Protein AF-A0A382G066-F1 (afdb_monomer)

Mean predicted aligned error: 8.15 Å

Radius of gyration: 30.25 Å; Cα contacts (8 Å, |Δi|>4): 1539; chains: 1; bounding box: 73×52×81 Å

Secondary structure (DSSP, 8-state):
-EES-B-SSS-SSEEEEESS-EEEEEES-EEES-BS-SEEEEE-TT----EEEEEES-EETTGGGGEEE-TTEEEEE-TT-B-S----TBTTTTB----TTTT-TTTT-S--SGGG-----TT--S-SSPPSGGG---SEEES-SEEEEEEEETTT---EEEEEEEE-SSS-EEEEEEEESSTTEEEEESPSSEEE-TT-EEEEEEEE---SSEEEEEEEEEEESS-GGG-EEEEEEEEEEPPPSS-EEETTTSS-HHHHHHHPPTT-EEEE-SEEE---EE-TT--S-EEEESS-TTTEEEE-TTSS-SEE--SB--EEES-EEE--EEEEEEEEEEEETT-BS-EEEEEEEES-EEEEEEEE-SS-EEEEEEEES-BPPTT-S--EEEEEEEESS-EEEEEEEEEES-BSSEEEEEEEES--SS-EEEEEES-EE---SSEEEEEE-SSS-EEEEEES-EETTGGGGEEE---SS-PPEEEEE-TT-B-SPP-EEEGGGTEEEEPTT-

InterPro domains:
  IPR011050 Pectin lyase fold/virulence factor [SSF51126] (245-509)
  IPR012334 Pectin lyase fold [G3DSA:2.160.20.10] (231-510)
  IPR013783 Immunoglobulin-like fold [G3DSA:2.60.40.10] (137-230)

Sequence (510 aa):
TIAGNTASTDGGGLYYNIQSTSAAKIENSIIWGNSPDMISFEDNPGTYNESYVSIHYSDIQNGLSGITNGDDHFLTWGTGNISSDPLFPNLAGGTLTLDYGSGSPAINAGNPNGFYNDDDWEPNTDGPRNDMGANGGNGIYISSEEVDFGDVGIGNTAPTENFYIYNLKGGSVILGSYSTTDNQFTVTYPSLPVTIQSFEKRSLNVQFLATSSGDQTSTIELSFSNLSNNNGSFSAVGTAYDIPAGNINVPADVPTIQLAIDIAPSGKTIVVAPGEYFEKLIFNGKNNITLTSSSGPDQTIINASGTGTVVYFGGSEHILNGFTLTGGEGSQNGRSGVNGSSCGDCSFTNLIVTENTNGDPVTMGNYPTIKNVVFANNSRFPGTDDASAIYLMCGSGTNNLLQNVTIANNSLSYGINYQSNDASSGVDTLTLINSVIWGSLSESFYVDERYNNTRINIYNSLIEGGESSVNSNDDGSGYTYDLNWDSSNLTSYPYFNDPDNGDYSLSSYS

Foldseek 3Di:
DFAQAEDPPDARREEAEDPAAEEEEAFLAEQYHGPPASGEYDYDPPDLHAYEYEYELYAGAVQPVRYHYDPRYHYHDDYLYHHDPQPQVCRVVVRRDGDPPVPGPQQLSGDQFLLFFDDADPVGDPGRRFGGHPNGGDQKDKPDLEAEPAEAEAPADFDKDWIKIFRQDQAKWWFADKDKPDPQWDFPDDPPRDIAGHGGMDITIITGRDDDFAKDKMWMWIAIPVRRSRTGTGMYIYGYFYDDPAAAEPPPRPPAPQSSLVHDHAQHEYEYEFDEHQDAHENPPHENYEYEYPPAAVGAEQAPQLPAERYEDAEENYEYYGHEFENFEAAQQGEGYYDAQHYEQYEYYRYEQEHGEAAANEEHEANYEYENYEQAHYAHRPPDQDYEPYEYAYEDQGEYEDENYEYDHYNHQEPYEYEYDAQYPHEAEYEYYLYEQDDHPHAHAEYECLRAAYEYAYALYEGAPAPVRHDYDCPVSPHHYHYHRDPNYHDDDFDFDCVVVPGRDGDPVD

Solvent-accessible surface area (backbone atoms only — not comparable to full-atom values): 25201 Å² total; per-residue (Å²): 85,39,62,60,33,72,42,95,77,59,16,15,45,38,68,45,74,58,92,55,68,46,76,47,79,49,60,33,29,31,31,38,73,29,26,72,23,33,29,24,43,48,72,58,93,90,61,97,48,52,32,43,34,39,38,28,13,23,34,28,45,66,37,74,80,20,46,46,73,40,97,58,54,52,72,42,84,50,63,62,53,45,52,65,76,47,47,47,83,36,54,93,79,68,41,73,54,66,30,72,89,84,58,27,70,36,58,61,38,13,49,77,48,27,48,29,24,24,83,70,56,87,92,49,82,90,60,50,43,6,24,31,18,73,75,26,51,58,41,52,48,62,76,61,65,60,48,75,64,50,66,40,20,41,82,63,58,61,58,67,46,81,46,38,43,33,32,64,31,92,57,69,47,34,46,39,47,72,49,53,78,30,85,43,44,41,78,77,32,65,75,69,60,38,80,36,49,48,70,32,68,43,69,30,34,39,29,42,46,47,84,63,67,44,83,44,74,28,50,39,37,42,39,30,73,82,45,63,79,35,30,26,62,31,39,37,37,32,34,22,38,77,62,57,94,68,58,46,37,31,54,84,75,37,83,43,68,53,60,49,56,65,34,48,50,69,68,36,42,36,38,31,52,69,44,79,42,86,45,61,39,69,37,71,94,41,36,31,38,36,44,30,40,75,68,28,27,95,42,18,33,39,28,20,79,59,74,26,43,21,33,37,38,39,43,31,46,30,34,45,34,15,33,23,39,23,31,5,25,23,49,87,94,28,39,0,25,27,39,21,60,67,13,40,45,31,33,41,33,42,31,35,41,34,50,11,29,22,14,17,36,30,32,32,15,35,48,37,39,40,33,43,32,39,40,31,55,26,26,34,37,87,93,64,78,85,25,18,55,35,32,39,51,29,30,68,39,28,74,28,40,40,31,43,34,38,35,36,62,29,62,20,28,21,35,31,31,42,33,42,30,59,82,50,88,58,49,29,30,40,37,40,32,53,23,37,35,38,58,41,73,71,31,40,27,42,34,37,38,70,31,24,30,31,34,43,36,40,35,55,24,35,31,47,71,38,78,83,22,61,43,69,52,87,78,77,71,80,53,52,82,44,80,46,79,42,89,64,43,40,59,70,81,79,38,47,66,40,58,94,80,70,37,73,51,76,30,97,86,81

Organism: NCBI:txid408172

pLDDT: mean 90.92, std 8.47, range [54.47, 98.88]

Nearest PDB structures (foldseek):
  7n6g-assembly1_3J  TM=7.482E-01  e=8.896E-04  Chlamydomonas reinhardtii
  6bqm-assembly1_A  TM=6.587E-01  e=1.853E-04  Vibrio cholerae O395
  7sqc-assembly1_M1  TM=7.106E-01  e=4.926E-03  Chlamydomonas reinhardtii
  1qrk-assembly1_B  TM=5.515E-01  e=6.593E-01  Homo sapiens
  1ex0-assembly1_B  TM=5.689E-01  e=7.974E-01  Homo sapiens

Structure (mmCIF, N/CA/C/O backbone):
data_AF-A0A382G066-F1
#
_entry.id   AF-A0A382G066-F1
#
loop_
_atom_site.group_PDB
_atom_site.id
_atom_site.type_symbol
_atom_site.label_atom_id
_atom_site.label_alt_id
_atom_site.label_comp_id
_atom_site.label_asym_id
_atom_site.label_entity_id
_atom_site.label_seq_id
_atom_site.pdbx_PDB_ins_code
_atom_site.Cartn_x
_atom_site.Cartn_y
_atom_site.Cartn_z
_atom_site.occupancy
_atom_site.B_iso_or_equiv
_atom_site.auth_seq_id
_atom_site.auth_comp_id
_atom_site.auth_asym_id
_atom_site.auth_atom_id
_atom_site.pdbx_PDB_model_num
ATOM 1 N N . THR A 1 1 ? -27.544 13.303 22.679 1.00 93.19 1 THR A N 1
ATOM 2 C CA . THR A 1 1 ? -28.927 13.419 22.171 1.00 93.19 1 THR A CA 1
ATOM 3 C C . THR A 1 1 ? -29.031 14.581 21.216 1.00 93.19 1 THR A C 1
ATOM 5 O O . THR A 1 1 ? -28.558 15.660 21.550 1.00 93.19 1 THR A O 1
ATOM 8 N N . ILE A 1 2 ? -29.654 14.362 20.061 1.00 94.06 2 ILE A N 1
ATOM 9 C CA . ILE A 1 2 ? -29.966 15.366 19.043 1.00 94.06 2 ILE A CA 1
ATOM 10 C C . ILE A 1 2 ? -31.471 15.281 18.794 1.00 94.06 2 ILE A C 1
ATOM 12 O O . ILE A 1 2 ? -31.938 14.344 18.148 1.00 94.06 2 ILE A O 1
ATOM 16 N N . ALA A 1 3 ? -32.252 16.207 19.347 1.00 93.88 3 ALA A N 1
ATOM 17 C CA . ALA A 1 3 ? -33.700 16.069 19.291 1.00 93.88 3 ALA A CA 1
ATOM 18 C C . ALA A 1 3 ? -34.457 17.386 19.127 1.00 93.88 3 ALA A C 1
ATOM 20 O O . ALA A 1 3 ? -34.039 18.414 19.657 1.00 93.88 3 ALA A O 1
ATOM 21 N N . GLY A 1 4 ? -35.591 17.329 18.420 1.00 92.56 4 GLY A N 1
ATOM 22 C CA . GLY A 1 4 ? -36.494 18.469 18.234 1.00 92.56 4 GLY A CA 1
ATOM 23 C C . GLY A 1 4 ? -35.973 19.565 17.299 1.00 92.56 4 GLY A C 1
ATOM 24 O O . GLY A 1 4 ? -36.482 20.684 17.340 1.00 92.56 4 GLY A O 1
ATOM 25 N N . ASN A 1 5 ? -34.948 19.288 16.490 1.00 92.81 5 ASN A N 1
ATOM 26 C CA . ASN A 1 5 ? -34.337 20.280 15.608 1.00 92.81 5 ASN A CA 1
ATOM 27 C C . ASN A 1 5 ? -35.077 20.372 14.268 1.00 92.81 5 ASN A C 1
ATOM 29 O O . ASN A 1 5 ? -35.720 19.426 13.815 1.00 92.81 5 ASN A O 1
ATOM 33 N N . THR A 1 6 ? -35.010 21.529 13.614 1.00 93.31 6 THR A N 1
ATOM 34 C CA . THR A 1 6 ? -35.610 21.727 12.289 1.00 93.31 6 THR A CA 1
ATOM 35 C C . THR A 1 6 ? -34.640 22.458 11.374 1.00 93.31 6 THR A C 1
ATOM 37 O O . THR A 1 6 ? -34.125 23.514 11.742 1.00 93.31 6 THR A O 1
ATOM 40 N N . ALA A 1 7 ? -34.436 21.920 10.175 1.00 93.88 7 ALA A N 1
ATOM 41 C CA . ALA A 1 7 ? -33.699 22.543 9.083 1.00 93.88 7 ALA A CA 1
ATOM 42 C C . ALA A 1 7 ? -34.641 22.878 7.916 1.00 93.88 7 ALA A C 1
ATOM 44 O O . ALA A 1 7 ? -35.752 22.359 7.817 1.00 93.88 7 ALA A O 1
ATOM 45 N N . SER A 1 8 ? -34.213 23.786 7.037 1.00 92.50 8 SER A N 1
ATOM 46 C CA . SER A 1 8 ? -35.006 24.197 5.870 1.00 92.50 8 SER A CA 1
ATOM 47 C C . SER A 1 8 ? -34.915 23.236 4.689 1.00 92.50 8 SER A C 1
ATOM 49 O O . SER A 1 8 ? -35.825 23.232 3.864 1.00 92.50 8 SER A O 1
ATOM 51 N N . THR A 1 9 ? -33.806 22.504 4.571 1.00 86.75 9 THR A N 1
ATOM 52 C CA . THR A 1 9 ? -33.520 21.628 3.430 1.00 86.75 9 THR A CA 1
ATOM 53 C C . THR A 1 9 ? -33.371 20.190 3.887 1.00 86.75 9 THR A C 1
ATOM 55 O O . THR A 1 9 ? -34.284 19.424 3.629 1.00 86.75 9 THR A O 1
ATOM 58 N N . ASP A 1 10 ? -32.314 19.865 4.636 1.00 88.56 10 ASP A N 1
ATOM 59 C CA . ASP A 1 10 ? -31.937 18.483 4.956 1.00 88.56 10 ASP A CA 1
ATOM 60 C C . ASP A 1 10 ? -31.284 18.401 6.339 1.00 88.56 10 ASP A C 1
ATOM 62 O O . ASP A 1 10 ? -30.860 19.417 6.903 1.00 88.56 10 ASP A O 1
ATOM 66 N N . GLY A 1 11 ? -31.181 17.183 6.877 1.00 85.06 11 GLY A N 1
ATOM 67 C CA . GLY A 1 11 ? -30.331 16.897 8.039 1.00 85.06 11 GLY A CA 1
ATOM 68 C C . GLY A 1 11 ? -30.747 17.659 9.294 1.00 85.06 11 GLY A C 1
ATOM 69 O O . GLY A 1 11 ? -29.909 18.206 10.009 1.00 85.06 11 GLY A O 1
ATOM 70 N N . GLY A 1 12 ? -32.058 17.692 9.555 1.00 91.62 12 GLY A N 1
ATOM 71 C CA . GLY A 1 12 ? -32.649 18.380 10.699 1.00 91.62 12 GLY A CA 1
ATOM 72 C C . GLY A 1 12 ? -31.960 18.054 12.017 1.00 91.62 12 GLY A C 1
ATOM 73 O O . GLY A 1 12 ? -31.732 18.956 12.817 1.00 91.62 12 GLY A O 1
ATOM 74 N N . GLY A 1 13 ? -31.627 16.779 12.240 1.00 92.75 13 GLY A N 1
ATOM 75 C CA . GLY A 1 13 ? -30.817 16.355 13.379 1.00 92.75 13 GLY A CA 1
ATOM 76 C C . GLY A 1 13 ? -29.326 16.488 13.094 1.00 92.75 13 GLY A C 1
ATOM 77 O O . GLY A 1 13 ? -28.630 17.263 13.749 1.00 92.75 13 GLY A O 1
ATOM 78 N N . LEU A 1 14 ? -28.838 15.712 12.129 1.00 92.69 14 LEU A N 1
ATOM 79 C CA . LEU A 1 14 ? -27.441 15.724 11.714 1.00 92.69 14 LEU A CA 1
ATOM 80 C C . LEU A 1 14 ? -27.347 15.873 10.198 1.00 92.69 14 LEU A C 1
ATOM 82 O O . LEU A 1 14 ? -27.972 15.121 9.454 1.00 92.69 14 LEU A O 1
ATOM 86 N N . TYR A 1 15 ? -26.540 16.832 9.759 1.00 90.00 15 TYR A N 1
ATOM 87 C CA . TYR A 1 15 ? -26.180 17.020 8.361 1.00 90.00 15 TYR A CA 1
ATOM 88 C C . TYR A 1 15 ? -24.687 16.749 8.196 1.00 90.00 15 TYR A C 1
ATOM 90 O O . TYR A 1 15 ? -23.862 17.398 8.848 1.00 90.00 15 TYR A O 1
ATOM 98 N N . TYR A 1 16 ? -24.346 15.787 7.348 1.00 85.62 16 TYR A N 1
ATOM 99 C CA . TYR A 1 16 ? -22.971 15.394 7.074 1.00 85.62 16 TYR A CA 1
ATOM 100 C C . TYR A 1 16 ? -22.673 15.608 5.593 1.00 85.62 16 TYR A C 1
ATOM 102 O O . TYR A 1 16 ? -23.311 15.003 4.736 1.00 85.62 16 TYR A O 1
ATOM 110 N N . ASN A 1 17 ? -21.719 16.495 5.314 1.00 81.38 17 ASN A N 1
ATOM 111 C CA . ASN A 1 17 ? -21.288 16.854 3.967 1.00 81.38 17 ASN A CA 1
ATOM 112 C C . ASN A 1 17 ? -19.781 16.661 3.865 1.00 81.38 17 ASN A C 1
ATOM 114 O O . ASN A 1 17 ? -19.021 17.149 4.710 1.00 81.38 17 ASN A O 1
ATOM 118 N N . ILE A 1 18 ? -19.374 15.928 2.839 1.00 73.12 18 ILE A N 1
ATOM 119 C CA . ILE A 1 18 ? -18.018 15.436 2.689 1.00 73.12 18 ILE A CA 1
ATOM 120 C C . ILE A 1 18 ? -17.313 16.206 1.582 1.00 73.12 18 ILE A C 1
ATOM 122 O O . ILE A 1 18 ? -17.788 16.334 0.462 1.00 73.12 18 ILE A O 1
ATOM 126 N N . GLN A 1 19 ? -16.130 16.717 1.914 1.00 71.38 19 GLN A N 1
ATOM 127 C CA . GLN A 1 19 ? -15.227 17.360 0.953 1.00 71.38 19 GLN A CA 1
ATOM 128 C C . GLN A 1 19 ? -13.967 16.520 0.68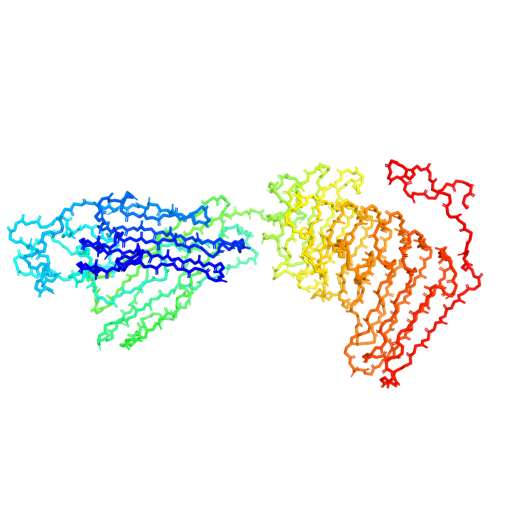6 1.00 71.38 19 GLN A C 1
ATOM 130 O O . GLN A 1 19 ? -13.158 16.873 -0.169 1.00 71.38 19 GLN A O 1
ATOM 135 N N . SER A 1 20 ? -13.796 15.420 1.424 1.00 73.44 20 SER A N 1
ATOM 136 C CA . SER A 1 20 ? -12.679 14.474 1.340 1.00 73.44 20 SER A CA 1
ATOM 137 C C . SER A 1 20 ? -13.066 13.170 2.029 1.00 73.44 20 SER A C 1
ATOM 139 O O . SER A 1 20 ? -13.771 13.243 3.032 1.00 73.44 20 SER A O 1
ATOM 141 N N . THR A 1 21 ? -12.540 12.023 1.592 1.00 77.94 21 THR A N 1
ATOM 142 C CA . THR A 1 21 ? -12.774 10.718 2.239 1.00 77.94 21 THR A CA 1
ATOM 143 C C . THR A 1 21 ? -12.740 10.797 3.765 1.00 77.94 21 THR A C 1
ATOM 145 O O . THR A 1 21 ? -11.786 11.322 4.347 1.00 77.94 21 THR A O 1
ATOM 148 N N . SER A 1 22 ? -13.794 10.306 4.418 1.00 80.38 22 SER A N 1
ATOM 149 C CA . SER A 1 22 ? -13.975 10.486 5.859 1.00 80.38 22 SER A CA 1
ATOM 150 C C . SER A 1 22 ? -14.690 9.311 6.522 1.00 80.38 22 SER A C 1
ATOM 152 O O . SER A 1 22 ? -15.380 8.528 5.871 1.00 80.38 22 SER A O 1
ATOM 154 N N . ALA A 1 23 ? -14.498 9.180 7.834 1.00 84.94 23 ALA A N 1
ATOM 155 C CA . ALA A 1 23 ? -15.175 8.184 8.650 1.00 84.94 23 ALA A CA 1
ATOM 156 C C . ALA A 1 23 ? -15.908 8.861 9.811 1.00 84.94 23 ALA A C 1
ATOM 158 O O . ALA A 1 23 ? -15.355 9.746 10.473 1.00 84.94 23 ALA A O 1
ATOM 159 N N . ALA A 1 24 ? -17.136 8.425 10.080 1.00 85.94 24 ALA A N 1
ATOM 160 C CA . ALA A 1 24 ? -17.929 8.880 11.214 1.00 85.94 24 ALA A CA 1
ATOM 161 C C . ALA A 1 24 ? -18.496 7.687 11.989 1.00 85.94 24 ALA A C 1
ATOM 163 O O . ALA A 1 24 ? -19.011 6.735 11.409 1.00 85.94 24 ALA A O 1
ATOM 164 N N . LYS A 1 25 ? -18.438 7.764 13.320 1.00 89.62 25 LYS A N 1
ATOM 165 C CA . LYS A 1 25 ? -19.077 6.800 14.219 1.00 89.62 25 LYS A CA 1
ATOM 166 C C . LYS A 1 25 ? -20.141 7.523 15.033 1.00 89.62 25 LYS A C 1
ATOM 168 O O . LYS A 1 25 ? -19.828 8.473 15.750 1.00 89.62 25 LYS A O 1
ATOM 173 N N . ILE A 1 26 ? -21.385 7.069 14.929 1.00 92.94 26 ILE A N 1
ATOM 174 C CA . ILE A 1 26 ? -22.479 7.479 15.809 1.00 92.94 26 ILE A CA 1
ATOM 175 C C . ILE A 1 26 ? -22.713 6.332 16.779 1.00 92.94 26 ILE A C 1
ATOM 177 O O . ILE A 1 26 ? -23.076 5.226 16.388 1.00 92.94 26 ILE A O 1
ATOM 181 N N . GLU A 1 27 ? -22.480 6.586 18.056 1.00 93.25 27 GLU A N 1
ATOM 182 C CA . GLU A 1 27 ? -22.615 5.567 19.083 1.00 93.25 27 GLU A CA 1
ATOM 183 C C . GLU A 1 27 ? -23.331 6.123 20.304 1.00 93.25 27 GLU A C 1
ATOM 185 O O . GLU A 1 27 ? -23.209 7.312 20.617 1.00 93.25 27 GLU A O 1
ATOM 190 N N . ASN A 1 28 ? -24.086 5.258 20.984 1.00 94.25 28 ASN A N 1
ATOM 191 C CA . ASN A 1 28 ? -24.721 5.568 22.260 1.00 94.25 28 ASN A CA 1
ATOM 192 C C . ASN A 1 28 ? -25.575 6.845 22.228 1.00 94.25 28 ASN A C 1
ATOM 194 O O . ASN A 1 28 ? -25.572 7.654 23.158 1.00 94.25 28 ASN A O 1
ATOM 198 N N . SER A 1 29 ? -26.258 7.080 21.110 1.00 95.38 29 SER A N 1
ATOM 199 C CA . SER A 1 29 ? -26.878 8.364 20.795 1.00 95.38 29 SER A CA 1
ATOM 200 C C . SER A 1 29 ? -28.378 8.228 20.582 1.00 95.38 29 SER A C 1
ATOM 202 O O . SER A 1 29 ? -28.854 7.215 20.095 1.00 95.38 29 SER A O 1
ATOM 204 N N . ILE A 1 30 ? -29.126 9.283 20.907 1.00 96.44 30 ILE A N 1
ATOM 205 C CA . ILE A 1 30 ? -30.550 9.399 20.568 1.00 96.44 30 ILE A CA 1
ATOM 206 C C . ILE A 1 30 ? -30.709 10.521 19.551 1.00 96.44 30 ILE A C 1
ATOM 208 O O . ILE A 1 30 ? -30.281 11.649 19.831 1.00 96.44 30 ILE A O 1
ATOM 212 N N . ILE A 1 31 ? -31.326 10.225 18.407 1.00 96.06 31 ILE A N 1
ATOM 213 C CA . ILE A 1 31 ? -31.642 11.182 17.343 1.00 96.06 31 ILE A CA 1
ATOM 214 C C . ILE A 1 31 ? -33.143 11.105 17.057 1.00 96.06 31 ILE A C 1
ATOM 216 O O . ILE A 1 31 ? -33.618 10.164 16.422 1.00 96.06 31 ILE A O 1
ATOM 220 N N . TRP A 1 32 ? -33.902 12.082 17.563 1.00 95.50 32 TRP A N 1
ATOM 221 C CA . TRP A 1 32 ? -35.361 11.965 17.636 1.00 95.50 32 TRP A CA 1
ATOM 222 C C . TRP A 1 32 ? -36.118 13.276 17.421 1.00 95.50 32 TRP A C 1
ATOM 224 O O . TRP A 1 32 ? -35.758 14.320 17.955 1.00 95.50 32 TRP A O 1
ATOM 234 N N . GLY A 1 33 ? -37.233 13.234 16.699 1.00 94.19 33 GLY A N 1
ATOM 235 C CA . GLY A 1 33 ? -38.126 14.379 16.524 1.00 94.19 33 GLY A CA 1
ATOM 236 C C . GLY A 1 33 ? -37.509 15.528 15.729 1.00 94.19 33 GLY A C 1
ATOM 237 O O . GLY A 1 33 ? -37.908 16.674 15.921 1.00 94.19 33 GLY A O 1
ATOM 238 N N . ASN A 1 34 ? -36.516 15.243 14.887 1.00 94.81 34 ASN A N 1
ATOM 239 C CA . ASN A 1 34 ? -35.919 16.228 13.994 1.00 94.81 34 ASN A CA 1
ATOM 240 C C . ASN A 1 34 ? -36.673 16.304 12.649 1.00 94.81 34 ASN A C 1
ATOM 242 O O . ASN A 1 34 ? -37.427 15.401 12.297 1.00 94.81 34 ASN A O 1
ATOM 246 N N . SER A 1 35 ? -36.506 17.395 11.904 1.00 93.88 35 SER A N 1
ATOM 247 C CA . SER A 1 35 ? -37.153 17.600 10.600 1.00 93.88 35 SER A CA 1
ATOM 248 C C . SER A 1 35 ? -36.227 18.361 9.639 1.00 93.88 35 SER A C 1
ATOM 250 O O . SER A 1 35 ? -35.594 19.321 10.083 1.00 93.88 35 SER A O 1
ATOM 252 N N . PRO A 1 36 ? -36.137 18.000 8.346 1.00 93.12 36 PRO A N 1
ATOM 253 C CA . PRO A 1 36 ? -36.934 16.963 7.682 1.00 93.12 36 PRO A CA 1
ATOM 254 C C . PRO A 1 36 ? -36.457 15.532 7.960 1.00 93.12 36 PRO A C 1
ATOM 256 O O . PRO A 1 36 ? -37.296 14.642 8.067 1.00 93.12 36 PRO A O 1
ATOM 259 N N . ASP A 1 37 ? -35.159 15.332 8.185 1.00 93.75 37 ASP A N 1
ATOM 260 C CA . ASP A 1 37 ? -34.564 14.016 8.454 1.00 93.75 37 ASP A CA 1
ATOM 261 C C . ASP A 1 37 ? -33.965 13.931 9.861 1.00 93.75 37 ASP A C 1
ATOM 263 O O . ASP A 1 37 ? -33.598 14.947 10.469 1.00 93.75 37 ASP A O 1
ATOM 267 N N . MET A 1 38 ? -33.795 12.703 10.365 1.00 95.75 38 MET A N 1
ATOM 268 C CA . MET A 1 38 ? -32.956 12.487 11.547 1.00 95.75 38 MET A CA 1
ATOM 269 C C . MET A 1 38 ? -31.498 12.740 11.197 1.00 95.75 38 MET A C 1
ATOM 271 O O . MET A 1 38 ? -30.807 13.471 11.907 1.00 95.75 38 MET A O 1
ATOM 275 N N . ILE A 1 39 ? -31.056 12.151 10.088 1.00 94.06 39 ILE A N 1
ATOM 276 C CA . ILE A 1 39 ? -29.705 12.288 9.567 1.00 94.06 39 ILE A CA 1
ATOM 277 C C . ILE A 1 39 ? -29.784 12.420 8.051 1.00 94.06 39 ILE A C 1
ATOM 279 O O . ILE A 1 39 ? -30.533 11.681 7.416 1.00 94.06 39 ILE A O 1
ATOM 283 N N . SER A 1 40 ? -28.999 13.329 7.487 1.00 91.38 40 SER A N 1
ATOM 284 C CA . SER A 1 40 ? -28.761 13.395 6.050 1.00 91.38 40 SER A CA 1
ATOM 285 C C . SER A 1 40 ? -27.262 13.325 5.764 1.00 91.38 40 SER A C 1
ATOM 287 O O . SER A 1 40 ? -26.487 14.137 6.284 1.00 91.38 40 SER A O 1
ATOM 289 N N . PHE A 1 41 ? -26.872 12.322 4.978 1.00 87.12 41 PHE A N 1
ATOM 290 C CA . PHE A 1 41 ? -25.547 12.166 4.388 1.00 87.12 41 PHE A CA 1
ATOM 291 C C . PHE A 1 41 ? -25.631 12.605 2.924 1.00 87.12 41 PHE A C 1
ATOM 293 O O . PHE A 1 41 ? -26.188 11.892 2.087 1.00 87.12 41 PHE A O 1
ATOM 300 N N . GLU A 1 42 ? -25.088 13.785 2.630 1.00 79.31 42 GLU A N 1
ATOM 301 C CA . GLU A 1 42 ? -25.081 14.389 1.293 1.00 79.31 42 GLU A CA 1
ATOM 302 C C . GLU A 1 42 ? -23.651 14.469 0.751 1.00 79.31 42 GLU A C 1
ATOM 304 O O . GLU A 1 42 ? -22.698 14.684 1.505 1.00 79.31 42 GLU A O 1
ATOM 309 N N . ASP A 1 43 ? -23.507 14.331 -0.567 1.00 70.12 43 ASP A N 1
ATOM 310 C CA . ASP A 1 43 ? -22.245 14.568 -1.276 1.00 70.12 43 ASP A CA 1
ATOM 311 C C . ASP A 1 43 ? -22.363 15.765 -2.231 1.00 70.12 43 ASP A C 1
ATOM 313 O O . ASP A 1 43 ? -23.452 16.185 -2.634 1.00 70.12 43 ASP A O 1
ATOM 317 N N . ASN A 1 44 ? -21.219 16.341 -2.587 1.00 65.19 44 ASN A N 1
ATOM 318 C CA . ASN A 1 44 ? -21.130 17.322 -3.646 1.00 65.19 44 ASN A CA 1
ATOM 319 C C . ASN A 1 44 ? -21.016 16.591 -5.001 1.00 65.19 44 ASN A C 1
ATOM 321 O O . ASN A 1 44 ? -19.989 15.969 -5.272 1.00 65.19 44 ASN A O 1
ATOM 325 N N . PRO A 1 45 ? -22.023 16.674 -5.891 1.00 54.47 45 PRO A N 1
ATOM 326 C CA . PRO A 1 45 ? -22.051 15.873 -7.109 1.00 54.47 45 PRO A CA 1
ATOM 327 C C . PRO A 1 45 ? -20.795 16.090 -7.964 1.00 54.47 45 PRO A C 1
ATOM 329 O O . PRO A 1 45 ? -20.531 17.199 -8.436 1.00 54.47 45 PRO A O 1
ATOM 332 N N . GLY A 1 46 ? -20.043 15.009 -8.193 1.00 56.03 46 GLY A N 1
ATOM 333 C CA . GLY A 1 46 ? -18.853 14.987 -9.050 1.00 56.03 46 GLY A CA 1
ATOM 334 C C . GLY A 1 46 ? -17.518 14.791 -8.326 1.00 56.03 46 GLY A C 1
ATOM 335 O O . GLY A 1 46 ? -16.483 14.789 -8.995 1.00 56.03 46 GLY A O 1
ATOM 336 N N . THR A 1 47 ? -17.514 14.609 -7.004 1.00 59.09 47 THR A N 1
ATOM 337 C CA . THR A 1 47 ? -16.327 14.170 -6.259 1.00 59.09 47 THR A CA 1
ATOM 338 C C . THR A 1 47 ? -16.462 12.707 -5.855 1.00 59.09 47 THR A C 1
ATOM 340 O O . THR A 1 47 ? -17.355 12.371 -5.102 1.00 59.09 47 THR A O 1
ATOM 343 N N . TYR A 1 48 ? -15.564 11.830 -6.312 1.00 59.69 48 TYR A N 1
ATOM 344 C CA . TYR A 1 48 ? -15.542 10.400 -5.948 1.00 59.69 48 TYR A CA 1
ATOM 345 C C . TYR A 1 48 ? -15.041 10.164 -4.503 1.00 59.69 48 TYR A C 1
ATOM 347 O O . TYR A 1 48 ? -14.127 9.372 -4.275 1.00 59.69 48 TYR A O 1
ATOM 355 N N . ASN A 1 49 ? -15.551 10.917 -3.527 1.00 69.12 49 ASN A N 1
ATOM 356 C CA . ASN A 1 49 ? -15.117 10.832 -2.137 1.00 69.12 49 ASN A CA 1
ATOM 357 C C . ASN A 1 49 ? -15.976 9.822 -1.376 1.00 69.12 49 ASN A C 1
ATOM 359 O O . ASN A 1 49 ? -17.117 10.101 -1.028 1.00 69.12 49 ASN A O 1
ATOM 363 N N . GLU A 1 50 ? -15.397 8.677 -1.038 1.00 73.31 50 GLU A N 1
ATOM 364 C CA . GLU A 1 50 ? -16.079 7.671 -0.222 1.00 73.31 50 GLU A CA 1
ATOM 365 C C . GLU A 1 50 ? -16.202 8.130 1.236 1.00 73.31 50 GLU A C 1
ATOM 367 O O . GLU A 1 50 ? -15.254 8.679 1.807 1.00 73.31 50 GLU A O 1
ATOM 372 N N . SER A 1 51 ? -17.339 7.873 1.880 1.00 78.62 51 SER A N 1
ATOM 373 C CA . SER A 1 51 ? -17.450 8.025 3.335 1.00 78.62 51 SER A CA 1
ATOM 374 C C . SER A 1 51 ? -18.035 6.812 4.018 1.00 78.62 51 SER A C 1
ATOM 376 O O . SER A 1 51 ? -18.960 6.174 3.525 1.00 78.62 51 SER A O 1
ATOM 378 N N . TYR A 1 52 ? -17.472 6.515 5.183 1.00 86.75 52 TYR A N 1
ATOM 379 C CA . TYR A 1 52 ? -17.763 5.319 5.954 1.00 86.75 52 TYR A CA 1
ATOM 380 C C . TYR A 1 52 ? -18.428 5.730 7.256 1.00 86.75 52 TYR A C 1
ATOM 382 O O . TYR A 1 52 ? -17.798 6.330 8.130 1.00 86.75 52 TYR A O 1
ATOM 390 N N . VAL A 1 53 ? -19.714 5.423 7.387 1.00 88.62 53 VAL A N 1
ATOM 391 C CA . VAL A 1 53 ? -20.475 5.781 8.582 1.00 88.62 53 VAL A CA 1
ATOM 392 C C . VAL A 1 53 ? -20.946 4.525 9.277 1.00 88.62 53 VAL A C 1
ATOM 394 O O . VAL A 1 53 ? -21.616 3.693 8.674 1.00 88.62 53 VAL A O 1
ATOM 397 N N . SER A 1 54 ? -20.637 4.391 10.561 1.00 92.44 54 SER A N 1
ATOM 398 C CA . SER A 1 54 ? -21.161 3.311 11.389 1.00 92.44 54 SER A CA 1
ATOM 399 C C . SER A 1 54 ? -22.041 3.862 12.500 1.00 92.44 54 SER A C 1
ATOM 401 O O . SER A 1 54 ? -21.731 4.875 13.132 1.00 92.44 54 SER A O 1
ATOM 403 N N . ILE A 1 55 ? -23.172 3.196 12.725 1.00 95.19 55 ILE A N 1
ATOM 404 C CA . ILE A 1 55 ? -24.120 3.544 13.782 1.00 95.19 55 ILE A CA 1
ATOM 405 C C . ILE A 1 55 ? -24.288 2.330 14.684 1.00 95.19 55 ILE A C 1
ATOM 407 O O . ILE A 1 55 ? -24.634 1.257 14.194 1.00 95.19 55 ILE A O 1
ATOM 411 N N . HIS A 1 56 ? -24.050 2.482 15.984 1.00 95.94 56 HIS A N 1
ATOM 412 C CA . HIS A 1 56 ? -24.169 1.406 16.972 1.00 95.94 56 HIS A CA 1
ATOM 413 C C . HIS A 1 56 ? -24.848 1.909 18.242 1.00 95.94 56 HIS A C 1
ATOM 415 O O . HIS A 1 56 ? -24.726 3.084 18.593 1.00 95.94 56 HIS A O 1
ATOM 421 N N . TYR A 1 57 ? -25.538 1.015 18.953 1.00 96.00 57 TYR A N 1
ATOM 422 C CA . TYR A 1 57 ? -26.136 1.299 20.262 1.00 96.00 57 TYR A CA 1
ATOM 423 C C . TYR A 1 57 ? -26.887 2.640 20.317 1.00 96.00 57 TYR A C 1
ATOM 425 O O . TYR A 1 57 ? -26.745 3.386 21.280 1.00 96.00 57 TYR A O 1
ATOM 433 N N . SER A 1 58 ? -27.612 2.995 19.255 1.00 97.19 58 SER A N 1
ATOM 434 C CA . SER A 1 58 ? -28.265 4.298 19.117 1.00 97.19 58 SER A CA 1
ATOM 435 C C . SER A 1 58 ? -29.756 4.160 18.824 1.00 97.19 58 SER A C 1
ATOM 437 O O . SER A 1 58 ? -30.189 3.223 18.157 1.00 97.19 58 SER A O 1
ATOM 439 N N . ASP A 1 59 ? -30.541 5.120 19.298 1.00 97.44 59 ASP A N 1
ATOM 440 C CA . ASP A 1 59 ? -31.978 5.209 19.063 1.00 97.44 59 ASP A CA 1
ATOM 441 C C . ASP A 1 59 ? -32.270 6.300 18.033 1.00 97.44 59 ASP A C 1
ATOM 443 O O . ASP A 1 59 ? -32.062 7.492 18.284 1.00 97.44 59 ASP A O 1
ATOM 447 N N . ILE A 1 60 ? -32.708 5.892 16.844 1.00 97.50 60 ILE A N 1
ATOM 448 C CA . ILE A 1 60 ? -32.965 6.805 15.726 1.00 97.50 60 ILE A CA 1
ATOM 449 C C . ILE A 1 60 ? -34.420 6.671 15.308 1.00 97.50 60 ILE A C 1
ATOM 451 O O . ILE A 1 60 ? -34.889 5.583 14.962 1.00 97.50 60 ILE A O 1
ATOM 455 N N . GLN A 1 61 ? -35.141 7.793 15.294 1.00 97.19 61 GLN A N 1
ATOM 456 C CA . GLN A 1 6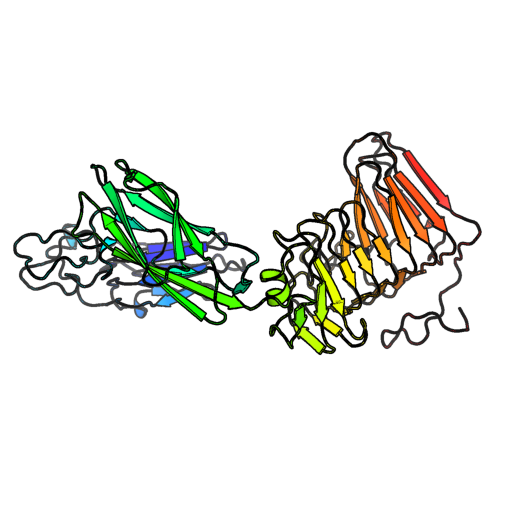1 ? -36.539 7.799 14.876 1.00 97.19 61 GLN A CA 1
ATOM 457 C C . GLN A 1 61 ? -36.688 7.256 13.452 1.00 97.19 61 GLN A C 1
ATOM 459 O O . GLN A 1 61 ? -36.004 7.699 12.534 1.00 97.19 61 GLN A O 1
ATOM 464 N N . ASN A 1 62 ? -37.622 6.318 13.272 1.00 95.44 62 ASN A N 1
ATOM 465 C CA . ASN A 1 62 ? -37.855 5.580 12.022 1.00 95.44 62 ASN A CA 1
ATOM 466 C C . ASN A 1 62 ? -36.693 4.661 11.584 1.00 95.44 62 ASN A C 1
ATOM 468 O O . ASN A 1 62 ? -36.724 4.131 10.472 1.00 95.44 62 ASN A O 1
ATOM 472 N N . GLY A 1 63 ? -35.693 4.435 12.443 1.00 95.25 63 GLY A N 1
ATOM 473 C CA . GLY A 1 63 ? -34.543 3.576 12.162 1.00 95.25 63 GLY A CA 1
ATOM 474 C C . GLY A 1 63 ? -33.804 4.013 10.896 1.00 95.25 63 GLY A C 1
ATOM 475 O O . GLY A 1 63 ? -33.630 5.205 10.651 1.00 95.25 63 GLY A O 1
ATOM 476 N N . LEU A 1 64 ? -33.431 3.046 10.053 1.00 92.94 64 LEU A N 1
ATOM 477 C CA . LEU A 1 64 ? -32.800 3.308 8.753 1.00 92.94 64 LEU A CA 1
ATOM 478 C C . LEU A 1 64 ? -33.623 4.239 7.851 1.00 92.94 64 LEU A C 1
ATOM 480 O O . LEU A 1 64 ? -33.047 5.027 7.115 1.00 92.94 64 LEU A O 1
ATOM 484 N N . SER A 1 65 ? -34.958 4.192 7.919 1.00 93.00 65 SER A N 1
ATOM 485 C CA . SER A 1 65 ? -35.817 5.072 7.114 1.00 93.00 65 SER A CA 1
ATOM 486 C C . SER A 1 65 ? -35.820 6.529 7.586 1.00 93.00 65 SER A C 1
ATOM 488 O O . SER A 1 65 ? -36.373 7.377 6.895 1.00 93.00 65 SER A O 1
ATOM 490 N N . GLY A 1 66 ? -35.247 6.830 8.756 1.00 91.31 66 GLY A N 1
ATOM 491 C CA . GLY A 1 66 ? -35.013 8.200 9.220 1.00 91.31 66 GLY A CA 1
ATOM 492 C C . GLY A 1 66 ? -33.718 8.821 8.689 1.00 91.31 66 GLY A C 1
ATOM 493 O O . GLY A 1 66 ? -33.441 9.981 9.004 1.00 91.31 66 GLY A O 1
ATOM 494 N N . ILE A 1 67 ? -32.929 8.052 7.932 1.00 92.62 67 ILE A N 1
ATOM 495 C CA . ILE A 1 67 ? -31.646 8.461 7.368 1.00 92.62 67 ILE A CA 1
ATOM 496 C C . ILE A 1 67 ? -31.801 8.642 5.862 1.00 92.62 67 ILE A C 1
ATOM 498 O O . ILE A 1 67 ? -32.147 7.703 5.144 1.00 92.62 67 ILE A O 1
ATOM 502 N N . THR A 1 68 ? -31.479 9.839 5.392 1.00 90.75 68 THR A N 1
ATOM 503 C CA . THR A 1 68 ? -31.306 10.129 3.970 1.00 90.75 68 THR A CA 1
ATOM 504 C C . THR A 1 68 ? -29.835 9.904 3.627 1.00 90.75 68 THR A C 1
ATOM 506 O O . THR A 1 68 ? -28.956 10.507 4.239 1.00 90.75 68 THR A O 1
ATOM 509 N N . ASN A 1 69 ? -29.559 8.970 2.714 1.00 82.44 69 ASN A N 1
ATOM 510 C CA . ASN A 1 69 ? -28.206 8.540 2.358 1.00 82.44 69 ASN A CA 1
ATOM 511 C C . ASN A 1 69 ? -28.008 8.660 0.845 1.00 82.44 69 ASN A C 1
ATOM 513 O O . ASN A 1 69 ? -28.663 7.931 0.098 1.00 82.44 69 ASN A O 1
ATOM 517 N N . GLY A 1 70 ? -27.131 9.565 0.407 1.00 73.62 70 GLY A N 1
ATOM 518 C CA . GLY A 1 70 ? -26.691 9.645 -0.991 1.00 73.62 70 GLY A CA 1
ATOM 519 C C . GLY A 1 70 ? -25.923 8.399 -1.465 1.00 73.62 70 GLY A C 1
ATOM 520 O O . GLY A 1 70 ? -25.514 7.566 -0.654 1.00 73.62 70 GLY A O 1
ATOM 521 N N . ASP A 1 71 ? -25.726 8.283 -2.782 1.00 69.00 71 ASP A N 1
ATOM 522 C CA . ASP A 1 71 ? -25.213 7.073 -3.453 1.00 69.00 71 ASP A CA 1
ATOM 523 C C . ASP A 1 71 ? -23.755 6.696 -3.087 1.00 69.00 71 ASP A C 1
ATOM 525 O O . ASP A 1 71 ? -23.380 5.534 -3.241 1.00 69.00 71 ASP A O 1
ATOM 529 N N . ASP A 1 72 ? -22.962 7.625 -2.536 1.00 67.31 72 ASP A N 1
ATOM 530 C CA . ASP A 1 72 ? -21.516 7.459 -2.274 1.00 67.31 72 ASP A CA 1
ATOM 531 C C . ASP A 1 72 ? -21.149 7.262 -0.781 1.00 67.31 72 ASP A C 1
ATOM 533 O O . ASP A 1 72 ? -19.978 7.317 -0.386 1.00 67.31 72 ASP A O 1
ATOM 537 N N . HIS A 1 73 ? -22.146 7.001 0.075 1.00 74.44 73 HIS A N 1
ATOM 538 C CA . HIS A 1 73 ? -21.945 6.767 1.512 1.00 74.44 73 HIS A CA 1
ATOM 539 C C . HIS A 1 73 ? -22.148 5.300 1.888 1.00 74.44 73 HIS A C 1
ATOM 541 O O . HIS A 1 73 ? -23.246 4.743 1.773 1.00 74.44 73 HIS A O 1
ATOM 547 N N . PHE A 1 74 ? -21.106 4.694 2.452 1.00 85.81 74 PHE A N 1
ATOM 548 C CA . PHE A 1 74 ? -21.133 3.344 2.999 1.00 85.81 74 PHE A CA 1
ATOM 549 C C . PHE A 1 74 ? -21.647 3.372 4.441 1.00 85.81 74 PHE A C 1
ATOM 551 O O . PHE A 1 74 ? -20.881 3.466 5.406 1.00 85.81 74 PHE A O 1
ATOM 558 N N . LEU A 1 75 ? -22.971 3.297 4.590 1.00 90.06 75 LEU A N 1
ATOM 559 C CA . LEU A 1 75 ? -23.635 3.233 5.889 1.00 90.06 75 LEU A CA 1
ATOM 560 C C . LEU A 1 75 ? -23.677 1.797 6.432 1.00 90.06 75 LEU A C 1
ATOM 562 O O . LEU A 1 75 ? -24.322 0.911 5.873 1.00 90.06 75 LEU A O 1
ATOM 566 N N . THR A 1 76 ? -23.069 1.596 7.597 1.00 92.94 76 THR A N 1
ATOM 567 C CA . THR A 1 76 ? -23.154 0.364 8.383 1.00 92.94 76 THR A CA 1
ATOM 568 C C . THR A 1 76 ? -24.137 0.542 9.537 1.00 92.94 76 THR A C 1
ATOM 570 O O . THR A 1 76 ? -23.859 1.238 10.518 1.00 92.94 76 THR A O 1
ATOM 573 N N . TRP A 1 77 ? -25.290 -0.126 9.447 1.00 94.31 77 TRP A N 1
ATOM 574 C CA . TRP A 1 77 ? -26.217 -0.258 10.571 1.00 94.31 77 TRP A CA 1
ATOM 575 C C . TRP A 1 77 ? -25.757 -1.380 11.498 1.00 94.31 77 TRP A C 1
ATOM 577 O O . TRP A 1 77 ? -26.021 -2.559 11.260 1.00 94.31 77 TRP A O 1
ATOM 587 N N . GLY A 1 78 ? -25.028 -0.995 12.537 1.00 94.69 78 GLY A N 1
ATOM 588 C CA . GLY A 1 78 ? -24.435 -1.898 13.504 1.00 94.69 78 GLY A CA 1
ATOM 589 C C . GLY A 1 78 ? -25.421 -2.496 14.507 1.00 94.69 78 GLY A C 1
ATOM 590 O O . GLY A 1 78 ? -26.647 -2.396 14.403 1.00 94.69 78 GLY A O 1
ATOM 591 N N . THR A 1 79 ? -24.851 -3.147 15.515 1.00 94.94 79 THR A N 1
ATOM 592 C CA . THR A 1 79 ? -25.585 -3.794 16.603 1.00 94.94 79 THR A CA 1
ATOM 593 C C . THR A 1 79 ? -26.141 -2.790 17.611 1.00 94.94 79 THR A C 1
ATOM 595 O O . THR A 1 79 ? -25.666 -1.663 17.749 1.00 94.94 79 THR A O 1
ATOM 598 N N . GLY A 1 80 ? -27.171 -3.217 18.345 1.00 95.56 80 GLY A N 1
ATOM 599 C CA . GLY A 1 80 ? -27.712 -2.473 19.483 1.00 95.56 80 GLY A CA 1
ATOM 600 C C . GLY A 1 80 ? -28.534 -1.234 19.132 1.00 95.56 80 GLY A C 1
ATOM 601 O O . GLY A 1 80 ? -29.022 -0.584 20.046 1.00 95.56 80 GLY A O 1
ATOM 602 N N . ASN A 1 81 ? -28.716 -0.910 17.850 1.00 97.56 81 ASN A N 1
ATOM 603 C CA . ASN A 1 81 ? -29.580 0.198 17.459 1.00 97.56 81 ASN A CA 1
ATOM 604 C C . ASN A 1 81 ? -31.063 -0.138 17.641 1.00 97.56 81 ASN A C 1
ATOM 606 O O . ASN A 1 81 ? -31.498 -1.259 17.359 1.00 97.56 81 ASN A O 1
ATOM 610 N N . ILE A 1 82 ? -31.839 0.862 18.042 1.00 97.44 82 ILE A N 1
ATOM 611 C CA . ILE A 1 82 ? -33.293 0.799 18.206 1.00 97.44 82 ILE A CA 1
ATOM 612 C C . ILE A 1 82 ? -33.958 1.995 17.502 1.00 97.44 82 ILE A C 1
ATOM 614 O O . ILE A 1 82 ? -33.289 2.868 16.948 1.00 97.44 82 ILE A O 1
ATOM 618 N N . SER A 1 83 ? -35.287 1.991 17.447 1.00 97.06 83 SER A N 1
ATOM 619 C CA . SER A 1 83 ? -36.086 3.074 16.854 1.00 97.06 83 SER A CA 1
ATOM 620 C C . SER A 1 83 ? -37.392 3.275 17.627 1.00 97.06 83 SER A C 1
ATOM 622 O O . SER A 1 83 ? -38.470 3.413 17.038 1.00 97.06 83 SER A O 1
ATOM 624 N N . SER A 1 84 ? -37.310 3.156 18.947 1.00 95.88 84 SER A N 1
ATOM 625 C CA . SER A 1 84 ? -38.460 3.158 19.852 1.00 95.88 84 SER A CA 1
ATOM 626 C C . SER A 1 84 ? -38.567 4.531 20.495 1.00 95.88 84 SER A C 1
ATOM 628 O O . SER A 1 84 ? -37.547 5.137 20.755 1.00 95.88 84 SER A O 1
ATOM 630 N N . ASP A 1 85 ? -39.774 5.027 20.775 1.00 93.75 85 ASP A N 1
ATOM 631 C CA . ASP A 1 85 ? -39.914 6.354 21.392 1.00 93.75 85 ASP A CA 1
ATOM 632 C C . ASP A 1 85 ? -39.094 6.442 22.697 1.00 93.75 85 ASP A C 1
ATOM 634 O O . ASP A 1 85 ? -39.386 5.676 23.618 1.00 93.75 85 ASP A O 1
ATOM 638 N N . PRO A 1 86 ? -38.097 7.348 22.804 1.00 92.50 86 PRO A N 1
ATOM 639 C CA . PRO A 1 86 ? -37.244 7.480 23.983 1.00 92.50 86 PRO A CA 1
ATOM 640 C C . PRO A 1 86 ? -37.990 8.063 25.190 1.00 92.50 86 PRO A C 1
ATOM 642 O O . PRO A 1 86 ? -37.412 8.163 26.274 1.00 92.50 86 PRO A O 1
ATOM 645 N N . LEU A 1 87 ? -39.264 8.443 25.031 1.00 91.69 87 LEU A N 1
ATOM 646 C CA . LEU A 1 87 ? -40.140 8.945 26.089 1.00 91.69 87 LEU A CA 1
ATOM 647 C C . LEU A 1 87 ? -39.598 10.224 26.743 1.00 91.69 87 LEU A C 1
ATOM 649 O O . LEU A 1 87 ? -39.554 10.341 27.963 1.00 91.69 87 LEU A O 1
ATOM 653 N N . PHE A 1 88 ? -39.194 11.218 25.942 1.00 89.19 88 PHE A N 1
ATOM 654 C CA . PHE A 1 88 ? -38.829 12.535 26.478 1.00 89.19 88 PHE A CA 1
ATOM 655 C C . PHE A 1 88 ? -40.067 13.248 27.063 1.00 89.19 88 PHE A C 1
ATOM 657 O O . PHE A 1 88 ? -40.975 13.592 26.298 1.00 89.19 88 PHE A O 1
ATOM 664 N N . PRO A 1 89 ? -40.116 13.570 28.376 1.00 83.25 89 PRO A N 1
ATOM 665 C CA . PRO A 1 89 ? -41.308 14.136 29.018 1.00 83.25 89 PRO A CA 1
ATOM 666 C C . PRO A 1 89 ? -41.767 15.475 28.431 1.00 83.25 89 PRO A C 1
ATOM 668 O O . PRO A 1 89 ? -42.952 15.806 28.472 1.00 83.25 89 PRO A O 1
ATOM 671 N N . ASN A 1 90 ? -40.829 16.279 27.920 1.00 82.19 90 ASN A N 1
ATOM 672 C CA . ASN A 1 90 ? -41.129 17.559 27.288 1.00 82.19 90 ASN A CA 1
ATOM 673 C C . ASN A 1 90 ? -40.078 17.933 26.234 1.00 82.19 90 ASN A C 1
ATOM 675 O O . ASN A 1 90 ? -39.249 18.825 26.446 1.00 82.19 90 ASN A O 1
ATOM 679 N N . LEU A 1 91 ? -40.157 17.275 25.074 1.00 80.56 91 LEU A N 1
ATOM 680 C CA . LEU A 1 91 ? -39.288 17.563 23.931 1.00 80.56 91 LEU A CA 1
ATOM 681 C C . LEU A 1 91 ? -39.398 19.030 23.471 1.00 80.56 91 LEU A C 1
ATOM 683 O O . LEU A 1 91 ? -38.385 19.692 23.266 1.00 80.56 91 LEU A O 1
ATOM 687 N N . ALA A 1 92 ? -40.617 19.574 23.383 1.00 75.75 92 ALA A N 1
ATOM 688 C CA . ALA A 1 92 ? -40.860 20.948 22.925 1.00 75.75 92 ALA A CA 1
ATOM 689 C C . ALA A 1 92 ? -40.305 22.023 23.880 1.00 75.75 92 ALA A C 1
ATOM 691 O O . ALA A 1 92 ? -39.983 23.130 23.457 1.00 75.75 92 ALA A O 1
ATOM 692 N N . GLY A 1 93 ? -40.198 21.704 25.171 1.00 73.44 93 GLY A N 1
ATOM 693 C CA . GLY A 1 93 ? -39.578 22.554 26.186 1.00 73.44 93 GLY A CA 1
ATOM 694 C C . GLY A 1 93 ? -38.075 22.329 26.361 1.00 73.44 93 GLY A C 1
ATOM 695 O O . GLY A 1 93 ? -37.495 22.930 27.262 1.00 73.44 93 GLY A O 1
ATOM 696 N N . GLY A 1 94 ? -37.452 21.458 25.555 1.00 72.31 94 GLY A N 1
ATOM 697 C CA . GLY A 1 94 ? -36.016 21.163 25.606 1.00 72.31 94 GLY A CA 1
ATOM 698 C C . GLY A 1 94 ? -35.580 20.285 26.783 1.00 72.31 94 GLY A C 1
ATOM 699 O O . GLY A 1 94 ? -34.388 20.184 27.063 1.00 72.31 94 GLY A O 1
ATOM 700 N N . THR A 1 95 ? -36.517 19.652 27.496 1.00 81.25 95 THR A N 1
ATOM 701 C CA . THR A 1 95 ? -36.174 18.694 28.557 1.00 81.25 95 THR A CA 1
ATOM 702 C C . THR A 1 95 ? -35.917 17.333 27.919 1.00 81.25 95 THR A C 1
ATOM 704 O O . THR A 1 95 ? -36.857 16.616 27.583 1.00 81.25 95 THR A O 1
ATOM 707 N N . LEU A 1 96 ? -34.637 17.005 27.737 1.00 82.06 96 LEU A N 1
ATOM 708 C CA . LEU A 1 96 ? -34.164 15.790 27.061 1.00 82.06 96 LEU A CA 1
ATOM 709 C C . LEU A 1 96 ? -33.749 14.676 28.035 1.00 82.06 96 LEU A C 1
ATOM 711 O O . LEU A 1 96 ? -32.929 13.835 27.684 1.00 82.06 96 LEU A O 1
ATOM 715 N N . THR A 1 97 ? -34.287 14.695 29.254 1.00 84.62 97 THR A N 1
ATOM 716 C CA . THR A 1 97 ? -34.111 13.621 30.240 1.00 84.62 97 THR A CA 1
ATOM 717 C C . THR A 1 97 ? -35.006 12.440 29.869 1.00 84.62 97 THR A C 1
ATOM 719 O O . THR A 1 97 ? -36.180 12.660 29.573 1.00 84.62 97 THR A O 1
ATOM 722 N N . LEU A 1 98 ? -34.488 11.213 29.906 1.00 84.56 98 LEU A N 1
ATOM 723 C CA . LEU A 1 98 ? -35.292 9.996 29.733 1.00 84.56 98 LEU A CA 1
ATOM 724 C C . LEU A 1 98 ? -36.380 9.875 30.817 1.00 84.56 98 LEU A C 1
ATOM 726 O O . LEU A 1 98 ? -36.148 10.209 31.981 1.00 84.56 98 LEU A O 1
ATOM 730 N N . ASP A 1 99 ? -37.577 9.403 30.449 1.00 81.06 99 ASP A N 1
ATOM 731 C CA . ASP A 1 99 ? -38.622 9.077 31.428 1.00 81.06 99 ASP A CA 1
ATOM 732 C C . ASP A 1 99 ? -38.372 7.704 32.069 1.00 81.06 99 ASP A C 1
ATOM 734 O O . ASP A 1 99 ? -38.726 6.650 31.532 1.00 81.06 99 ASP A O 1
ATOM 738 N N . TYR A 1 100 ? -37.784 7.730 33.262 1.00 72.94 100 TYR A N 1
ATOM 739 C CA . TYR A 1 100 ? -37.539 6.541 34.078 1.00 72.94 100 TYR A CA 1
ATOM 740 C C . TYR A 1 100 ? -38.822 5.926 34.656 1.00 72.94 100 TYR A C 1
ATOM 742 O O . TYR A 1 100 ? -38.868 4.730 34.926 1.00 72.94 100 TYR A O 1
ATOM 750 N N . GLY A 1 101 ? -39.884 6.715 34.854 1.00 71.69 101 GLY A N 1
ATOM 751 C CA . GLY A 1 101 ? -41.113 6.235 35.491 1.00 71.69 101 GLY A CA 1
ATOM 752 C C . GLY A 1 101 ? -41.932 5.314 34.589 1.00 71.69 101 GLY A C 1
ATOM 753 O O . GLY A 1 101 ? -42.538 4.355 35.068 1.00 71.69 101 GLY A O 1
ATOM 754 N N . SER A 1 102 ? -41.949 5.602 33.286 1.00 69.94 102 SER A N 1
ATOM 755 C CA . SER A 1 102 ? -42.617 4.775 32.275 1.00 69.94 102 SER A CA 1
ATOM 756 C C . SER A 1 102 ? -41.709 3.708 31.650 1.00 69.94 102 SER A C 1
ATOM 758 O O . SER A 1 102 ? -42.224 2.815 30.977 1.00 69.94 102 SER A O 1
ATOM 760 N N . GLY A 1 103 ? -40.400 3.752 31.929 1.00 82.50 103 GLY A N 1
ATOM 761 C CA . GLY A 1 103 ? -39.413 2.785 31.450 1.00 82.50 103 GLY A CA 1
ATOM 762 C C . GLY A 1 103 ? -39.012 3.040 30.001 1.00 82.50 103 GLY A C 1
ATOM 763 O O . GLY A 1 103 ? -39.329 2.237 29.124 1.00 82.50 103 GLY A O 1
ATOM 764 N N . SER A 1 104 ? -38.340 4.168 29.750 1.00 90.44 104 SER A N 1
ATOM 765 C CA . SER A 1 104 ? -37.800 4.486 28.426 1.00 90.44 104 SER A CA 1
ATOM 766 C C . SER A 1 104 ? -36.990 3.317 27.836 1.00 90.44 104 SER A C 1
ATOM 768 O O . SER A 1 104 ? -36.139 2.754 28.524 1.00 90.44 104 SER A O 1
ATOM 770 N N . PRO A 1 105 ? -37.196 2.969 26.551 1.00 92.56 105 PRO A N 1
ATOM 771 C CA . PRO A 1 105 ? -36.449 1.903 25.884 1.00 92.56 105 PRO A CA 1
ATOM 772 C C . PRO A 1 105 ? -34.968 2.242 25.668 1.00 92.56 105 PRO A C 1
ATOM 774 O O . PRO A 1 105 ? -34.205 1.365 25.276 1.00 92.56 105 PRO A O 1
ATOM 777 N N . ALA A 1 106 ? -34.572 3.499 25.888 1.00 92.12 106 ALA A N 1
ATOM 778 C CA . ALA A 1 106 ? -33.192 3.959 25.795 1.00 92.12 106 ALA A CA 1
ATOM 779 C C . ALA A 1 106 ? -32.376 3.697 27.076 1.00 92.12 106 ALA A C 1
ATOM 781 O O . ALA A 1 106 ? -31.149 3.822 27.042 1.00 92.12 106 ALA A O 1
ATOM 782 N N . ILE A 1 107 ? -33.036 3.326 28.180 1.00 89.88 107 ILE A N 1
ATOM 783 C CA . ILE A 1 107 ? -32.382 2.988 29.449 1.00 89.88 107 ILE A CA 1
ATOM 784 C C . ILE A 1 107 ? -31.701 1.619 29.320 1.00 89.88 107 ILE A C 1
ATOM 786 O O . ILE A 1 107 ? -32.302 0.680 28.789 1.00 89.88 107 ILE A O 1
ATOM 790 N N . ASN A 1 108 ? -30.445 1.505 29.763 1.00 89.25 108 ASN A N 1
ATOM 791 C CA . ASN A 1 108 ? -29.625 0.288 29.703 1.00 89.25 108 ASN A CA 1
ATOM 792 C C . ASN A 1 108 ? -29.522 -0.352 28.302 1.00 89.25 108 ASN A C 1
ATOM 794 O O . ASN A 1 108 ? -29.227 -1.545 28.142 1.00 89.25 108 ASN A O 1
ATOM 798 N N . ALA A 1 109 ? -29.789 0.432 27.258 1.00 92.38 109 ALA A N 1
ATOM 799 C CA . ALA A 1 109 ? -29.807 -0.021 25.872 1.00 92.38 109 ALA A CA 1
ATOM 800 C C . ALA A 1 109 ? -28.520 0.347 25.118 1.00 92.38 109 ALA A C 1
ATOM 802 O O . ALA A 1 109 ? -28.270 -0.188 24.034 1.00 92.38 109 ALA A O 1
ATOM 803 N N . GLY A 1 110 ? -27.689 1.205 25.712 1.00 93.06 110 GLY A N 1
ATOM 804 C CA . GLY A 1 110 ? -26.434 1.704 25.173 1.00 93.06 110 GLY A CA 1
ATOM 805 C C . GLY A 1 110 ? -25.325 0.661 25.070 1.00 93.06 110 GLY A C 1
ATOM 806 O O . GLY A 1 110 ? -25.554 -0.547 25.192 1.00 93.06 110 GLY A O 1
ATOM 807 N N . ASN A 1 111 ? -24.098 1.103 24.803 1.00 94.25 111 ASN A N 1
ATOM 808 C CA . ASN A 1 111 ? -22.978 0.179 24.613 1.00 94.25 111 ASN A CA 1
ATOM 809 C C . ASN A 1 111 ? -22.754 -0.676 25.895 1.00 94.25 111 ASN A C 1
ATOM 811 O O . ASN A 1 111 ? -22.590 -0.106 26.974 1.00 94.25 111 ASN A O 1
ATOM 815 N N . PRO A 1 112 ? -22.781 -2.027 25.810 1.00 93.62 112 PRO A N 1
ATOM 816 C CA . PRO A 1 112 ? -22.661 -2.926 26.961 1.00 93.62 112 PRO A CA 1
ATOM 817 C C . PRO A 1 112 ? -21.231 -3.065 27.504 1.00 93.62 112 PRO A C 1
ATOM 819 O O . PRO A 1 112 ? -21.027 -3.770 28.493 1.00 93.62 112 PRO A O 1
ATOM 822 N N . ASN A 1 113 ? -20.234 -2.474 26.848 1.00 94.81 113 ASN A N 1
ATOM 823 C CA . ASN A 1 113 ? -18.852 -2.526 27.290 1.00 94.81 113 ASN A CA 1
ATOM 824 C C . ASN A 1 113 ? -18.693 -1.791 28.624 1.00 94.81 113 ASN A C 1
ATOM 826 O O . ASN A 1 113 ? -19.106 -0.638 28.767 1.00 94.81 113 ASN A O 1
ATOM 830 N N . GLY A 1 114 ? -18.041 -2.446 29.588 1.00 94.81 114 GLY A N 1
ATOM 831 C CA . GLY A 1 114 ? -17.878 -1.922 30.940 1.00 94.81 114 GLY A CA 1
ATOM 832 C C . GLY A 1 114 ? -17.199 -0.551 30.994 1.00 94.81 114 GLY A C 1
ATOM 833 O O . GLY A 1 114 ? -17.520 0.251 31.872 1.00 94.81 114 GLY A O 1
ATOM 834 N N . PHE A 1 115 ? -16.368 -0.208 29.999 1.00 95.25 115 PHE A N 1
ATOM 835 C CA . PHE A 1 115 ? -15.796 1.136 29.862 1.00 95.25 115 PHE A CA 1
ATOM 836 C C . PHE A 1 115 ? -16.832 2.253 29.871 1.00 95.25 115 PHE A C 1
ATOM 838 O O . PHE A 1 115 ? -16.503 3.356 30.301 1.00 95.25 115 PHE A O 1
ATOM 845 N N . TYR A 1 116 ? -18.050 1.982 29.411 1.00 94.12 116 TYR A N 1
ATOM 846 C CA . TYR A 1 116 ? -19.102 2.977 29.258 1.00 94.12 116 TYR A CA 1
ATOM 847 C C . TYR A 1 116 ? -20.190 2.899 30.315 1.00 94.12 116 TYR A C 1
ATOM 849 O O . TYR A 1 116 ? -21.070 3.753 30.300 1.00 94.12 116 TYR A O 1
ATOM 857 N N . ASN A 1 117 ? -20.113 1.921 31.222 1.00 92.50 117 ASN A N 1
ATOM 858 C CA . ASN A 1 117 ? -21.060 1.795 32.319 1.00 92.50 117 ASN A CA 1
ATOM 859 C C . ASN A 1 117 ? -21.254 3.148 33.023 1.00 92.50 117 ASN A C 1
ATOM 861 O O . ASN A 1 117 ? -20.277 3.815 33.374 1.00 92.50 117 ASN A O 1
ATOM 865 N N . ASP A 1 118 ? -22.486 3.574 33.222 1.00 87.75 118 ASP A N 1
ATOM 866 C CA . ASP A 1 118 ? -22.811 4.808 33.924 1.00 87.75 118 ASP A CA 1
ATOM 867 C C . ASP A 1 118 ? -23.332 4.516 35.332 1.00 87.75 118 ASP A C 1
ATOM 869 O O . ASP A 1 118 ? -23.457 3.370 35.771 1.00 87.75 118 ASP A O 1
ATOM 873 N N . ASP A 1 119 ? -23.478 5.589 36.105 1.00 78.69 119 ASP A N 1
ATOM 874 C CA . ASP A 1 119 ? -24.045 5.491 37.440 1.00 78.69 119 ASP A CA 1
ATOM 875 C C . ASP A 1 119 ? -25.571 5.441 37.326 1.00 78.69 119 ASP A C 1
ATOM 877 O O . ASP A 1 119 ? -26.177 6.287 36.666 1.00 78.69 119 ASP A O 1
ATOM 881 N N . ASP A 1 120 ? -26.187 4.512 38.052 1.00 73.31 120 ASP A N 1
ATOM 882 C CA . ASP A 1 120 ? -27.633 4.483 38.240 1.00 73.31 120 ASP A CA 1
ATOM 883 C C . ASP A 1 120 ? -28.102 5.729 39.017 1.00 73.31 120 ASP A C 1
ATOM 885 O O . ASP A 1 120 ? -27.586 6.051 40.096 1.00 73.31 120 ASP A O 1
ATOM 889 N N . TRP A 1 121 ? -29.124 6.419 38.504 1.00 63.06 121 TRP A N 1
ATOM 890 C CA . TRP A 1 121 ? -29.788 7.530 39.192 1.00 63.06 121 TRP A CA 1
ATOM 891 C C . TRP A 1 121 ? -31.203 7.128 39.586 1.00 63.06 121 TRP A C 1
ATOM 893 O O . TRP A 1 121 ? -32.013 6.831 38.717 1.00 63.06 121 TRP A O 1
ATOM 903 N N . GLU A 1 122 ? -31.540 7.199 40.875 1.00 61.59 122 GLU A N 1
ATOM 904 C CA . GLU A 1 122 ? -32.908 6.953 41.361 1.00 61.59 122 GLU A CA 1
ATOM 905 C C . GLU A 1 122 ? -33.965 7.703 40.509 1.00 61.59 122 GLU A C 1
ATOM 907 O O . GLU A 1 122 ? -33.842 8.919 40.315 1.00 61.59 122 GLU A O 1
ATOM 912 N N . PRO A 1 123 ? -35.018 7.018 40.016 1.00 62.16 123 PRO A N 1
ATOM 913 C CA . PRO A 1 123 ? -35.473 5.686 40.430 1.00 62.16 123 PRO A CA 1
ATOM 914 C C . PRO A 1 123 ? -34.840 4.508 39.663 1.00 62.16 123 PRO A C 1
ATOM 916 O O . PRO A 1 123 ? -35.310 3.381 39.813 1.00 62.16 123 PRO A O 1
ATOM 919 N N . ASN A 1 124 ? -33.827 4.747 38.828 1.00 60.66 124 ASN A N 1
ATOM 920 C CA . ASN A 1 124 ? -33.147 3.710 38.059 1.00 60.66 124 ASN A CA 1
ATOM 921 C C . ASN A 1 124 ? -32.330 2.788 38.976 1.00 60.66 124 ASN A C 1
ATOM 923 O O . ASN A 1 124 ? -31.528 3.265 39.777 1.00 60.66 124 ASN A O 1
ATOM 927 N N . THR A 1 125 ? -32.567 1.477 38.897 1.00 64.25 125 THR A N 1
ATOM 928 C CA . THR A 1 125 ? -31.884 0.448 39.713 1.00 64.25 125 THR A CA 1
ATOM 929 C C . THR A 1 125 ? -31.618 -0.833 38.912 1.00 64.25 125 THR A C 1
ATOM 931 O O . THR A 1 125 ? -31.603 -1.933 39.471 1.00 64.25 125 THR A O 1
ATOM 934 N N . ASP A 1 126 ? -31.568 -0.732 37.592 1.00 63.19 126 ASP A N 1
ATOM 935 C CA . ASP A 1 126 ? -31.632 -1.841 36.638 1.00 63.19 126 ASP A CA 1
ATOM 936 C C . ASP A 1 126 ? -30.257 -2.308 36.127 1.00 63.19 126 ASP A C 1
ATOM 938 O O . ASP A 1 126 ? -30.179 -3.360 35.487 1.00 63.19 126 ASP A O 1
ATOM 942 N N . GLY A 1 127 ? -29.173 -1.644 36.536 1.00 70.56 127 GLY A N 1
ATOM 943 C CA . GLY A 1 127 ? -27.798 -2.112 36.382 1.00 70.56 127 GLY A CA 1
ATOM 944 C C . GLY A 1 127 ? -26.902 -1.081 35.698 1.00 70.56 127 GLY A C 1
ATOM 945 O O . GLY A 1 127 ? -27.393 -0.155 35.075 1.00 70.56 127 GLY A O 1
ATOM 946 N N . PRO A 1 128 ? -25.571 -1.261 35.759 1.00 80.94 128 PRO A N 1
ATOM 947 C CA . PRO A 1 128 ? -24.624 -0.207 35.411 1.00 80.94 128 PRO A CA 1
ATOM 948 C C . PRO A 1 128 ? -24.439 -0.011 33.900 1.00 80.94 128 PRO A C 1
ATOM 950 O O . PRO A 1 128 ? -23.468 0.628 33.516 1.00 80.94 128 PRO A O 1
ATOM 953 N N . ARG A 1 129 ? -25.235 -0.643 33.024 1.00 89.38 129 ARG A N 1
ATOM 954 C CA . ARG A 1 129 ? -24.968 -0.562 31.583 1.00 89.38 129 ARG A CA 1
ATOM 955 C C . ARG A 1 129 ? -25.422 0.801 31.071 1.00 89.38 129 ARG A C 1
ATOM 957 O O . ARG A 1 129 ? -26.513 1.261 31.353 1.00 89.38 129 ARG A O 1
ATOM 964 N N . ASN A 1 130 ? -24.584 1.358 30.207 1.00 90.38 130 ASN A N 1
ATOM 965 C CA . ASN A 1 130 ? -24.764 2.676 29.629 1.00 90.38 130 ASN A CA 1
ATOM 966 C C . ASN A 1 130 ? -26.184 2.919 29.068 1.00 90.38 130 ASN A C 1
ATOM 968 O O . ASN A 1 130 ? -26.673 2.140 28.238 1.00 90.38 130 ASN A O 1
ATOM 972 N N . ASP A 1 131 ? -26.804 4.029 29.460 1.00 91.00 131 ASP A N 1
ATOM 973 C CA . ASP A 1 131 ? -28.011 4.576 28.845 1.00 91.00 131 ASP A CA 1
ATOM 974 C C . ASP A 1 131 ? -27.675 5.217 27.488 1.00 91.00 131 ASP A C 1
ATOM 976 O O . ASP A 1 131 ? -26.598 5.778 27.279 1.00 91.00 131 ASP A O 1
ATOM 980 N N . MET A 1 132 ? -28.603 5.207 26.530 1.00 93.12 132 MET A N 1
ATOM 981 C CA . MET A 1 132 ? -28.397 5.969 25.294 1.00 93.12 132 MET A CA 1
ATOM 982 C C . MET A 1 132 ? -28.614 7.474 25.517 1.00 93.12 132 MET A C 1
ATOM 984 O O . MET A 1 132 ? -29.501 7.916 26.247 1.00 93.12 132 MET A O 1
ATOM 988 N N . GLY A 1 133 ? -27.867 8.300 24.784 1.00 91.00 133 GLY A N 1
ATOM 989 C CA . GLY A 1 133 ? -28.091 9.741 24.737 1.00 91.00 133 GLY A CA 1
ATOM 990 C C . GLY A 1 133 ? -27.453 10.514 25.893 1.00 91.00 133 GLY A C 1
ATOM 991 O O . GLY A 1 133 ? -26.456 10.110 26.469 1.00 91.00 133 GLY A O 1
ATOM 992 N N . ALA A 1 134 ? -27.980 11.708 26.169 1.00 87.06 134 ALA A N 1
ATOM 993 C CA . ALA A 1 134 ? -27.385 12.677 27.096 1.00 87.06 134 ALA A CA 1
ATOM 994 C C . ALA A 1 134 ? -27.509 12.287 28.577 1.00 87.06 134 ALA A C 1
ATOM 996 O O . ALA A 1 134 ? -26.900 12.938 29.422 1.00 87.06 134 ALA A O 1
ATOM 997 N N . ASN A 1 135 ? -28.331 11.282 28.879 1.00 81.31 135 ASN A N 1
ATOM 998 C CA . ASN A 1 135 ? -28.491 10.738 30.221 1.00 81.31 135 ASN A CA 1
ATOM 999 C C . ASN A 1 135 ? -27.464 9.667 30.556 1.00 81.31 135 ASN A C 1
ATOM 1001 O O . ASN A 1 135 ? -27.231 9.452 31.740 1.00 81.31 135 ASN A O 1
ATOM 1005 N N . GLY A 1 136 ? -26.853 9.062 29.537 1.00 85.38 136 GLY A N 1
ATOM 1006 C CA . GLY A 1 136 ? -25.854 8.037 29.740 1.00 85.38 136 GLY A CA 1
ATOM 1007 C C . GLY A 1 136 ? -24.421 8.522 29.644 1.00 85.38 136 GLY A C 1
ATOM 1008 O O . GLY A 1 136 ? -24.111 9.679 29.330 1.00 85.38 136 GLY A O 1
ATOM 1009 N N . GLY A 1 137 ? -23.537 7.570 29.883 1.00 86.00 137 GLY A N 1
ATOM 1010 C CA . GLY A 1 137 ? -22.102 7.692 29.765 1.00 86.00 137 GLY A CA 1
ATOM 1011 C C . GLY A 1 137 ? -21.450 8.190 31.046 1.00 86.00 137 GLY A C 1
ATOM 1012 O O . GLY A 1 137 ? -22.026 8.863 31.897 1.00 86.00 137 GLY A O 1
ATOM 1013 N N . ASN A 1 138 ? -20.166 7.885 31.166 1.00 90.19 138 ASN A N 1
ATOM 1014 C CA . ASN A 1 138 ? -19.383 8.156 32.368 1.00 90.19 138 ASN A CA 1
ATOM 1015 C C . ASN A 1 138 ? -18.197 9.101 32.115 1.00 90.19 138 ASN A C 1
ATOM 1017 O O . ASN A 1 138 ? -17.415 9.357 33.033 1.00 90.19 138 ASN A O 1
ATOM 1021 N N . GLY A 1 139 ? -18.043 9.621 30.894 1.00 92.00 139 GLY A N 1
ATOM 1022 C CA . GLY A 1 139 ? -16.916 10.464 30.489 1.00 92.00 139 GLY A CA 1
ATOM 1023 C C . GLY A 1 139 ? -15.621 9.704 30.176 1.00 92.00 139 GLY A C 1
ATOM 1024 O O . GLY A 1 139 ? -14.576 10.337 30.065 1.00 92.00 139 GLY A O 1
ATOM 1025 N N . ILE A 1 140 ? -15.660 8.380 30.036 1.00 94.81 140 ILE A N 1
ATOM 1026 C CA . ILE A 1 140 ? -14.593 7.578 29.433 1.00 94.81 140 ILE A CA 1
ATOM 1027 C C . ILE A 1 140 ? -14.936 7.346 27.965 1.00 94.81 140 ILE A C 1
ATOM 1029 O O . ILE A 1 140 ? -16.076 7.058 27.613 1.00 94.81 140 ILE A O 1
ATOM 1033 N N . TYR A 1 141 ? -13.934 7.471 27.104 1.00 94.19 141 TYR A N 1
ATOM 1034 C CA . TYR A 1 141 ? -14.037 7.097 25.700 1.00 94.19 141 TYR A CA 1
ATOM 1035 C C . TYR A 1 141 ? -12.781 6.339 25.280 1.00 94.19 141 TYR A C 1
ATOM 1037 O O . TYR A 1 141 ? -11.684 6.669 25.736 1.00 94.19 141 TYR A O 1
ATOM 1045 N N . ILE A 1 142 ? -12.924 5.331 24.423 1.00 95.25 142 ILE A N 1
ATOM 1046 C CA . ILE A 1 142 ? -11.801 4.568 23.870 1.00 95.25 142 ILE A CA 1
ATOM 1047 C C . ILE A 1 142 ? -11.769 4.689 22.350 1.00 95.25 142 ILE A C 1
ATOM 1049 O O . ILE A 1 142 ? -12.797 4.914 21.718 1.00 95.25 142 ILE A O 1
ATOM 1053 N N . SER A 1 143 ? -10.586 4.572 21.748 1.00 92.75 143 SER A N 1
ATOM 1054 C CA . SER A 1 143 ? -10.435 4.745 20.297 1.00 92.75 143 SER A CA 1
ATOM 1055 C C . SER A 1 143 ? -11.144 3.677 19.464 1.00 92.75 143 SER A C 1
ATOM 1057 O O . SER A 1 143 ? -11.582 3.984 18.361 1.00 92.75 143 SER A O 1
ATOM 1059 N N . SER A 1 144 ? -11.228 2.441 19.960 1.00 91.81 144 SER A N 1
ATOM 1060 C CA . SER A 1 144 ? -11.855 1.300 19.282 1.00 91.81 144 SER A CA 1
ATOM 1061 C C . SER A 1 144 ? -12.159 0.199 20.298 1.00 91.81 144 SER A C 1
ATOM 1063 O O . SER A 1 144 ? -11.492 0.138 21.321 1.00 91.81 144 SER A O 1
ATOM 1065 N N . GLU A 1 145 ? -13.122 -0.680 20.026 1.00 94.00 145 GLU A N 1
ATOM 1066 C CA . GLU A 1 145 ? -13.350 -1.907 20.817 1.00 94.00 145 GLU A CA 1
ATOM 1067 C C . GLU A 1 145 ? -12.564 -3.113 20.279 1.00 94.00 145 GLU A C 1
ATOM 1069 O O . GLU A 1 145 ? -12.631 -4.207 20.839 1.00 94.00 145 GLU A O 1
ATOM 1074 N N . GLU A 1 146 ? -11.797 -2.897 19.212 1.00 95.50 146 GLU A N 1
ATOM 1075 C CA . GLU A 1 146 ? -10.942 -3.884 18.567 1.00 95.50 146 GLU A CA 1
ATOM 1076 C C . GLU A 1 146 ? -9.618 -3.245 18.139 1.00 95.50 146 GLU A C 1
ATOM 1078 O O . GLU A 1 146 ? -9.581 -2.114 17.642 1.00 95.50 146 GLU A O 1
ATOM 1083 N N . VAL A 1 147 ? -8.529 -3.976 18.343 1.00 97.38 147 VAL A N 1
ATOM 1084 C CA . VAL A 1 147 ? -7.219 -3.693 17.764 1.00 97.38 147 VAL A CA 1
ATOM 1085 C C . VAL A 1 147 ? -6.892 -4.835 16.812 1.00 97.38 147 VAL A C 1
ATOM 1087 O O . VAL A 1 147 ? -6.600 -5.944 17.261 1.00 97.38 147 VAL A O 1
ATOM 1090 N N . ASP A 1 148 ? -6.958 -4.559 15.515 1.00 96.88 148 ASP A N 1
ATOM 1091 C CA . ASP A 1 148 ? -6.617 -5.514 14.463 1.00 96.88 148 ASP A CA 1
ATOM 1092 C C . ASP A 1 148 ? -5.169 -5.302 14.008 1.00 96.88 148 ASP A C 1
ATOM 1094 O O . ASP A 1 148 ? -4.781 -4.205 13.604 1.00 96.88 148 ASP A O 1
ATOM 1098 N N . PHE A 1 149 ? -4.364 -6.355 14.116 1.00 95.56 149 PHE A N 1
ATOM 1099 C CA . PHE A 1 149 ? -2.972 -6.383 13.675 1.00 95.56 149 PHE A CA 1
ATOM 1100 C C . PHE A 1 149 ? -2.814 -6.864 12.226 1.00 95.56 149 PHE A C 1
ATOM 1102 O O . PHE A 1 149 ? -1.690 -6.869 11.720 1.00 95.56 149 PHE A O 1
ATOM 1109 N N . GLY A 1 150 ? -3.902 -7.277 11.570 1.00 94.19 150 GLY A N 1
ATOM 1110 C CA . GLY A 1 150 ? -3.888 -7.855 10.235 1.00 94.19 150 GLY A CA 1
ATOM 1111 C C . GLY A 1 150 ? -3.043 -9.126 10.174 1.00 94.19 150 GLY A C 1
ATOM 1112 O O . GLY A 1 150 ? -3.009 -9.929 11.112 1.00 94.19 150 GLY A O 1
ATOM 1113 N N . ASP A 1 151 ? -2.340 -9.305 9.060 1.00 93.25 151 ASP A N 1
ATOM 1114 C CA . ASP A 1 151 ? -1.471 -10.452 8.844 1.00 93.25 151 ASP A CA 1
ATOM 1115 C C . ASP A 1 151 ? -0.065 -10.231 9.434 1.00 93.25 151 ASP A C 1
ATOM 1117 O O . ASP A 1 151 ? 0.625 -9.253 9.138 1.00 93.25 151 ASP A O 1
ATOM 1121 N N . VAL A 1 152 ? 0.403 -11.177 10.254 1.00 93.69 152 VAL A N 1
ATOM 1122 C CA . VAL A 1 152 ? 1.668 -11.069 10.995 1.00 93.69 152 VAL A CA 1
ATOM 1123 C C . VAL A 1 152 ? 2.546 -12.295 10.778 1.00 93.69 152 VAL A C 1
ATOM 1125 O O . VAL A 1 152 ? 2.121 -13.440 10.904 1.00 93.69 152 VAL A O 1
ATOM 1128 N N . GLY A 1 153 ? 3.826 -12.061 10.497 1.00 93.38 153 GLY A N 1
ATOM 1129 C CA . GLY A 1 153 ? 4.818 -13.122 10.372 1.00 93.38 153 GLY A CA 1
ATOM 1130 C C . GLY A 1 153 ? 5.414 -13.551 11.717 1.00 93.38 153 GLY A C 1
ATOM 1131 O O . GLY A 1 153 ? 5.973 -12.729 12.448 1.00 93.38 153 GLY A O 1
ATOM 1132 N N . ILE A 1 154 ? 5.361 -14.847 12.025 1.00 93.75 154 ILE A N 1
ATOM 1133 C CA . ILE A 1 154 ? 5.858 -15.407 13.291 1.00 93.75 154 ILE A CA 1
ATOM 1134 C C . ILE A 1 154 ? 7.375 -15.219 13.420 1.00 93.75 154 ILE A C 1
ATOM 1136 O O . ILE A 1 154 ? 8.150 -15.594 12.540 1.00 93.75 154 ILE A O 1
ATOM 1140 N N . GLY A 1 155 ? 7.810 -14.665 14.556 1.00 81.94 155 GLY A N 1
ATOM 1141 C CA . GLY A 1 155 ? 9.228 -14.502 14.902 1.00 81.94 155 GLY A CA 1
ATOM 1142 C C . GLY A 1 155 ? 9.969 -13.376 14.168 1.00 81.94 155 GLY A C 1
ATOM 1143 O O . GLY A 1 155 ? 11.173 -13.224 14.373 1.00 81.94 155 GLY A O 1
ATOM 1144 N N . ASN A 1 156 ? 9.281 -12.592 13.334 1.00 72.44 156 ASN A N 1
ATOM 1145 C CA . ASN A 1 156 ? 9.871 -11.474 12.596 1.00 72.44 156 ASN A CA 1
ATOM 1146 C C . ASN A 1 156 ? 9.719 -10.146 13.348 1.00 72.44 156 ASN A C 1
ATOM 1148 O O . ASN A 1 156 ? 10.706 -9.499 13.699 1.00 72.44 156 ASN A O 1
ATOM 1152 N N . THR A 1 157 ? 8.476 -9.756 13.621 1.00 77.00 157 THR A N 1
ATOM 1153 C CA . THR A 1 157 ? 8.135 -8.485 14.261 1.00 77.00 157 THR A CA 1
ATOM 1154 C C . THR A 1 157 ? 7.162 -8.707 15.411 1.00 77.00 157 THR A C 1
ATOM 1156 O O . THR A 1 157 ? 6.478 -9.723 15.495 1.00 77.00 157 THR A O 1
ATOM 1159 N N . ALA A 1 158 ? 7.129 -7.738 16.320 1.00 90.19 158 ALA A N 1
ATOM 1160 C CA . ALA A 1 158 ? 6.113 -7.634 17.354 1.00 90.19 158 ALA A CA 1
ATOM 1161 C C . ALA A 1 158 ? 5.312 -6.355 17.070 1.00 90.19 158 ALA A C 1
ATOM 1163 O O . ALA A 1 158 ? 5.593 -5.318 17.695 1.00 90.19 158 ALA A O 1
ATOM 1164 N N . PRO A 1 159 ? 4.429 -6.366 16.045 1.00 93.81 159 PRO A N 1
ATOM 1165 C CA . PRO A 1 159 ? 3.672 -5.184 15.661 1.00 93.81 159 PRO A CA 1
ATOM 1166 C C . PRO A 1 159 ? 2.951 -4.616 16.879 1.00 93.81 159 PRO A C 1
ATOM 1168 O O . PRO A 1 159 ? 2.565 -5.339 17.801 1.00 93.81 159 PRO A O 1
ATOM 1171 N N . THR A 1 160 ? 2.895 -3.292 16.933 1.00 96.38 160 THR A N 1
ATOM 1172 C CA . THR A 1 160 ? 2.436 -2.558 18.105 1.00 96.38 160 THR A CA 1
ATOM 1173 C C . THR A 1 160 ? 1.516 -1.444 17.654 1.00 96.38 160 THR A C 1
ATOM 1175 O O . THR A 1 160 ? 1.960 -0.530 16.963 1.00 96.38 160 THR A O 1
ATOM 1178 N N . GLU A 1 161 ? 0.272 -1.505 18.107 1.00 97.25 161 GLU A N 1
ATOM 1179 C CA . GLU A 1 161 ? -0.769 -0.545 17.782 1.00 97.25 161 GLU A CA 1
ATOM 1180 C C . GLU A 1 161 ? -1.099 0.341 18.979 1.00 97.25 161 GLU A C 1
ATOM 1182 O O . GLU A 1 161 ? -1.021 -0.064 20.146 1.00 97.25 161 GLU A O 1
ATOM 1187 N N . ASN A 1 162 ? -1.459 1.588 18.679 1.00 96.88 162 ASN A N 1
ATOM 1188 C CA . ASN A 1 162 ? -1.853 2.553 19.695 1.00 96.88 162 ASN A CA 1
ATOM 1189 C C . ASN A 1 162 ? -3.351 2.440 19.980 1.00 96.88 162 ASN A C 1
ATOM 1191 O O . ASN A 1 162 ? -4.185 2.765 19.139 1.00 96.88 162 ASN A O 1
ATOM 1195 N N . PHE A 1 163 ? -3.682 2.086 21.215 1.00 97.00 163 PHE A N 1
ATOM 1196 C CA . PHE A 1 163 ? -5.032 2.152 21.755 1.00 97.00 163 PHE A CA 1
ATOM 1197 C C . PHE A 1 163 ? -5.152 3.362 22.681 1.00 97.00 163 PHE A C 1
ATOM 1199 O O . PHE A 1 163 ? -4.344 3.530 23.591 1.00 97.00 163 PHE A O 1
ATOM 1206 N N . TYR A 1 164 ? -6.151 4.219 22.492 1.00 97.38 164 TYR A N 1
ATOM 1207 C CA . TYR A 1 164 ? -6.296 5.429 23.299 1.00 97.38 164 TYR A CA 1
ATOM 1208 C C . TYR A 1 164 ? -7.462 5.332 24.272 1.00 97.38 164 TYR A C 1
ATOM 1210 O O . TYR A 1 164 ? -8.574 5.003 23.878 1.00 97.38 164 TYR A O 1
ATOM 1218 N N . ILE A 1 165 ? -7.216 5.736 25.520 1.00 97.75 165 ILE A N 1
ATOM 1219 C CA . ILE A 1 165 ? -8.253 6.022 26.517 1.00 97.75 165 ILE A CA 1
ATOM 1220 C C . ILE A 1 165 ? -8.309 7.528 26.724 1.00 97.75 165 ILE A C 1
ATOM 1222 O O . ILE A 1 165 ? -7.292 8.164 27.010 1.00 97.75 165 ILE A O 1
ATOM 1226 N N . TYR A 1 166 ? -9.498 8.095 26.615 1.00 97.81 166 TYR A N 1
ATOM 1227 C CA . TYR A 1 166 ? -9.793 9.501 26.819 1.00 97.81 166 TYR A CA 1
ATOM 1228 C C . TYR A 1 166 ? -10.549 9.649 28.130 1.00 97.81 166 TYR A C 1
ATOM 1230 O O . TYR A 1 166 ? -11.580 9.014 28.347 1.00 97.81 166 TYR A O 1
ATOM 1238 N N . ASN A 1 167 ? -10.032 10.507 29.000 1.00 97.56 167 ASN A N 1
ATOM 1239 C CA . ASN A 1 167 ? -10.709 10.911 30.212 1.00 97.56 167 ASN A CA 1
ATOM 1240 C C . ASN A 1 167 ? -11.354 12.276 29.983 1.00 97.56 167 ASN A C 1
ATOM 1242 O O . ASN A 1 167 ? -10.677 13.297 30.014 1.00 97.56 167 ASN A O 1
ATOM 1246 N N . LEU A 1 168 ? -12.664 12.297 29.785 1.00 95.94 168 LEU A N 1
ATOM 1247 C CA . LEU A 1 168 ? -13.475 13.507 29.643 1.00 95.94 168 LEU A CA 1
ATOM 1248 C C . LEU A 1 168 ? -14.121 13.924 30.974 1.00 95.94 168 LEU A C 1
ATOM 1250 O O . LEU A 1 168 ? -14.946 14.836 31.011 1.00 95.94 168 LEU A O 1
ATOM 1254 N N . LYS A 1 169 ? -13.774 13.254 32.079 1.00 94.38 169 LYS A N 1
ATOM 1255 C CA . LYS A 1 169 ? -14.267 13.584 33.417 1.00 94.38 169 LYS A CA 1
ATOM 1256 C C . LYS A 1 169 ? -13.487 14.761 33.991 1.00 94.38 169 LYS A C 1
ATOM 1258 O O . LYS A 1 169 ? -12.311 14.951 33.704 1.00 94.38 169 LYS A O 1
ATOM 1263 N N . GLY A 1 170 ? -14.124 15.475 34.921 1.00 95.62 170 GLY A N 1
ATOM 1264 C CA . GLY A 1 170 ? -13.475 16.532 35.702 1.00 95.62 170 GLY A CA 1
ATOM 1265 C C . GLY A 1 170 ? -12.392 16.031 36.673 1.00 95.62 170 GLY A C 1
ATOM 1266 O O . GLY A 1 170 ? -11.521 16.812 37.054 1.00 95.62 170 GLY A O 1
ATOM 1267 N N . GLY A 1 171 ? -12.426 14.751 37.061 1.00 95.94 171 GLY A N 1
ATOM 1268 C CA . GLY A 1 171 ? -11.430 14.097 37.920 1.00 95.94 171 GLY A CA 1
ATOM 1269 C C . GLY A 1 171 ? -10.447 13.224 37.136 1.00 95.94 171 GLY A C 1
ATOM 1270 O O . GLY A 1 171 ? -10.661 12.943 35.961 1.00 95.94 171 GLY A O 1
ATOM 1271 N N . SER A 1 172 ? -9.367 12.781 37.783 1.00 97.50 172 SER A N 1
ATOM 1272 C CA . SER A 1 172 ? -8.408 11.855 37.174 1.00 97.50 172 SER A CA 1
ATOM 1273 C C . SER A 1 172 ? -8.899 10.405 37.196 1.00 97.50 172 SER A C 1
ATOM 1275 O O . SER A 1 172 ? -9.668 9.994 38.068 1.00 97.50 172 SER A O 1
ATOM 1277 N N . VAL A 1 173 ? -8.400 9.613 36.253 1.00 97.50 173 VAL A N 1
ATOM 1278 C CA . VAL A 1 173 ? -8.660 8.173 36.137 1.00 97.50 173 VAL A CA 1
ATOM 1279 C C . VAL A 1 173 ? -7.330 7.436 36.239 1.00 97.50 173 VAL A C 1
ATOM 1281 O O . VAL A 1 173 ? -6.332 7.866 35.661 1.00 97.50 173 VAL A O 1
ATOM 1284 N N . ILE A 1 174 ? -7.289 6.352 37.009 1.00 98.19 174 ILE A N 1
ATOM 1285 C CA . ILE A 1 174 ? -6.078 5.568 37.256 1.00 98.19 174 ILE A CA 1
ATOM 1286 C C . ILE A 1 174 ? -6.274 4.190 36.644 1.00 98.19 174 ILE A C 1
ATOM 1288 O O . ILE A 1 174 ? -6.982 3.356 37.209 1.00 98.19 174 ILE A O 1
ATOM 1292 N N . LEU A 1 175 ? -5.624 3.942 35.510 1.00 98.00 175 LEU A N 1
ATOM 1293 C CA . LEU A 1 175 ? -5.529 2.601 34.947 1.00 98.00 175 LEU A CA 1
ATOM 1294 C C . LEU A 1 175 ? -4.516 1.813 35.781 1.00 98.00 175 LEU A C 1
ATOM 1296 O O . LEU A 1 175 ? -3.330 2.137 35.802 1.00 98.00 175 LEU A O 1
ATOM 1300 N N . GLY A 1 176 ? -5.004 0.826 36.524 1.00 98.19 176 GLY A N 1
ATOM 1301 C CA . GLY A 1 176 ? -4.240 0.101 37.533 1.00 98.19 176 GLY A CA 1
ATOM 1302 C C . GLY A 1 176 ? -3.469 -1.087 36.981 1.00 98.19 176 GLY A C 1
ATOM 1303 O O . GLY A 1 176 ? -2.300 -1.280 37.308 1.00 98.19 176 GLY A O 1
ATOM 1304 N N . SER A 1 177 ? -4.136 -1.882 36.150 1.00 98.38 177 SER A N 1
ATOM 1305 C CA . SER A 1 177 ? -3.612 -3.128 35.595 1.00 98.38 177 SER A CA 1
ATOM 1306 C C . SER A 1 177 ? -4.344 -3.497 34.310 1.00 98.38 177 SER A C 1
ATOM 1308 O O . SER A 1 177 ? -5.380 -2.915 33.989 1.00 98.38 177 SER A O 1
ATOM 1310 N N . TYR A 1 178 ? -3.823 -4.500 33.610 1.00 98.31 178 TYR A N 1
ATOM 1311 C CA . TYR A 1 178 ? -4.547 -5.202 32.560 1.00 98.31 178 TYR A CA 1
ATOM 1312 C C . TYR A 1 178 ? -4.396 -6.713 32.735 1.00 98.31 178 TYR A C 1
ATOM 1314 O O . TYR A 1 178 ? -3.479 -7.180 33.417 1.00 98.31 178 TYR A O 1
ATOM 1322 N N . SER A 1 179 ? -5.276 -7.465 32.089 1.00 98.25 179 SER A N 1
ATOM 1323 C CA . SER A 1 179 ? -5.118 -8.901 31.867 1.00 98.25 179 SER A CA 1
ATOM 1324 C C . SER A 1 179 ? -5.461 -9.245 30.424 1.00 98.25 179 SER A C 1
ATOM 1326 O O . SER A 1 179 ? -6.221 -8.527 29.783 1.00 98.25 179 SER A O 1
ATOM 1328 N N . THR A 1 180 ? -4.904 -10.341 29.922 1.00 98.38 180 THR A N 1
ATOM 1329 C CA . THR A 1 180 ? -5.127 -10.837 28.561 1.00 98.38 180 THR A CA 1
ATOM 1330 C C . THR A 1 180 ? -5.529 -12.306 28.634 1.00 98.38 180 THR A C 1
ATOM 1332 O O . THR A 1 180 ? -5.038 -13.035 29.503 1.00 98.38 180 THR A O 1
ATOM 1335 N N . THR A 1 181 ? -6.426 -12.755 27.756 1.00 98.44 181 THR A N 1
ATOM 1336 C CA . THR A 1 181 ? -6.755 -14.186 27.637 1.00 98.44 181 THR A CA 1
ATOM 1337 C C . THR A 1 181 ? -5.683 -14.968 26.881 1.00 98.44 181 THR A C 1
ATOM 1339 O O . THR A 1 181 ? -5.606 -16.185 27.026 1.00 98.44 181 THR A O 1
ATOM 1342 N N . ASP A 1 182 ? -4.844 -14.270 26.113 1.00 97.31 182 ASP A N 1
ATOM 1343 C CA . ASP A 1 182 ? -3.707 -14.827 25.390 1.00 97.31 182 ASP A CA 1
ATOM 1344 C C . ASP A 1 182 ? -2.464 -13.936 25.552 1.00 97.31 182 ASP A C 1
ATOM 1346 O O . ASP A 1 182 ? -2.462 -12.752 25.210 1.00 97.31 182 ASP A O 1
ATOM 1350 N N . ASN A 1 183 ? -1.382 -14.521 26.067 1.00 95.38 183 ASN A N 1
ATOM 1351 C CA . ASN A 1 183 ? -0.125 -13.826 26.343 1.00 95.38 183 ASN A CA 1
ATOM 1352 C C . ASN A 1 183 ? 0.655 -13.430 25.079 1.00 95.38 183 ASN A C 1
ATOM 1354 O O . ASN A 1 183 ? 1.662 -12.733 25.201 1.00 95.38 183 ASN A O 1
ATOM 1358 N N . GLN A 1 184 ? 0.209 -13.842 23.889 1.00 96.06 184 GLN A N 1
ATOM 1359 C CA . GLN A 1 184 ? 0.698 -13.275 22.630 1.00 96.06 184 GLN A CA 1
ATOM 1360 C C . GLN A 1 184 ? 0.342 -11.787 22.509 1.00 96.06 184 GLN A C 1
ATOM 1362 O O . GLN A 1 184 ? 1.081 -11.035 21.884 1.00 96.06 184 GLN A O 1
ATOM 1367 N N . PHE A 1 185 ? -0.744 -11.339 23.146 1.00 97.62 185 PHE A N 1
ATOM 1368 C CA . PHE A 1 185 ? -1.175 -9.944 23.136 1.00 97.62 185 PHE A CA 1
ATOM 1369 C C . PHE A 1 185 ? -0.886 -9.281 24.478 1.00 97.62 185 PHE A C 1
ATOM 1371 O O . PHE A 1 185 ? -1.345 -9.738 25.525 1.00 97.62 185 PHE A O 1
ATOM 1378 N N . THR A 1 186 ? -0.129 -8.186 24.466 1.00 97.25 186 THR A N 1
ATOM 1379 C CA . THR A 1 186 ? 0.307 -7.514 25.698 1.00 97.25 186 THR A CA 1
ATOM 1380 C C . THR A 1 186 ? 0.178 -6.003 25.602 1.00 97.25 186 THR A C 1
ATOM 1382 O O . THR A 1 186 ? 0.333 -5.418 24.536 1.00 97.25 186 THR A O 1
ATOM 1385 N N . VAL A 1 187 ? -0.066 -5.347 26.737 1.00 97.75 187 VAL A N 1
ATOM 1386 C CA . VAL A 1 187 ? 0.079 -3.892 26.861 1.00 97.75 187 VAL A CA 1
ATOM 1387 C C . VAL A 1 187 ? 1.490 -3.608 27.369 1.00 97.75 187 VAL A C 1
ATOM 1389 O O . VAL A 1 187 ? 1.842 -3.964 28.497 1.00 97.75 187 VAL A O 1
ATOM 1392 N N . THR A 1 188 ? 2.313 -2.994 26.522 1.00 97.06 188 THR A N 1
ATOM 1393 C CA . THR A 1 188 ? 3.756 -2.792 26.764 1.00 97.06 188 THR A CA 1
ATOM 1394 C C . THR A 1 188 ? 4.100 -1.385 27.245 1.00 97.06 188 THR A C 1
ATOM 1396 O O . THR A 1 188 ? 5.144 -1.164 27.861 1.00 97.06 188 THR A O 1
ATOM 1399 N N . TYR A 1 189 ? 3.214 -0.425 26.997 1.00 97.19 189 TYR A N 1
ATOM 1400 C CA . TYR A 1 189 ? 3.338 0.958 27.438 1.00 97.19 189 TYR A CA 1
ATOM 1401 C C . TYR A 1 189 ? 1.941 1.535 27.698 1.00 97.19 189 TYR A C 1
ATOM 1403 O O . TYR A 1 189 ? 1.010 1.162 26.987 1.00 97.19 189 TYR A O 1
ATOM 1411 N N . PRO A 1 190 ? 1.773 2.456 28.662 1.00 97.12 190 PRO A N 1
ATOM 1412 C CA . PRO A 1 190 ? 2.757 2.874 29.661 1.00 97.12 190 PRO A CA 1
ATOM 1413 C C . PRO A 1 190 ? 2.963 1.801 30.738 1.00 97.12 190 PRO A C 1
ATOM 1415 O O . PRO A 1 190 ? 2.225 0.823 30.814 1.00 97.12 190 PRO A O 1
ATOM 1418 N N . SER A 1 191 ? 3.948 2.000 31.616 1.00 96.69 191 SER A N 1
ATOM 1419 C CA . SER A 1 191 ? 4.014 1.228 32.860 1.00 96.69 191 SER A CA 1
ATOM 1420 C C . SER A 1 191 ? 2.770 1.503 33.709 1.00 96.69 191 SER A C 1
ATOM 1422 O O . SER A 1 191 ? 2.423 2.670 33.911 1.00 96.69 191 SER A O 1
ATOM 1424 N N . LEU A 1 192 ? 2.141 0.449 34.231 1.00 97.12 192 LEU A N 1
ATOM 1425 C CA . LEU A 1 192 ? 0.978 0.545 35.112 1.00 97.12 192 LEU A CA 1
ATOM 1426 C C . LEU A 1 192 ? 1.384 0.408 36.597 1.00 97.12 192 LEU A C 1
ATOM 1428 O O . LEU A 1 192 ? 2.347 -0.305 36.895 1.00 97.12 192 LEU A O 1
ATOM 1432 N N . PRO A 1 193 ? 0.679 1.070 37.536 1.00 98.06 193 PRO A N 1
ATOM 1433 C CA . PRO A 1 193 ? -0.498 1.908 37.317 1.00 98.06 193 PRO A CA 1
ATOM 1434 C C . PRO A 1 193 ? -0.146 3.258 36.687 1.00 98.06 193 PRO A C 1
ATOM 1436 O O . PRO A 1 193 ? 0.964 3.767 36.845 1.00 98.06 193 PRO A O 1
ATOM 1439 N N . VAL A 1 194 ? -1.113 3.865 36.003 1.00 98.25 194 VAL A N 1
ATOM 1440 C CA . VAL A 1 194 ? -0.919 5.149 35.341 1.00 98.25 194 VAL A CA 1
ATOM 1441 C C . VAL A 1 194 ? -2.123 6.073 35.482 1.00 98.25 194 VAL A C 1
ATOM 1443 O O . VAL A 1 194 ? -3.270 5.663 35.325 1.00 98.25 194 VAL A O 1
ATOM 1446 N N . THR A 1 195 ? -1.851 7.349 35.758 1.00 98.44 195 THR A N 1
ATOM 1447 C CA . THR A 1 195 ? -2.884 8.382 35.881 1.00 98.44 195 THR A CA 1
ATOM 1448 C C . THR A 1 195 ? -3.106 9.092 34.549 1.00 98.44 195 THR A C 1
ATOM 1450 O O . THR A 1 195 ? -2.152 9.561 33.917 1.00 98.44 195 THR A O 1
ATOM 1453 N N . ILE A 1 196 ? -4.372 9.205 34.161 1.00 98.31 196 ILE A N 1
ATOM 1454 C CA . ILE A 1 196 ? -4.883 10.032 33.068 1.00 98.31 196 ILE A CA 1
ATOM 1455 C C . ILE A 1 196 ? -5.558 11.236 33.725 1.00 98.31 196 ILE A C 1
ATOM 1457 O O . ILE A 1 196 ? -6.511 11.061 34.493 1.00 98.31 196 ILE A O 1
ATOM 1461 N N . GLN A 1 197 ? -5.035 12.449 33.517 1.00 98.44 197 GLN A N 1
ATOM 1462 C CA . GLN A 1 197 ? -5.633 13.626 34.148 1.00 98.44 197 GLN A CA 1
ATOM 1463 C C . GLN A 1 197 ? -6.982 13.961 33.507 1.00 98.44 197 GLN A C 1
ATOM 1465 O O . GLN A 1 197 ? -7.391 13.384 32.501 1.00 98.44 197 GLN A O 1
ATOM 1470 N N . SER A 1 198 ? -7.695 14.872 34.154 1.00 98.06 198 SER A N 1
ATOM 1471 C CA . SER A 1 198 ? -8.939 15.456 33.662 1.00 98.06 198 SER A CA 1
ATOM 1472 C C . SER A 1 198 ? -8.757 16.032 32.254 1.00 98.06 198 SER A C 1
ATOM 1474 O O . SER A 1 198 ? -7.807 16.780 32.022 1.00 98.06 198 SER A O 1
ATOM 1476 N N . PHE A 1 199 ? -9.651 15.675 31.330 1.00 97.19 199 PHE A N 1
ATOM 1477 C CA . PHE A 1 199 ? -9.634 16.102 29.922 1.00 97.19 199 PHE A CA 1
ATOM 1478 C C . PHE A 1 199 ? -8.357 15.733 29.141 1.00 97.19 199 PHE A C 1
ATOM 1480 O O . PHE A 1 199 ? -8.033 16.366 28.136 1.00 97.19 199 PHE A O 1
ATOM 1487 N N . GLU A 1 200 ? -7.635 14.697 29.578 1.00 98.06 200 GLU A N 1
ATOM 1488 C CA . GLU A 1 200 ? -6.484 14.139 28.864 1.00 98.06 200 GLU A CA 1
ATOM 1489 C C . GLU A 1 200 ? -6.814 12.814 28.170 1.00 98.06 200 GLU A C 1
ATOM 1491 O O . GLU A 1 200 ? -7.810 12.151 28.453 1.00 98.06 200 GLU A O 1
ATOM 1496 N N . LYS A 1 201 ? -5.905 12.385 27.290 1.00 97.44 201 LYS A N 1
ATOM 1497 C CA . LYS A 1 201 ? -5.888 11.031 26.738 1.00 97.44 201 LYS A CA 1
ATOM 1498 C C . LYS A 1 201 ? -4.588 10.306 27.061 1.00 97.44 201 LYS A C 1
ATOM 1500 O O . LYS A 1 201 ? -3.548 10.931 27.287 1.00 97.44 201 LYS A O 1
ATOM 1505 N N . ARG A 1 202 ? -4.621 8.976 27.023 1.00 97.75 202 ARG A N 1
ATOM 1506 C CA . ARG A 1 202 ? -3.445 8.116 27.157 1.00 97.75 202 ARG A CA 1
ATOM 1507 C C . ARG A 1 202 ? -3.395 7.076 26.050 1.00 97.75 202 ARG A C 1
ATOM 1509 O O . ARG A 1 202 ? -4.362 6.351 25.871 1.00 97.75 202 ARG A O 1
ATOM 1516 N N . SER A 1 203 ? -2.254 7.008 25.363 1.00 97.75 203 SER A N 1
ATOM 1517 C CA . SER A 1 203 ? -1.915 5.900 24.464 1.00 97.75 203 SER A CA 1
ATOM 1518 C C . SER A 1 203 ? -1.473 4.690 25.275 1.00 97.75 203 SER A C 1
ATOM 1520 O O . SER A 1 203 ? -0.670 4.845 26.199 1.00 97.75 203 SER A O 1
ATOM 1522 N N . LEU A 1 204 ? -1.979 3.523 24.908 1.00 97.62 204 LEU A N 1
ATOM 1523 C CA . LEU A 1 204 ? -1.536 2.206 25.322 1.00 97.62 204 LEU A CA 1
ATOM 1524 C C . LEU A 1 204 ? -0.934 1.528 24.093 1.00 97.62 204 LEU A C 1
ATOM 1526 O O . LEU A 1 204 ? -1.571 1.483 23.045 1.00 97.62 204 LEU A O 1
ATOM 1530 N N . ASN A 1 205 ? 0.268 0.983 24.229 1.00 98.12 205 ASN A N 1
ATOM 1531 C CA . ASN A 1 205 ? 0.887 0.199 23.169 1.00 98.12 205 ASN A CA 1
ATOM 1532 C C . ASN A 1 205 ? 0.444 -1.251 23.330 1.00 98.12 205 ASN A C 1
ATOM 1534 O O . ASN A 1 205 ? 0.954 -1.954 24.210 1.00 98.12 205 ASN A O 1
ATOM 1538 N N . VAL A 1 206 ? -0.499 -1.678 22.499 1.00 98.06 206 VAL A N 1
ATOM 1539 C CA . VAL A 1 206 ? -0.923 -3.074 22.411 1.00 98.06 206 VAL A CA 1
ATOM 1540 C C . VAL A 1 206 ? 0.002 -3.755 21.416 1.00 98.06 206 VAL A C 1
ATOM 1542 O O . VAL A 1 206 ? 0.142 -3.291 20.293 1.00 98.06 206 VAL A O 1
ATOM 1545 N N . GLN A 1 207 ? 0.676 -4.817 21.831 1.00 97.50 207 GLN A N 1
ATOM 1546 C CA . GLN A 1 207 ? 1.641 -5.545 21.018 1.00 97.50 207 GLN A CA 1
ATOM 1547 C C . GLN A 1 207 ? 1.158 -6.970 20.782 1.00 97.50 207 GLN A C 1
ATOM 1549 O O . GLN A 1 207 ? 0.709 -7.616 21.729 1.00 97.50 207 GLN A O 1
ATOM 1554 N N . PHE A 1 208 ? 1.336 -7.464 19.558 1.00 97.19 208 PHE A N 1
ATOM 1555 C CA . PHE A 1 208 ? 1.096 -8.855 19.193 1.00 97.19 208 PHE A CA 1
ATOM 1556 C C . PHE A 1 208 ? 2.423 -9.573 18.903 1.00 97.19 208 PHE A C 1
ATOM 1558 O O . PHE A 1 208 ? 3.144 -9.253 17.963 1.00 97.19 208 PHE A O 1
ATOM 1565 N N . LEU A 1 209 ? 2.770 -10.540 19.747 1.00 95.50 209 LEU A N 1
ATOM 1566 C CA . LEU A 1 209 ? 3.922 -11.431 19.636 1.00 95.50 209 LEU A CA 1
ATOM 1567 C C . LEU A 1 209 ? 3.430 -12.797 19.153 1.00 95.50 209 LEU A C 1
ATOM 1569 O O . LEU A 1 209 ? 3.194 -13.695 19.960 1.00 95.50 209 LEU A O 1
ATOM 1573 N N . ALA A 1 210 ? 3.254 -12.942 17.842 1.00 95.06 210 ALA A N 1
ATOM 1574 C CA . ALA A 1 210 ? 2.775 -14.185 17.249 1.00 95.06 210 ALA A CA 1
ATOM 1575 C C . ALA A 1 210 ? 3.746 -15.353 17.516 1.00 95.06 210 ALA A C 1
ATOM 1577 O O . ALA A 1 210 ? 4.948 -15.268 17.247 1.00 95.06 210 ALA A O 1
ATOM 1578 N N . THR A 1 211 ? 3.210 -16.459 18.030 1.00 93.44 211 THR A N 1
ATOM 1579 C CA . THR A 1 211 ? 3.934 -17.697 18.378 1.00 93.44 211 THR A CA 1
ATOM 1580 C C . THR A 1 211 ? 3.333 -18.955 17.749 1.00 93.44 211 THR A C 1
ATOM 1582 O O . THR A 1 211 ? 3.990 -19.996 17.739 1.00 93.44 211 THR A O 1
ATOM 1585 N N . SER A 1 212 ? 2.117 -18.870 17.208 1.00 93.12 212 SER A N 1
ATOM 1586 C CA . SER A 1 212 ? 1.430 -19.948 16.491 1.00 93.12 212 SER A CA 1
ATOM 1587 C C . SER A 1 212 ? 0.679 -19.400 15.287 1.00 93.12 212 SER A C 1
ATOM 1589 O O . SER A 1 212 ? 0.186 -18.278 15.354 1.00 93.12 212 SER A O 1
ATOM 1591 N N . SER A 1 213 ? 0.586 -20.183 14.211 1.00 94.44 213 SER A N 1
ATOM 1592 C CA . SER A 1 213 ? -0.080 -19.786 12.969 1.00 94.44 213 SER A CA 1
ATOM 1593 C C . SER A 1 213 ? -1.607 -19.906 13.027 1.00 94.44 213 SER A C 1
ATOM 1595 O O . SER A 1 213 ? -2.165 -20.626 13.859 1.00 94.44 213 SER A O 1
ATOM 1597 N N . GLY A 1 214 ? -2.273 -19.188 12.121 1.00 95.94 214 GLY A N 1
ATOM 1598 C CA . GLY A 1 214 ? -3.726 -19.051 12.028 1.00 95.94 214 GLY A CA 1
ATOM 1599 C C . GLY A 1 214 ? -4.264 -17.823 12.762 1.00 95.94 214 GLY A C 1
ATOM 1600 O O . GLY A 1 214 ? -3.503 -17.056 13.358 1.00 95.94 214 GLY A O 1
ATOM 1601 N N . ASP A 1 215 ? -5.583 -17.663 12.722 1.00 97.31 215 ASP A N 1
ATOM 1602 C CA . ASP A 1 215 ? -6.297 -16.563 13.368 1.00 97.31 215 ASP A CA 1
ATOM 1603 C C . ASP A 1 215 ? -6.063 -16.594 14.885 1.00 97.31 215 ASP A C 1
ATOM 1605 O O . ASP A 1 215 ? -6.318 -17.599 15.558 1.00 97.31 215 ASP A O 1
ATOM 1609 N N . GLN A 1 216 ? -5.561 -15.488 15.422 1.00 97.06 216 GLN A N 1
ATOM 1610 C CA . GLN A 1 216 ? -5.346 -15.276 16.845 1.00 97.06 216 GLN A CA 1
ATOM 1611 C C . GLN A 1 216 ? -6.337 -14.233 17.353 1.00 97.06 216 GLN A C 1
ATOM 1613 O O . GLN A 1 216 ? -6.653 -13.247 16.685 1.00 97.06 216 GLN A O 1
ATOM 1618 N N . THR A 1 217 ? -6.841 -14.442 18.563 1.00 97.56 217 THR A N 1
ATOM 1619 C CA . THR A 1 217 ? -7.754 -13.503 19.211 1.00 97.56 217 THR A CA 1
ATOM 1620 C C . THR A 1 217 ? -7.513 -13.511 20.707 1.00 97.56 217 THR A C 1
ATOM 1622 O O . THR A 1 217 ? -7.411 -14.569 21.329 1.00 97.56 217 THR A O 1
ATOM 1625 N N . SER A 1 218 ? -7.487 -12.325 21.300 1.00 97.94 218 SER A N 1
ATOM 1626 C CA . SER A 1 218 ? -7.478 -12.139 22.742 1.00 97.94 218 SER A CA 1
ATOM 1627 C C . SER A 1 218 ? -8.539 -11.140 23.177 1.00 97.94 218 SER A C 1
ATOM 1629 O O . SER A 1 218 ? -8.896 -10.221 22.446 1.00 97.94 218 SER A O 1
ATOM 1631 N N . THR A 1 219 ? -9.027 -11.307 24.400 1.00 98.50 219 THR A N 1
ATOM 1632 C CA . THR A 1 219 ? -9.722 -10.255 25.138 1.00 98.50 219 THR A CA 1
ATOM 1633 C C . THR A 1 219 ? -8.729 -9.616 26.099 1.00 98.50 219 THR A C 1
ATOM 1635 O O . THR A 1 219 ? -8.188 -10.296 26.978 1.00 98.50 219 THR A O 1
ATOM 1638 N N . ILE A 1 220 ? -8.491 -8.314 25.939 1.00 98.50 220 ILE A N 1
ATOM 1639 C CA . ILE A 1 220 ? -7.690 -7.518 26.871 1.00 98.50 220 ILE A CA 1
ATOM 1640 C C . ILE A 1 220 ? -8.647 -6.764 27.785 1.00 98.50 220 ILE A C 1
ATOM 1642 O O . ILE A 1 220 ? -9.410 -5.922 27.327 1.00 98.50 220 ILE A O 1
ATOM 1646 N N . GLU A 1 221 ? -8.581 -7.056 29.080 1.00 98.31 221 GLU A N 1
ATOM 1647 C CA . GLU A 1 221 ? -9.365 -6.396 30.125 1.00 98.31 221 GLU A CA 1
ATOM 1648 C C . GLU A 1 221 ? -8.497 -5.354 30.833 1.00 98.31 221 GLU A C 1
ATOM 1650 O O . GLU A 1 221 ? -7.384 -5.655 31.276 1.00 98.31 221 GLU A O 1
ATOM 1655 N N . LEU A 1 222 ? -9.008 -4.135 30.970 1.00 98.31 222 LEU A N 1
ATOM 1656 C CA . LEU A 1 222 ? -8.354 -3.031 31.661 1.00 98.31 222 LEU A CA 1
ATOM 1657 C C . LEU A 1 222 ? -9.044 -2.768 33.003 1.00 98.31 222 LEU A C 1
ATOM 1659 O O . LEU A 1 222 ? -10.254 -2.566 33.062 1.00 98.31 222 LEU A O 1
ATOM 1663 N N . SER A 1 223 ? -8.269 -2.719 34.089 1.00 98.25 223 SER A N 1
ATOM 1664 C CA . SER A 1 223 ? -8.798 -2.455 35.432 1.00 98.25 223 SER A CA 1
ATOM 1665 C C . SER A 1 223 ? -8.458 -1.045 35.907 1.00 98.25 223 SER A C 1
ATOM 1667 O O . SER A 1 223 ? -7.280 -0.719 36.089 1.00 98.25 223 SER A O 1
ATOM 1669 N N . PHE A 1 224 ? -9.463 -0.226 36.208 1.00 97.62 224 PHE A N 1
ATOM 1670 C CA . PHE A 1 224 ? -9.264 1.073 36.846 1.00 97.62 224 PHE A CA 1
ATOM 1671 C C . PHE A 1 224 ? -9.233 0.950 38.372 1.00 97.62 224 PHE A C 1
ATOM 1673 O O . PHE A 1 224 ? -10.142 0.409 38.998 1.00 97.62 224 PHE A O 1
ATOM 1680 N N . SER A 1 225 ? -8.201 1.510 39.008 1.00 97.19 225 SER A N 1
ATOM 1681 C CA . SER A 1 225 ? -8.042 1.446 40.470 1.00 97.19 225 SER A CA 1
ATOM 1682 C C . SER A 1 225 ? -9.000 2.360 41.230 1.00 97.19 225 SER A C 1
ATOM 1684 O O . SER A 1 225 ? -9.300 2.095 42.390 1.00 97.19 225 SER A O 1
ATOM 1686 N N . ASN A 1 226 ? -9.453 3.448 40.606 1.00 95.75 226 ASN A N 1
ATOM 1687 C CA . ASN A 1 226 ? -10.364 4.423 41.209 1.00 95.75 226 ASN A CA 1
ATOM 1688 C C . ASN A 1 226 ? -11.734 4.486 40.512 1.00 95.75 226 ASN A C 1
ATOM 1690 O O . ASN A 1 226 ? -12.495 5.411 40.781 1.00 95.75 226 ASN A O 1
ATOM 1694 N N . LEU A 1 227 ? -12.026 3.532 39.620 1.00 93.00 227 LEU A N 1
ATOM 1695 C CA . LEU A 1 227 ? -13.259 3.488 38.834 1.00 93.00 227 LEU A CA 1
ATOM 1696 C C . LEU A 1 227 ? -13.623 2.038 38.444 1.00 93.00 227 LEU A C 1
ATOM 1698 O O . LEU A 1 227 ? -13.794 1.709 37.277 1.00 93.00 227 LEU A O 1
ATOM 1702 N N . SER A 1 228 ? -13.690 1.139 39.429 1.00 92.00 228 SER A N 1
ATOM 1703 C CA . SER A 1 228 ? -13.777 -0.313 39.191 1.00 92.00 228 SER A CA 1
ATOM 1704 C C . SER A 1 228 ? -15.050 -0.784 38.481 1.00 92.00 228 SER A C 1
ATOM 1706 O O . SER A 1 228 ? -15.026 -1.834 37.847 1.00 92.00 228 SER A O 1
ATOM 1708 N N . ASN A 1 229 ? -16.151 -0.030 38.573 1.00 90.50 229 ASN A N 1
ATOM 1709 C CA . ASN A 1 229 ? -17.390 -0.326 37.836 1.00 90.50 229 ASN A CA 1
ATOM 1710 C C . ASN A 1 229 ? -17.235 -0.111 36.322 1.00 90.50 229 ASN A C 1
ATOM 1712 O O . ASN A 1 229 ? -18.094 -0.541 35.555 1.00 90.50 229 ASN A O 1
ATOM 1716 N N . ASN A 1 230 ? -16.135 0.533 35.916 1.00 94.50 230 ASN A N 1
ATOM 1717 C CA . ASN A 1 230 ? -15.808 0.843 34.533 1.00 94.50 230 ASN A CA 1
ATOM 1718 C C . ASN A 1 230 ? -14.607 0.079 33.998 1.00 94.50 230 ASN A C 1
ATOM 1720 O O . ASN A 1 230 ? -14.023 0.475 32.991 1.00 94.50 230 ASN A O 1
ATOM 1724 N N . ASN A 1 231 ? -14.225 -1.007 34.669 1.00 96.19 231 ASN A N 1
ATOM 1725 C CA . ASN A 1 231 ? -13.363 -1.989 34.032 1.00 96.19 231 ASN A CA 1
ATOM 1726 C C . ASN A 1 231 ? -14.054 -2.473 32.755 1.00 96.19 231 ASN A C 1
ATOM 1728 O O . ASN A 1 231 ? -15.264 -2.708 32.758 1.00 96.19 231 ASN A O 1
ATOM 1732 N N . GLY A 1 232 ? -13.297 -2.553 31.673 1.00 96.62 232 GLY A N 1
ATOM 1733 C CA . GLY A 1 232 ? -13.822 -2.918 30.371 1.00 96.62 232 GLY A CA 1
ATOM 1734 C C . GLY A 1 232 ? -12.784 -3.664 29.559 1.00 96.62 232 GLY A C 1
ATOM 1735 O O . GLY A 1 232 ? -11.595 -3.696 29.903 1.00 96.62 232 GLY A O 1
ATOM 1736 N N . SER A 1 233 ? -13.248 -4.233 28.455 1.00 97.56 233 SER A N 1
ATOM 1737 C CA . SER A 1 233 ? -12.426 -5.032 27.557 1.00 97.56 233 SER A CA 1
ATOM 1738 C C . SER A 1 233 ? -12.499 -4.544 26.125 1.00 97.56 233 SER A C 1
ATOM 1740 O O . SER A 1 233 ? -13.454 -3.898 25.702 1.00 97.56 233 SER A O 1
ATOM 1742 N N . PHE A 1 234 ? -11.470 -4.887 25.368 1.00 98.00 234 PHE A N 1
ATOM 1743 C CA . PHE A 1 234 ? -11.460 -4.787 23.917 1.00 98.00 234 PHE A CA 1
ATOM 1744 C C . PHE A 1 234 ? -10.836 -6.058 23.335 1.00 98.00 234 PHE A C 1
ATOM 1746 O O . PHE A 1 234 ? -10.097 -6.776 24.022 1.00 98.00 234 PHE A O 1
ATOM 1753 N N . SER A 1 235 ? -11.167 -6.360 22.082 1.00 98.19 235 SER A N 1
ATOM 1754 C CA . SER A 1 235 ? -10.568 -7.482 21.368 1.00 98.19 235 SER A CA 1
ATOM 1755 C C . SER A 1 235 ? -9.232 -7.075 20.752 1.00 98.19 235 SER A C 1
ATOM 1757 O O . SER A 1 235 ? -9.060 -5.944 20.306 1.00 98.19 235 SER A O 1
ATOM 1759 N N . ALA A 1 236 ? -8.278 -7.995 20.733 1.00 98.12 236 ALA A N 1
ATOM 1760 C CA . ALA A 1 236 ? -7.079 -7.888 19.921 1.00 98.12 236 ALA A CA 1
ATOM 1761 C C . ALA A 1 236 ? -7.044 -9.089 18.976 1.00 98.12 236 ALA A C 1
ATOM 1763 O O . ALA A 1 236 ? -7.131 -10.226 19.446 1.00 98.12 236 ALA A O 1
ATOM 1764 N N . VAL A 1 237 ? -6.947 -8.838 17.673 1.00 98.12 237 VAL A N 1
ATOM 1765 C CA . VAL A 1 237 ? -7.044 -9.864 16.626 1.00 98.12 237 VAL A CA 1
ATOM 1766 C C . VAL A 1 237 ? -5.893 -9.749 15.636 1.00 98.12 237 VAL A C 1
ATOM 1768 O O . VAL A 1 237 ? -5.282 -8.694 15.498 1.00 98.12 237 VAL A O 1
ATOM 1771 N N . GLY A 1 238 ? -5.568 -10.848 14.969 1.00 96.38 238 GLY A N 1
ATOM 1772 C CA . GLY A 1 238 ? -4.616 -10.864 13.863 1.00 96.38 238 GLY A CA 1
ATOM 1773 C C . GLY A 1 238 ? -4.387 -12.281 13.359 1.00 96.38 238 GLY A C 1
ATOM 1774 O O . GLY A 1 238 ? -4.582 -13.246 14.099 1.00 96.38 238 GLY A O 1
ATOM 1775 N N . THR A 1 239 ? -3.944 -12.419 12.117 1.00 96.25 239 THR A N 1
ATOM 1776 C CA . THR A 1 239 ? -3.698 -13.719 11.486 1.00 96.25 239 THR A CA 1
ATOM 1777 C C . THR A 1 239 ? -2.205 -13.970 11.395 1.00 96.25 239 THR A C 1
ATOM 1779 O O . THR A 1 239 ? -1.464 -13.220 10.766 1.00 96.25 239 THR A O 1
ATOM 1782 N N . ALA A 1 240 ? -1.732 -15.031 12.042 1.00 95.62 240 ALA A N 1
ATOM 1783 C CA . ALA A 1 240 ? -0.310 -15.335 12.102 1.00 95.62 240 ALA A CA 1
ATOM 1784 C C . ALA A 1 240 ? 0.113 -16.347 11.026 1.00 95.62 240 ALA A C 1
ATOM 1786 O O . ALA A 1 240 ? -0.519 -17.391 10.859 1.00 95.62 240 ALA A O 1
ATOM 1787 N N . TYR A 1 241 ? 1.237 -16.092 10.356 1.00 95.31 241 TYR A N 1
ATOM 1788 C CA . TYR A 1 241 ? 1.811 -16.983 9.344 1.00 95.31 241 TYR A CA 1
ATOM 1789 C C . TYR A 1 241 ? 3.220 -17.412 9.723 1.00 95.31 241 TYR A C 1
ATOM 1791 O O . TYR A 1 241 ? 4.061 -16.604 10.130 1.00 95.31 241 TYR A O 1
ATOM 1799 N N . ASP A 1 242 ? 3.493 -18.700 9.540 1.00 94.19 242 ASP A N 1
ATOM 1800 C CA . ASP A 1 242 ? 4.842 -19.231 9.646 1.00 94.19 242 ASP A CA 1
ATOM 1801 C C . ASP A 1 242 ? 5.701 -18.662 8.512 1.00 94.19 242 ASP A C 1
ATOM 1803 O O . ASP A 1 242 ? 5.371 -18.798 7.335 1.00 94.19 242 ASP A O 1
ATOM 1807 N N . ILE A 1 243 ? 6.831 -18.042 8.856 1.00 93.88 243 ILE A N 1
ATOM 1808 C CA . ILE A 1 243 ? 7.810 -17.608 7.858 1.00 93.88 243 ILE A CA 1
ATOM 1809 C C . ILE A 1 243 ? 8.811 -18.752 7.650 1.00 93.88 243 ILE A C 1
ATOM 1811 O O . ILE A 1 243 ? 9.567 -19.073 8.574 1.00 93.88 243 ILE A O 1
ATOM 1815 N N . PRO A 1 244 ? 8.900 -19.350 6.446 1.00 94.12 244 PRO A N 1
ATOM 1816 C CA . PRO A 1 244 ? 9.877 -20.396 6.169 1.00 94.12 244 PRO A CA 1
ATOM 1817 C C . PRO A 1 244 ? 11.305 -19.907 6.417 1.00 94.12 244 PRO A C 1
ATOM 1819 O O . PRO A 1 244 ? 11.618 -18.747 6.166 1.00 94.12 244 PRO A O 1
ATOM 1822 N N . ALA A 1 245 ? 12.223 -20.783 6.835 1.00 92.56 245 ALA A N 1
ATOM 1823 C CA . ALA A 1 245 ? 13.633 -20.402 6.997 1.00 92.56 245 ALA A CA 1
ATOM 1824 C C . ALA A 1 245 ? 14.277 -19.950 5.667 1.00 92.56 245 ALA A C 1
ATOM 1826 O O . ALA A 1 245 ? 15.111 -19.046 5.657 1.00 92.56 245 ALA A O 1
ATOM 1827 N N . GLY A 1 246 ? 13.862 -20.560 4.551 1.00 95.00 246 GLY A N 1
ATOM 1828 C CA . GLY A 1 246 ? 14.291 -20.218 3.193 1.00 95.00 246 GLY A CA 1
ATOM 1829 C C . GLY A 1 246 ? 13.466 -19.090 2.569 1.00 95.00 246 GLY A C 1
ATOM 1830 O O . GLY A 1 246 ? 13.196 -18.078 3.214 1.00 95.00 246 GLY A O 1
ATOM 1831 N N . ASN A 1 247 ? 13.083 -19.264 1.307 1.00 97.81 247 ASN A N 1
ATOM 1832 C CA . ASN A 1 247 ? 12.220 -18.322 0.593 1.00 97.81 247 ASN A CA 1
ATOM 1833 C C . ASN A 1 247 ? 10.764 -18.465 1.050 1.00 97.81 247 ASN A C 1
ATOM 1835 O O . ASN A 1 247 ? 10.360 -19.557 1.445 1.00 97.81 247 ASN A O 1
ATOM 1839 N N . ILE A 1 248 ? 9.991 -17.385 0.944 1.00 98.31 248 ILE A N 1
ATOM 1840 C CA . ILE A 1 248 ? 8.524 -17.453 0.991 1.00 98.31 248 ILE A CA 1
ATOM 1841 C C . ILE A 1 248 ? 8.048 -17.739 -0.435 1.00 98.31 248 ILE A C 1
ATOM 1843 O O . ILE A 1 248 ? 8.398 -16.996 -1.349 1.00 98.31 248 ILE A O 1
ATOM 1847 N N . ASN A 1 249 ? 7.292 -18.810 -0.650 1.00 98.56 249 ASN A N 1
ATOM 1848 C CA . ASN A 1 249 ? 6.804 -19.202 -1.968 1.00 98.56 249 ASN A CA 1
ATOM 1849 C C . ASN A 1 249 ? 5.323 -18.853 -2.109 1.00 98.56 249 ASN A C 1
ATOM 1851 O O . ASN A 1 249 ? 4.499 -19.292 -1.311 1.00 98.56 249 ASN A O 1
ATOM 1855 N N . VAL A 1 250 ? 4.966 -18.123 -3.158 1.00 98.62 250 VAL A N 1
ATOM 1856 C CA . VAL A 1 250 ? 3.577 -17.758 -3.460 1.00 98.62 250 VAL A CA 1
ATOM 1857 C C . VAL A 1 250 ? 3.088 -18.611 -4.637 1.00 98.62 250 VAL A C 1
ATOM 1859 O O . VAL A 1 250 ? 3.758 -18.629 -5.672 1.00 98.62 250 VAL A O 1
ATOM 1862 N N . PRO A 1 251 ? 1.952 -19.332 -4.525 1.00 98.19 251 PRO A N 1
ATOM 1863 C CA . PRO A 1 251 ? 0.987 -19.320 -3.419 1.00 98.19 251 PRO A CA 1
ATOM 1864 C C . PRO A 1 251 ? 1.197 -20.423 -2.353 1.00 98.19 251 PRO A C 1
ATOM 1866 O O . PRO A 1 251 ? 0.310 -20.680 -1.544 1.00 98.19 251 PRO A O 1
ATOM 1869 N N . ALA A 1 252 ? 2.307 -21.167 -2.404 1.00 97.12 252 ALA A N 1
ATOM 1870 C CA . ALA A 1 252 ? 2.464 -22.410 -1.640 1.00 97.12 252 ALA A CA 1
ATOM 1871 C C . ALA A 1 252 ? 2.540 -22.214 -0.113 1.00 97.12 252 ALA A C 1
ATOM 1873 O O . ALA A 1 252 ? 1.988 -23.031 0.621 1.00 97.12 252 ALA A O 1
ATOM 1874 N N . ASP A 1 253 ? 3.220 -21.161 0.344 1.00 96.81 253 ASP A N 1
ATOM 1875 C CA . ASP A 1 253 ? 3.359 -20.813 1.762 1.00 96.81 253 ASP A CA 1
ATOM 1876 C C . ASP A 1 253 ? 2.295 -19.790 2.194 1.00 96.81 253 ASP A C 1
ATOM 1878 O O . ASP A 1 253 ? 1.766 -19.878 3.299 1.00 96.81 253 ASP A O 1
ATOM 1882 N N . VAL A 1 254 ? 1.954 -18.840 1.314 1.00 96.50 254 VAL A N 1
ATOM 1883 C CA . VAL A 1 254 ? 0.901 -17.832 1.527 1.00 96.50 254 VAL A CA 1
ATOM 1884 C C . VAL A 1 254 ? 0.142 -17.547 0.229 1.00 96.50 254 VAL A C 1
ATOM 1886 O O . VAL A 1 254 ? 0.756 -17.595 -0.836 1.00 96.50 254 VAL A O 1
ATOM 1889 N N . PRO A 1 255 ? -1.168 -17.243 0.283 1.00 95.94 255 PRO A N 1
ATOM 1890 C CA . PRO A 1 255 ? -2.029 -17.186 -0.901 1.00 95.94 255 PRO A CA 1
ATOM 1891 C C . PRO A 1 255 ? -1.755 -16.033 -1.879 1.00 95.94 255 PRO A C 1
ATOM 1893 O O . PRO A 1 255 ? -2.044 -16.195 -3.063 1.00 95.94 255 PRO A O 1
ATOM 1896 N N . THR A 1 256 ? -1.228 -14.894 -1.420 1.00 98.12 256 THR A N 1
ATOM 1897 C CA . THR A 1 256 ? -1.061 -13.676 -2.236 1.00 98.12 256 THR A CA 1
ATOM 1898 C C . THR A 1 256 ? 0.356 -13.116 -2.145 1.00 98.12 256 THR A C 1
ATOM 1900 O O . THR A 1 256 ? 1.109 -13.422 -1.214 1.00 98.12 256 THR A O 1
ATOM 1903 N N . ILE A 1 257 ? 0.741 -12.300 -3.128 1.00 98.69 257 ILE A N 1
ATOM 1904 C CA . ILE A 1 257 ? 2.061 -11.664 -3.157 1.00 98.69 257 ILE A CA 1
ATOM 1905 C C . ILE A 1 257 ? 2.146 -10.567 -2.093 1.00 98.69 257 ILE A C 1
ATOM 1907 O O . ILE A 1 257 ? 3.159 -10.487 -1.395 1.00 98.69 257 ILE A O 1
ATOM 1911 N N . GLN A 1 258 ? 1.095 -9.757 -1.927 1.00 97.56 258 GLN A N 1
ATOM 1912 C CA . GLN A 1 258 ? 1.071 -8.698 -0.917 1.00 97.56 258 GLN A CA 1
ATOM 1913 C C . GLN A 1 258 ? 1.234 -9.270 0.495 1.00 97.56 258 GLN A C 1
ATOM 1915 O O . GLN A 1 258 ? 2.098 -8.810 1.238 1.00 97.56 258 GLN A O 1
ATOM 1920 N N . LEU A 1 259 ? 0.528 -10.357 0.819 1.00 96.56 259 LEU A N 1
ATOM 1921 C CA . LEU A 1 259 ? 0.675 -11.029 2.109 1.00 96.56 259 LEU A CA 1
ATOM 1922 C C . LEU A 1 259 ? 2.113 -11.513 2.342 1.00 96.56 259 LEU A C 1
ATOM 1924 O O . LEU A 1 259 ? 2.660 -11.354 3.433 1.00 96.56 259 LEU A O 1
ATOM 1928 N N . ALA A 1 260 ? 2.765 -12.064 1.312 1.00 97.56 260 ALA A N 1
ATOM 1929 C CA . ALA A 1 260 ? 4.167 -12.461 1.410 1.00 97.56 260 ALA A CA 1
ATOM 1930 C C . ALA A 1 260 ? 5.084 -11.272 1.744 1.00 97.56 260 ALA A C 1
ATOM 1932 O O . ALA A 1 260 ? 6.007 -11.427 2.545 1.00 97.56 260 ALA A O 1
ATOM 1933 N N . ILE A 1 261 ? 4.832 -10.095 1.160 1.00 96.56 261 ILE A N 1
ATOM 1934 C CA . ILE A 1 261 ? 5.559 -8.851 1.458 1.00 96.56 261 ILE A CA 1
ATOM 1935 C C . ILE A 1 261 ? 5.285 -8.407 2.902 1.00 96.56 261 ILE A C 1
ATOM 1937 O O . ILE A 1 261 ? 6.229 -8.090 3.637 1.00 96.56 261 ILE A O 1
ATOM 1941 N N . ASP A 1 262 ? 4.026 -8.443 3.335 1.00 94.06 262 ASP A N 1
ATOM 1942 C CA . ASP A 1 262 ? 3.575 -7.981 4.652 1.00 94.06 262 ASP A CA 1
ATOM 1943 C C . ASP A 1 262 ? 4.183 -8.795 5.795 1.00 94.06 262 ASP A C 1
ATOM 1945 O O . ASP A 1 262 ? 4.670 -8.219 6.774 1.00 94.06 262 ASP A O 1
ATOM 1949 N N . ILE A 1 263 ? 4.312 -10.115 5.640 1.00 94.25 263 ILE A N 1
ATOM 1950 C CA . ILE A 1 263 ? 4.939 -10.960 6.667 1.00 94.25 263 ILE A CA 1
ATOM 1951 C C . ILE A 1 263 ? 6.469 -11.020 6.555 1.00 94.25 263 ILE A C 1
ATOM 1953 O O . ILE A 1 263 ? 7.141 -11.378 7.524 1.00 94.25 263 ILE A O 1
ATOM 1957 N N . ALA A 1 264 ? 7.055 -10.668 5.405 1.00 94.69 264 ALA A N 1
ATOM 1958 C CA . ALA A 1 264 ? 8.488 -10.834 5.172 1.00 94.69 264 ALA A CA 1
ATOM 1959 C C . ALA A 1 264 ? 9.371 -9.946 6.082 1.00 94.69 264 ALA A C 1
ATOM 1961 O O . ALA A 1 264 ? 9.119 -8.740 6.212 1.00 94.69 264 ALA A O 1
ATOM 1962 N N . PRO A 1 265 ? 10.446 -10.499 6.684 1.00 92.88 265 PRO A N 1
ATOM 1963 C CA . PRO A 1 265 ? 11.526 -9.709 7.279 1.00 92.88 265 PRO A CA 1
ATOM 1964 C C . PRO A 1 265 ? 12.345 -8.999 6.199 1.00 92.88 265 PRO A C 1
ATOM 1966 O O . PRO A 1 265 ? 12.405 -9.454 5.056 1.00 92.88 265 PRO A O 1
ATOM 1969 N N . SER A 1 266 ? 13.063 -7.937 6.570 1.00 91.75 266 SER A N 1
ATOM 1970 C CA . SER A 1 266 ? 14.070 -7.339 5.685 1.00 91.75 266 SER A CA 1
ATOM 1971 C C . SER A 1 266 ? 15.116 -8.376 5.254 1.00 91.75 266 SER A C 1
ATOM 1973 O O . SER A 1 266 ? 15.531 -9.219 6.053 1.00 91.75 266 SER A O 1
ATOM 1975 N N . GLY A 1 267 ? 15.558 -8.322 3.999 1.00 92.31 267 GLY A N 1
ATOM 1976 C CA . GLY A 1 267 ? 16.500 -9.287 3.414 1.00 92.31 267 GLY A CA 1
ATOM 1977 C C . GLY A 1 267 ? 15.852 -10.564 2.863 1.00 92.31 267 GLY A C 1
ATOM 1978 O O . GLY A 1 267 ? 16.559 -11.450 2.378 1.00 92.31 267 GLY A O 1
ATOM 1979 N N . LYS A 1 268 ? 14.526 -10.726 2.966 1.00 95.88 268 LYS A N 1
ATOM 1980 C CA . LYS A 1 268 ? 13.840 -11.954 2.541 1.00 95.88 268 LYS A CA 1
ATOM 1981 C C . LYS A 1 268 ? 13.679 -12.024 1.025 1.00 95.88 268 LYS A C 1
ATOM 1983 O O . LYS A 1 268 ? 13.446 -11.022 0.352 1.00 95.88 268 LYS A O 1
ATOM 1988 N N . THR A 1 269 ? 13.741 -13.246 0.502 1.00 98.38 269 THR A N 1
ATOM 1989 C CA . THR A 1 269 ? 13.354 -13.552 -0.878 1.00 98.38 269 THR A CA 1
ATOM 1990 C C . THR A 1 269 ? 11.958 -14.169 -0.914 1.00 98.38 269 THR A C 1
ATOM 1992 O O . THR A 1 269 ? 11.675 -15.131 -0.193 1.00 98.38 269 THR A O 1
ATOM 1995 N N . ILE A 1 270 ? 11.112 -13.622 -1.779 1.00 98.75 270 ILE A N 1
ATOM 1996 C CA . ILE A 1 270 ? 9.776 -14.104 -2.116 1.00 98.75 270 ILE A CA 1
ATOM 1997 C C . ILE A 1 270 ? 9.835 -14.648 -3.546 1.00 98.75 270 ILE A C 1
ATOM 1999 O O . ILE A 1 270 ? 10.247 -13.938 -4.465 1.00 98.75 270 ILE A O 1
ATOM 2003 N N . VAL A 1 271 ? 9.449 -15.910 -3.731 1.00 98.88 271 VAL A N 1
ATOM 2004 C CA . VAL A 1 271 ? 9.432 -16.591 -5.030 1.00 98.88 271 VAL A CA 1
ATOM 2005 C C . VAL A 1 271 ? 7.993 -16.821 -5.465 1.00 98.88 271 VAL A C 1
ATOM 2007 O O . VAL A 1 271 ? 7.228 -17.475 -4.762 1.00 98.88 271 VAL A O 1
ATOM 2010 N N . VAL A 1 272 ? 7.629 -16.318 -6.639 1.00 98.88 272 VAL A N 1
ATOM 2011 C CA . VAL A 1 272 ? 6.261 -16.394 -7.164 1.00 98.88 272 VAL A CA 1
ATOM 2012 C C . VAL A 1 272 ? 6.179 -17.448 -8.270 1.00 98.88 272 VAL A C 1
ATOM 2014 O O . VAL A 1 272 ? 7.015 -17.496 -9.180 1.00 98.88 272 VAL A O 1
ATOM 2017 N N . ALA A 1 273 ? 5.199 -18.343 -8.171 1.00 98.88 273 ALA A N 1
ATOM 2018 C CA . ALA A 1 273 ? 4.894 -19.346 -9.189 1.00 98.88 273 ALA A CA 1
ATOM 2019 C C . ALA A 1 273 ? 4.347 -18.702 -10.488 1.00 98.88 273 ALA A C 1
ATOM 2021 O O . ALA A 1 273 ? 3.957 -17.535 -10.486 1.00 98.88 273 ALA A O 1
ATOM 2022 N N . PRO A 1 274 ? 4.308 -19.427 -11.621 1.00 98.88 274 PRO A N 1
ATOM 2023 C CA . PRO A 1 274 ? 3.528 -19.012 -12.786 1.00 98.88 274 PRO A CA 1
ATOM 2024 C C . PRO A 1 274 ? 2.071 -18.720 -12.436 1.00 98.88 274 PRO A C 1
ATOM 2026 O O . PRO A 1 274 ? 1.441 -19.499 -11.718 1.00 98.88 274 PRO A O 1
ATOM 2029 N N . GLY A 1 275 ? 1.526 -17.648 -12.995 1.00 98.56 275 GLY A N 1
ATOM 2030 C CA . GLY A 1 275 ? 0.150 -17.227 -12.776 1.00 98.56 275 GLY A CA 1
ATOM 2031 C C . GLY A 1 275 ? -0.061 -15.749 -13.074 1.00 98.56 275 GLY A C 1
ATOM 2032 O O . GLY A 1 275 ? 0.895 -14.986 -13.222 1.00 98.56 275 GLY A O 1
ATOM 2033 N N . GLU A 1 276 ? -1.329 -15.358 -13.140 1.00 98.50 276 GLU A N 1
ATOM 2034 C CA . GLU A 1 276 ? -1.748 -13.960 -13.152 1.00 98.50 276 GLU A CA 1
ATOM 2035 C C . GLU A 1 276 ? -2.303 -13.599 -11.773 1.00 98.50 276 GLU A C 1
ATOM 2037 O O . GLU A 1 276 ? -3.211 -14.258 -11.261 1.00 98.50 276 GLU A O 1
ATOM 2042 N N . TYR A 1 277 ? -1.713 -12.574 -11.166 1.00 98.62 277 TYR A N 1
ATOM 2043 C CA . TYR A 1 277 ? -2.007 -12.110 -9.819 1.00 98.62 277 TYR A CA 1
ATOM 2044 C C . TYR A 1 277 ? -2.651 -10.729 -9.908 1.00 98.62 277 TYR A C 1
ATOM 2046 O O . TYR A 1 277 ? -2.000 -9.754 -10.286 1.00 98.62 277 TYR A O 1
ATOM 2054 N N . PHE A 1 278 ? -3.939 -10.657 -9.572 1.00 98.25 278 PHE A N 1
ATOM 2055 C CA . PHE A 1 278 ? -4.712 -9.416 -9.570 1.00 98.25 278 PHE A CA 1
ATOM 2056 C C . PHE A 1 278 ? -4.485 -8.658 -8.260 1.00 98.25 278 PHE A C 1
ATOM 2058 O O . PHE A 1 278 ? -5.297 -8.715 -7.339 1.00 98.25 278 PHE A O 1
ATOM 2065 N N . GLU A 1 279 ? -3.332 -8.003 -8.159 1.00 98.06 279 GLU A N 1
ATOM 2066 C CA . GLU A 1 279 ? -2.853 -7.349 -6.943 1.00 98.06 279 GLU A CA 1
ATOM 2067 C C . GLU A 1 279 ? -2.175 -6.013 -7.272 1.00 98.06 279 GLU A C 1
ATOM 2069 O O . GLU A 1 279 ? -1.620 -5.819 -8.355 1.00 98.06 279 GLU A O 1
ATOM 2074 N N . LYS A 1 280 ? -2.174 -5.103 -6.294 1.00 96.00 280 LYS A N 1
ATOM 2075 C CA . LYS A 1 280 ? -1.300 -3.925 -6.264 1.00 96.00 280 LYS A CA 1
ATOM 2076 C C . LYS A 1 280 ? -0.321 -4.111 -5.120 1.00 96.00 280 LYS A C 1
ATOM 2078 O O . LYS A 1 280 ? -0.751 -4.319 -3.989 1.00 96.00 280 LYS A O 1
ATOM 2083 N N . LEU A 1 281 ? 0.972 -4.048 -5.415 1.00 97.56 281 LEU A N 1
ATOM 2084 C CA . LEU A 1 281 ? 2.008 -4.376 -4.443 1.00 97.56 281 LEU A CA 1
ATOM 2085 C C . LEU A 1 281 ? 2.522 -3.124 -3.741 1.00 97.56 281 LEU A C 1
ATOM 2087 O O . LEU A 1 281 ? 2.888 -2.151 -4.393 1.00 97.56 281 LEU A O 1
ATOM 2091 N N . ILE A 1 282 ? 2.600 -3.156 -2.416 1.00 95.50 282 ILE A N 1
ATOM 2092 C CA . ILE A 1 282 ? 3.021 -2.045 -1.566 1.00 95.50 282 ILE A CA 1
ATOM 2093 C C . ILE A 1 282 ? 4.136 -2.533 -0.638 1.00 95.50 282 ILE A C 1
ATOM 2095 O O . ILE A 1 282 ? 3.922 -3.377 0.227 1.00 95.50 282 ILE A O 1
ATOM 2099 N N . PHE A 1 283 ? 5.330 -1.955 -0.777 1.00 94.56 283 PHE A N 1
ATOM 2100 C CA . PHE A 1 283 ? 6.521 -2.306 0.014 1.00 94.56 283 PHE A CA 1
ATOM 2101 C C . PHE A 1 283 ? 6.761 -1.347 1.202 1.00 94.56 283 PHE A C 1
ATOM 2103 O O . PHE A 1 283 ? 7.896 -1.086 1.599 1.00 94.56 283 PHE A O 1
ATOM 2110 N N . ASN A 1 284 ? 5.705 -0.768 1.778 1.00 85.56 284 ASN A N 1
ATOM 2111 C CA . ASN A 1 284 ? 5.838 0.223 2.850 1.00 85.56 284 ASN A CA 1
ATOM 2112 C C . ASN A 1 284 ? 6.478 -0.362 4.117 1.00 85.56 284 ASN A C 1
ATOM 2114 O O . ASN A 1 284 ? 6.101 -1.427 4.592 1.00 85.56 284 ASN A O 1
ATOM 2118 N N . GLY A 1 285 ? 7.452 0.358 4.683 1.00 84.94 285 GLY A N 1
ATOM 2119 C CA . GLY A 1 285 ? 8.149 -0.065 5.905 1.00 84.94 285 GLY A CA 1
ATOM 2120 C C . GLY A 1 285 ? 9.056 -1.291 5.735 1.00 84.94 285 GLY A C 1
ATOM 2121 O O . GLY A 1 285 ? 9.576 -1.804 6.726 1.00 84.94 285 GLY A O 1
ATOM 2122 N N . LYS A 1 286 ? 9.269 -1.759 4.500 1.00 89.94 286 LYS A N 1
ATOM 2123 C CA . LYS A 1 286 ? 10.161 -2.873 4.166 1.00 89.94 286 LYS A CA 1
ATOM 2124 C C . LYS A 1 286 ? 11.482 -2.344 3.623 1.00 89.94 286 LYS A C 1
ATOM 2126 O O . LYS A 1 286 ? 11.545 -1.233 3.120 1.00 89.94 286 LYS A O 1
ATOM 2131 N N . ASN A 1 287 ? 12.539 -3.144 3.733 1.00 93.31 287 ASN A N 1
ATOM 2132 C CA . ASN A 1 287 ? 13.825 -2.873 3.092 1.00 93.31 287 ASN A CA 1
ATOM 2133 C C . ASN A 1 287 ? 14.433 -4.197 2.625 1.00 93.31 287 ASN A C 1
ATOM 2135 O O . ASN A 1 287 ? 14.253 -5.222 3.289 1.00 93.31 287 ASN A O 1
ATOM 2139 N N . ASN A 1 288 ? 15.171 -4.178 1.518 1.00 96.19 288 ASN A N 1
ATOM 2140 C CA . ASN A 1 288 ? 15.921 -5.331 1.020 1.00 96.19 288 ASN A CA 1
ATOM 2141 C C . ASN A 1 288 ? 15.035 -6.578 0.807 1.00 96.19 288 ASN A C 1
ATOM 2143 O O . ASN A 1 288 ? 15.334 -7.675 1.266 1.00 96.19 288 ASN A O 1
ATOM 2147 N N . ILE A 1 289 ? 13.878 -6.402 0.167 1.00 97.62 289 ILE A N 1
ATOM 2148 C CA . ILE A 1 289 ? 13.025 -7.532 -0.241 1.00 97.62 289 ILE A CA 1
ATOM 2149 C C . ILE A 1 289 ? 13.339 -7.875 -1.690 1.00 97.62 289 ILE A C 1
ATOM 2151 O O . ILE A 1 289 ? 13.250 -7.010 -2.561 1.00 97.62 289 ILE A O 1
ATOM 2155 N N . THR A 1 290 ? 13.657 -9.141 -1.950 1.00 98.38 290 THR A N 1
ATOM 2156 C CA . THR A 1 290 ? 13.760 -9.671 -3.313 1.00 98.38 290 THR A CA 1
ATOM 2157 C C . THR A 1 290 ? 12.457 -10.364 -3.673 1.00 98.38 290 THR A C 1
ATOM 2159 O O . THR A 1 290 ? 12.155 -11.422 -3.127 1.00 98.38 290 THR A O 1
ATOM 2162 N N . LEU A 1 291 ? 11.697 -9.796 -4.602 1.00 98.69 291 LEU A N 1
ATOM 2163 C CA . LEU A 1 291 ? 10.534 -10.432 -5.206 1.00 98.69 291 LEU A CA 1
ATOM 2164 C C . LEU A 1 291 ? 10.942 -10.971 -6.580 1.00 98.69 291 LEU A C 1
ATOM 2166 O O . LEU A 1 291 ? 11.351 -10.207 -7.455 1.00 98.69 291 LEU A O 1
ATOM 2170 N N . THR A 1 292 ? 10.863 -12.288 -6.774 1.00 98.81 292 THR A N 1
ATOM 2171 C CA . THR A 1 292 ? 11.281 -12.938 -8.023 1.00 98.81 292 THR A CA 1
ATOM 2172 C C . THR A 1 292 ? 10.259 -13.949 -8.520 1.00 98.81 292 THR A C 1
ATOM 2174 O O . THR A 1 292 ? 9.740 -14.752 -7.750 1.00 98.81 292 THR A O 1
ATOM 2177 N N . SER A 1 293 ? 10.010 -13.974 -9.824 1.00 98.75 293 SER A N 1
ATOM 2178 C CA . SER A 1 293 ? 9.310 -15.092 -10.454 1.00 98.75 293 SER A CA 1
ATOM 2179 C C . SER A 1 293 ? 10.205 -16.332 -10.489 1.00 98.75 293 SER A C 1
ATOM 2181 O O . SER A 1 293 ? 11.430 -16.244 -10.607 1.00 98.75 293 SER A O 1
ATOM 2183 N N . SER A 1 294 ? 9.575 -17.500 -10.414 1.00 98.50 294 SER A N 1
ATOM 2184 C CA . SER A 1 294 ? 10.196 -18.805 -10.653 1.00 98.50 294 SER A CA 1
ATOM 2185 C C . SER A 1 294 ? 10.260 -19.202 -12.134 1.00 98.50 294 SER A C 1
ATOM 2187 O O . SER A 1 294 ? 10.972 -20.148 -12.463 1.00 98.50 294 SER A O 1
ATOM 2189 N N . SER A 1 295 ? 9.518 -18.526 -13.019 1.00 98.06 295 SER A N 1
ATOM 2190 C CA . SER A 1 295 ? 9.371 -18.907 -14.438 1.00 98.06 295 SER A CA 1
ATOM 2191 C C . SER A 1 295 ? 9.528 -17.759 -15.436 1.00 98.06 295 SER A C 1
ATOM 2193 O O . SER A 1 295 ? 9.480 -17.995 -16.640 1.00 98.06 295 SER A O 1
ATOM 2195 N N . GLY A 1 296 ? 9.785 -16.544 -14.954 1.00 97.69 296 GLY A N 1
ATOM 2196 C CA . GLY A 1 296 ? 10.043 -15.376 -15.787 1.00 97.69 296 GLY A CA 1
ATOM 2197 C C . GLY A 1 296 ? 8.780 -14.610 -16.197 1.00 97.69 296 GLY A C 1
ATOM 2198 O O . GLY A 1 296 ? 7.657 -15.020 -15.882 1.00 97.69 296 GLY A O 1
ATOM 2199 N N . PRO A 1 297 ? 8.974 -13.475 -16.891 1.00 97.06 297 PRO A N 1
ATOM 2200 C CA . PRO A 1 297 ? 7.928 -12.476 -17.089 1.00 97.06 297 PRO A CA 1
ATOM 2201 C C . PRO A 1 297 ? 6.786 -12.976 -17.979 1.00 97.06 297 PRO A C 1
ATOM 2203 O O . PRO A 1 297 ? 5.638 -12.619 -17.733 1.00 97.06 297 PRO A O 1
ATOM 2206 N N . ASP A 1 298 ? 7.061 -13.878 -18.925 1.00 95.62 298 ASP A N 1
ATOM 2207 C CA . ASP A 1 298 ? 6.055 -14.441 -19.840 1.00 95.62 298 ASP A CA 1
ATOM 2208 C C . ASP A 1 298 ? 5.033 -15.356 -19.148 1.00 95.62 298 ASP A C 1
ATOM 2210 O O . ASP A 1 298 ? 4.044 -15.761 -19.757 1.00 95.62 298 ASP A O 1
ATOM 2214 N N . GLN A 1 299 ? 5.302 -15.776 -17.908 1.00 97.94 299 GLN A N 1
ATOM 2215 C CA . GLN A 1 299 ? 4.484 -16.750 -17.177 1.00 97.94 299 GLN A CA 1
ATOM 2216 C C . GLN A 1 299 ? 4.017 -16.237 -15.811 1.00 97.94 299 GLN A C 1
ATOM 2218 O O . GLN A 1 299 ? 3.179 -16.885 -15.185 1.00 97.94 299 GLN A O 1
ATOM 2223 N N . THR A 1 300 ? 4.542 -15.106 -15.334 1.00 98.69 300 THR A N 1
ATOM 2224 C CA . THR A 1 300 ? 4.172 -14.525 -14.039 1.00 98.69 300 THR A CA 1
ATOM 2225 C C . THR A 1 300 ? 3.811 -13.055 -14.209 1.00 98.69 300 THR A C 1
ATOM 2227 O O . THR A 1 300 ? 4.677 -12.208 -14.434 1.00 98.69 300 THR A O 1
ATOM 2230 N N . ILE A 1 301 ? 2.518 -12.767 -14.093 1.00 98.81 301 ILE A N 1
ATOM 2231 C CA . ILE A 1 301 ? 1.910 -11.474 -14.406 1.00 98.81 301 ILE A CA 1
ATOM 2232 C C . ILE A 1 301 ? 1.352 -10.869 -13.116 1.00 98.81 301 ILE A C 1
ATOM 2234 O O . ILE A 1 301 ? 0.631 -11.543 -12.383 1.00 98.81 301 ILE A O 1
ATOM 2238 N N . ILE A 1 302 ? 1.669 -9.603 -12.849 1.00 98.81 302 ILE A N 1
ATOM 2239 C CA . ILE A 1 302 ? 1.055 -8.795 -11.789 1.00 98.81 302 ILE A CA 1
ATOM 2240 C C . ILE A 1 302 ? 0.172 -7.749 -12.475 1.00 98.81 302 ILE A C 1
ATOM 2242 O O . ILE A 1 302 ? 0.670 -6.940 -13.264 1.00 98.81 302 ILE A O 1
ATOM 2246 N N . ASN A 1 303 ? -1.130 -7.792 -12.193 1.00 98.62 303 ASN A N 1
ATOM 2247 C CA . ASN A 1 303 ? -2.152 -7.016 -12.889 1.00 98.62 303 ASN A CA 1
ATOM 2248 C C . ASN A 1 303 ? -2.966 -6.143 -11.915 1.00 98.62 303 ASN A C 1
ATOM 2250 O O . ASN A 1 303 ? -3.702 -6.659 -11.075 1.00 98.62 303 ASN A O 1
ATOM 2254 N N . ALA A 1 304 ? -2.897 -4.817 -12.060 1.00 97.31 304 ALA A N 1
ATOM 2255 C CA . ALA A 1 304 ? -3.603 -3.876 -11.181 1.00 97.31 304 ALA A CA 1
ATOM 2256 C C . ALA A 1 304 ? -5.076 -3.608 -11.555 1.00 97.31 304 ALA A C 1
ATOM 2258 O O . ALA A 1 304 ? -5.753 -2.839 -10.865 1.00 97.31 304 ALA A O 1
ATOM 2259 N N . SER A 1 305 ? -5.603 -4.245 -12.608 1.00 96.25 305 SER A N 1
ATOM 2260 C CA . SER A 1 305 ? -7.021 -4.184 -13.018 1.00 96.25 305 SER A CA 1
ATOM 2261 C C . SER A 1 305 ? -7.584 -2.775 -13.274 1.00 96.25 305 SER A C 1
ATOM 2263 O O . SER A 1 305 ? -8.779 -2.548 -13.103 1.00 96.25 305 SER A O 1
ATOM 2265 N N . GLY A 1 306 ? -6.743 -1.811 -13.642 1.00 92.81 306 GLY A N 1
ATOM 2266 C CA . GLY A 1 306 ? -7.115 -0.408 -13.848 1.00 92.81 306 GLY A CA 1
ATOM 2267 C C . GLY A 1 306 ? -7.358 0.370 -12.551 1.00 92.81 306 GLY A C 1
ATOM 2268 O O . GLY A 1 306 ? -8.014 1.400 -12.557 1.00 92.81 306 GLY A O 1
ATOM 2269 N N . THR A 1 307 ? -6.886 -0.115 -11.398 1.00 88.25 307 THR A N 1
ATOM 2270 C CA . THR A 1 307 ? -7.251 0.470 -10.088 1.00 88.25 307 THR A CA 1
ATOM 2271 C C . THR A 1 307 ? -6.140 1.287 -9.425 1.00 88.25 307 THR A C 1
ATOM 2273 O O . THR A 1 307 ? -6.197 1.544 -8.217 1.00 88.25 307 THR A O 1
ATOM 2276 N N . GLY A 1 308 ? -5.093 1.653 -10.165 1.00 90.81 308 GLY A N 1
ATOM 2277 C CA . GLY A 1 308 ? -3.947 2.405 -9.648 1.00 90.81 308 GLY A CA 1
ATOM 2278 C C . GLY A 1 308 ? -2.600 1.861 -10.117 1.00 90.81 308 GLY A C 1
ATOM 2279 O O . GLY A 1 308 ? -2.526 1.069 -11.052 1.00 90.81 308 GLY A O 1
ATOM 2280 N N . THR A 1 309 ? -1.533 2.277 -9.432 1.00 95.19 309 THR A N 1
ATOM 2281 C CA . THR A 1 309 ? -0.161 1.815 -9.684 1.00 95.19 309 THR A CA 1
ATOM 2282 C C . THR A 1 309 ? 0.006 0.322 -9.367 1.00 95.19 309 THR A C 1
ATOM 2284 O O . THR A 1 309 ? -0.423 -0.119 -8.301 1.00 95.19 309 THR A O 1
ATOM 2287 N N . VAL A 1 310 ? 0.674 -0.441 -10.242 1.00 98.00 310 VAL A N 1
ATOM 2288 C CA . VAL A 1 310 ? 0.923 -1.887 -10.047 1.00 98.00 310 VAL A CA 1
ATOM 2289 C C . VAL A 1 310 ? 1.842 -2.162 -8.859 1.00 98.00 310 VAL A C 1
ATOM 2291 O O . VAL A 1 310 ? 1.539 -3.013 -8.024 1.00 98.00 310 VAL A O 1
ATOM 2294 N N . VAL A 1 311 ? 2.962 -1.442 -8.758 1.00 97.50 311 VAL A N 1
ATOM 2295 C CA . VAL A 1 311 ? 3.934 -1.601 -7.667 1.00 97.50 311 VAL A CA 1
ATOM 2296 C C . VAL A 1 311 ? 4.302 -0.247 -7.072 1.00 97.50 311 VAL A C 1
ATOM 2298 O O . VAL A 1 311 ? 4.773 0.652 -7.765 1.00 97.50 311 VAL A O 1
ATOM 2301 N N . TYR A 1 312 ? 4.151 -0.117 -5.762 1.00 95.31 312 TYR A N 1
ATOM 2302 C CA . TYR A 1 312 ? 4.657 0.992 -4.970 1.00 95.31 312 TYR A CA 1
ATOM 2303 C C . TYR A 1 312 ? 5.855 0.535 -4.132 1.00 95.31 312 TYR A C 1
ATOM 2305 O O . TYR A 1 312 ? 5.724 -0.284 -3.214 1.00 95.31 312 TYR A O 1
ATOM 2313 N N . PHE A 1 313 ? 7.023 1.107 -4.415 1.00 92.12 313 PHE A N 1
ATOM 2314 C CA . PHE A 1 313 ? 8.234 0.909 -3.631 1.00 92.12 313 PHE A CA 1
ATOM 2315 C C . PHE A 1 313 ? 8.439 2.032 -2.615 1.00 92.12 313 PHE A C 1
ATOM 2317 O O . PHE A 1 313 ? 8.839 3.147 -2.957 1.00 92.12 313 PHE A O 1
ATOM 2324 N N . GLY A 1 314 ? 8.217 1.697 -1.342 1.00 89.25 314 GLY A N 1
ATOM 2325 C CA . GLY A 1 314 ? 8.819 2.409 -0.216 1.00 89.25 314 GLY A CA 1
ATOM 2326 C C . GLY A 1 314 ? 10.219 1.866 0.099 1.00 89.25 314 GLY A C 1
ATOM 2327 O O . GLY A 1 314 ? 10.697 0.964 -0.579 1.00 89.25 314 GLY A O 1
ATOM 2328 N N . GLY A 1 315 ? 10.863 2.399 1.140 1.00 91.19 315 GLY A N 1
ATOM 2329 C CA . GLY A 1 315 ? 12.092 1.814 1.694 1.00 91.19 315 GLY A CA 1
ATOM 2330 C C . GLY A 1 315 ? 13.323 1.897 0.785 1.00 91.19 315 GLY A C 1
ATOM 2331 O O . GLY A 1 315 ? 13.555 2.909 0.124 1.00 91.19 315 GLY A O 1
ATOM 2332 N N . SER A 1 316 ? 14.151 0.852 0.799 1.00 94.12 316 SER A N 1
ATOM 2333 C CA . SER A 1 316 ? 15.380 0.762 0.003 1.00 94.12 316 SER A CA 1
ATOM 2334 C C . SER A 1 316 ? 15.749 -0.677 -0.370 1.00 94.12 316 SER A C 1
ATOM 2336 O O . SER A 1 316 ? 15.299 -1.633 0.265 1.00 94.12 316 SER A O 1
ATOM 2338 N N . GLU A 1 317 ? 16.625 -0.827 -1.366 1.00 95.19 317 GLU A N 1
ATOM 2339 C CA . GLU A 1 317 ? 17.297 -2.083 -1.746 1.00 95.19 317 GLU A CA 1
ATOM 2340 C C . GLU A 1 317 ? 16.350 -3.201 -2.228 1.00 95.19 317 GLU A C 1
ATOM 2342 O O . GLU A 1 317 ? 16.693 -4.384 -2.182 1.00 95.19 317 GLU A O 1
ATOM 2347 N N . HIS A 1 318 ? 15.132 -2.871 -2.672 1.00 96.50 318 HIS A N 1
ATOM 2348 C CA . HIS A 1 318 ? 14.224 -3.884 -3.214 1.00 96.50 318 HIS A CA 1
ATOM 2349 C C . HIS A 1 318 ? 14.661 -4.352 -4.601 1.00 96.50 318 HIS A C 1
ATOM 2351 O O . HIS A 1 318 ? 15.160 -3.575 -5.413 1.00 96.50 318 HIS A O 1
ATOM 2357 N N . ILE A 1 319 ? 14.420 -5.628 -4.893 1.00 97.31 319 ILE A N 1
ATOM 2358 C CA . ILE A 1 319 ? 14.667 -6.221 -6.209 1.00 97.31 319 ILE A CA 1
ATOM 2359 C C . ILE A 1 319 ? 13.353 -6.786 -6.734 1.00 97.31 319 ILE A C 1
ATOM 2361 O O . ILE A 1 319 ? 12.751 -7.638 -6.081 1.00 97.31 319 ILE A O 1
ATOM 2365 N N . LEU A 1 320 ? 12.942 -6.353 -7.927 1.00 98.06 320 LEU A N 1
ATOM 2366 C CA . LEU A 1 320 ? 11.841 -6.949 -8.685 1.00 98.06 320 LEU A CA 1
ATOM 2367 C C . LEU A 1 320 ? 12.387 -7.672 -9.909 1.00 98.06 320 LEU A C 1
ATOM 2369 O O . LEU A 1 320 ? 12.997 -7.045 -10.778 1.00 98.06 320 LEU A O 1
ATOM 2373 N N . ASN A 1 321 ? 12.163 -8.985 -9.981 1.00 98.56 321 ASN A N 1
ATOM 2374 C CA . ASN A 1 321 ? 12.7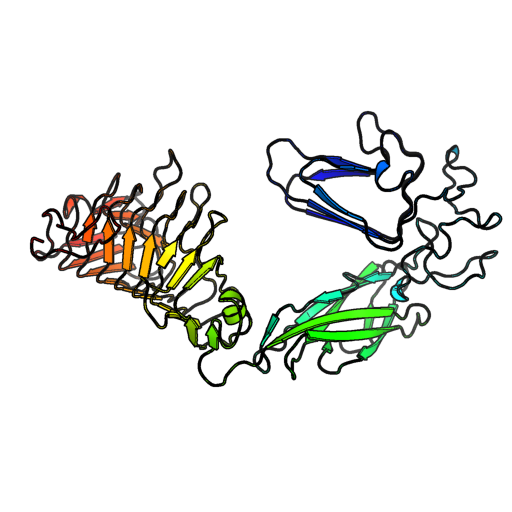67 -9.815 -11.013 1.00 98.56 321 ASN A CA 1
ATOM 2375 C C . ASN A 1 321 ? 11.799 -10.794 -11.690 1.00 98.5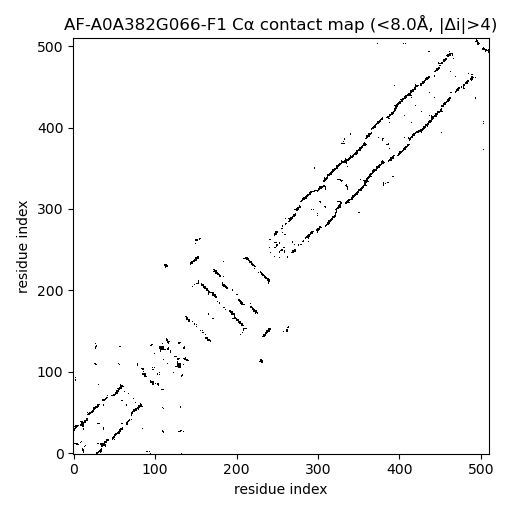6 321 ASN A C 1
ATOM 2377 O O . ASN A 1 321 ? 11.232 -11.660 -11.030 1.00 98.56 321 ASN A O 1
ATOM 2381 N N . GLY A 1 322 ? 11.712 -10.760 -13.020 1.00 98.44 322 GLY A N 1
ATOM 2382 C CA . GLY A 1 322 ? 11.039 -11.816 -13.781 1.00 98.44 322 GLY A CA 1
ATOM 2383 C C . GLY A 1 322 ? 9.518 -11.688 -13.901 1.00 98.44 322 GLY A C 1
ATOM 2384 O O . GLY A 1 322 ? 8.860 -12.718 -13.931 1.00 98.44 322 GLY A O 1
ATOM 2385 N N . PHE A 1 323 ? 8.947 -10.484 -13.939 1.00 98.75 323 PHE A N 1
ATOM 2386 C CA . PHE A 1 323 ? 7.492 -10.274 -13.986 1.00 98.75 323 PHE A CA 1
ATOM 2387 C C . PHE A 1 323 ? 7.041 -9.481 -15.208 1.00 98.75 323 PHE A C 1
ATOM 2389 O O . PHE A 1 323 ? 7.741 -8.571 -15.658 1.00 98.75 323 PHE A O 1
ATOM 2396 N N . THR A 1 324 ? 5.830 -9.777 -15.675 1.00 98.56 324 THR A N 1
ATOM 2397 C CA . THR A 1 324 ? 5.039 -8.814 -16.446 1.00 98.56 324 THR A CA 1
ATOM 2398 C C . THR A 1 324 ? 4.251 -7.925 -15.483 1.00 98.56 324 THR A C 1
ATOM 2400 O O . THR A 1 324 ? 3.586 -8.440 -14.586 1.00 98.56 324 THR A O 1
ATOM 2403 N N . LEU A 1 325 ? 4.323 -6.605 -15.654 1.00 98.62 325 LEU A N 1
ATOM 2404 C CA . LEU A 1 325 ? 3.586 -5.600 -14.884 1.00 98.62 325 LEU A CA 1
ATOM 2405 C C . LEU A 1 325 ? 2.580 -4.899 -15.796 1.00 98.62 325 LEU A C 1
ATOM 2407 O O . LEU A 1 325 ? 2.978 -4.271 -16.786 1.00 98.62 325 LEU A O 1
ATOM 2411 N N . THR A 1 326 ? 1.292 -5.014 -15.472 1.00 98.44 326 THR A N 1
ATOM 2412 C CA . THR A 1 326 ? 0.218 -4.571 -16.365 1.00 98.44 326 THR A CA 1
ATOM 2413 C C . THR A 1 326 ? -1.045 -4.105 -15.645 1.00 98.44 326 THR A C 1
ATOM 2415 O O . THR A 1 326 ? -1.172 -4.226 -14.425 1.00 98.44 326 THR A O 1
ATOM 2418 N N . GLY A 1 327 ? -1.986 -3.546 -16.410 1.00 97.19 327 GLY A N 1
ATOM 2419 C CA . GLY A 1 327 ? -3.273 -3.070 -15.913 1.00 97.19 327 GLY A CA 1
ATOM 2420 C C . GLY A 1 327 ? -3.153 -1.907 -14.933 1.00 97.19 327 GLY A C 1
ATOM 2421 O O . GLY A 1 327 ? -4.076 -1.664 -14.164 1.00 97.19 327 GLY A O 1
ATOM 2422 N N . GLY A 1 328 ? -2.016 -1.216 -14.901 1.00 97.19 328 GLY A N 1
ATOM 2423 C CA . GLY A 1 328 ? -1.830 -0.026 -14.092 1.00 97.19 328 GLY A CA 1
ATOM 2424 C C . GLY A 1 328 ? -2.573 1.174 -14.667 1.00 97.19 328 GLY A C 1
ATOM 2425 O O . GLY A 1 328 ? -2.468 1.441 -15.861 1.00 97.19 328 GLY A O 1
ATOM 2426 N N . GLU A 1 329 ? -3.264 1.939 -13.823 1.00 94.44 329 GLU A N 1
ATOM 2427 C CA . GLU A 1 329 ? -3.921 3.187 -14.229 1.00 94.44 329 GLU A CA 1
ATOM 2428 C C . GLU A 1 329 ? -3.456 4.348 -13.346 1.00 94.44 329 GLU A C 1
ATOM 2430 O O . GLU A 1 329 ? -3.718 4.393 -12.144 1.00 94.44 329 GLU A O 1
ATOM 2435 N N . GLY A 1 330 ? -2.721 5.284 -13.948 1.00 88.00 330 GLY A N 1
ATOM 2436 C CA . GLY A 1 330 ? -2.323 6.530 -13.301 1.00 88.00 330 GLY A CA 1
ATOM 2437 C C . GLY A 1 330 ? -3.443 7.575 -13.297 1.00 88.00 330 GLY A C 1
ATOM 2438 O O . GLY A 1 330 ? -4.418 7.489 -14.039 1.00 88.00 330 GLY A O 1
ATOM 2439 N N . SER A 1 331 ? -3.284 8.610 -12.476 1.00 81.75 331 SER A N 1
ATOM 2440 C CA . SER A 1 331 ? -4.014 9.875 -12.619 1.00 81.75 331 SER A CA 1
ATOM 2441 C C . SER A 1 331 ? -3.212 10.861 -13.479 1.00 81.75 331 SER A C 1
ATOM 2443 O O . SER A 1 331 ? -2.099 10.560 -13.903 1.00 81.75 331 SER A O 1
ATOM 2445 N N . GLN A 1 332 ? -3.731 12.067 -13.736 1.00 74.50 332 GLN A N 1
ATOM 2446 C CA . GLN A 1 332 ? -2.946 13.115 -14.400 1.00 74.50 332 GLN A CA 1
ATOM 2447 C C . GLN A 1 332 ? -1.603 13.330 -13.668 1.00 74.50 332 GLN A C 1
ATOM 2449 O O . GLN A 1 332 ? -1.593 13.654 -12.481 1.00 74.50 332 GLN A O 1
ATOM 2454 N N . ASN A 1 333 ? -0.480 13.150 -14.375 1.00 69.31 333 ASN A N 1
ATOM 2455 C CA . ASN A 1 333 ? 0.893 13.176 -13.829 1.00 69.31 333 ASN A CA 1
ATOM 2456 C C . ASN A 1 333 ? 1.171 12.098 -12.756 1.00 69.31 333 ASN A C 1
ATOM 2458 O O . ASN A 1 333 ? 2.068 12.236 -11.921 1.00 69.31 333 ASN A O 1
ATOM 2462 N N . GLY A 1 334 ? 0.363 11.040 -12.748 1.00 82.88 334 GLY A N 1
ATOM 2463 C CA . GLY A 1 334 ? 0.487 9.881 -11.880 1.00 82.88 334 GLY A CA 1
ATOM 2464 C C . GLY A 1 334 ? 1.398 8.800 -12.460 1.00 82.88 334 GLY A C 1
ATOM 2465 O O . GLY A 1 334 ? 1.923 8.906 -13.567 1.00 82.88 334 GLY A O 1
ATOM 2466 N N . ARG A 1 335 ? 1.569 7.728 -11.685 1.00 91.50 335 ARG A N 1
ATOM 2467 C CA . ARG A 1 335 ? 2.370 6.553 -12.046 1.00 91.50 335 ARG A CA 1
ATOM 2468 C C . ARG A 1 335 ? 1.433 5.379 -12.263 1.00 91.50 335 ARG A C 1
ATOM 2470 O O . ARG A 1 335 ? 0.549 5.154 -11.437 1.00 91.50 335 ARG A O 1
ATOM 2477 N N . SER A 1 336 ? 1.627 4.643 -13.345 1.00 94.31 336 SER A N 1
ATOM 2478 C CA . SER A 1 336 ? 0.736 3.557 -13.749 1.00 94.31 336 SER A CA 1
ATOM 2479 C C . SER A 1 336 ? 1.356 2.188 -13.462 1.00 94.31 336 SER A C 1
ATOM 2481 O O . SER A 1 336 ? 0.732 1.377 -12.792 1.00 94.31 336 SER A O 1
ATOM 2483 N N . GLY A 1 337 ? 2.609 1.937 -13.848 1.00 96.00 337 GLY A N 1
ATOM 2484 C CA . GLY A 1 337 ? 3.277 0.658 -13.569 1.00 96.00 337 GLY A CA 1
ATOM 2485 C C . GLY A 1 337 ? 3.949 0.628 -12.194 1.00 96.00 337 GLY A C 1
ATOM 2486 O O . GLY A 1 337 ? 3.442 0.015 -11.257 1.00 96.00 337 GLY A O 1
ATOM 2487 N N . VAL A 1 338 ? 5.087 1.305 -12.046 1.00 95.81 338 VAL A N 1
ATOM 2488 C CA . VAL A 1 338 ? 5.878 1.330 -10.811 1.00 95.81 338 VAL A CA 1
ATOM 2489 C C . VAL A 1 338 ? 6.113 2.749 -10.321 1.00 95.81 338 VAL A C 1
ATOM 2491 O O . VAL A 1 338 ? 6.609 3.605 -11.054 1.00 95.81 338 VAL A O 1
ATOM 2494 N N . ASN A 1 339 ? 5.849 2.965 -9.036 1.00 94.62 339 ASN A N 1
ATOM 2495 C CA . ASN A 1 339 ? 6.269 4.149 -8.306 1.00 94.62 339 ASN A CA 1
ATOM 2496 C C . ASN A 1 339 ? 7.370 3.790 -7.301 1.00 94.62 339 ASN A C 1
ATOM 2498 O O . ASN A 1 339 ? 7.086 3.274 -6.223 1.00 94.62 339 ASN A O 1
ATOM 2502 N N . GLY A 1 340 ? 8.619 4.088 -7.649 1.00 92.88 340 GLY A N 1
ATOM 2503 C CA . GLY A 1 340 ? 9.782 3.968 -6.773 1.00 92.88 340 GLY A CA 1
ATOM 2504 C C . GLY A 1 340 ? 10.530 5.284 -6.593 1.00 92.88 340 GLY A C 1
ATOM 2505 O O . GLY A 1 340 ? 11.733 5.262 -6.340 1.00 92.88 340 GLY A O 1
ATOM 2506 N N . SER A 1 341 ? 9.850 6.434 -6.706 1.00 90.00 341 SER A N 1
ATOM 2507 C CA . SER A 1 341 ? 10.474 7.759 -6.531 1.00 90.00 341 SER A CA 1
ATOM 2508 C C . SER A 1 341 ? 11.118 7.944 -5.153 1.00 90.00 341 SER A C 1
ATOM 2510 O O . SER A 1 341 ? 12.038 8.739 -4.996 1.00 90.00 341 SER A O 1
ATOM 2512 N N . SER A 1 342 ? 10.625 7.216 -4.149 1.00 87.12 342 SER A N 1
ATOM 2513 C CA . SER A 1 342 ? 11.114 7.266 -2.769 1.00 87.12 342 SER A CA 1
ATOM 2514 C C . SER A 1 342 ? 11.959 6.056 -2.377 1.00 87.12 342 SER A C 1
ATOM 2516 O O . SER A 1 342 ? 12.369 5.979 -1.221 1.00 87.12 342 SER A O 1
ATOM 2518 N N . CYS A 1 343 ? 12.231 5.133 -3.305 1.00 89.88 343 CYS A N 1
ATOM 2519 C CA . CYS A 1 343 ? 13.094 3.998 -3.020 1.00 89.88 343 CYS A CA 1
ATOM 2520 C C . CYS A 1 343 ? 14.554 4.299 -3.363 1.00 89.88 343 CYS A C 1
ATOM 2522 O O . CYS A 1 343 ? 14.870 4.664 -4.497 1.00 89.88 343 CYS A O 1
ATOM 2524 N N . GLY A 1 344 ? 15.446 4.103 -2.391 1.00 89.31 344 GLY A N 1
ATOM 2525 C CA . GLY A 1 344 ? 16.891 4.131 -2.624 1.00 89.31 344 GLY A CA 1
ATOM 2526 C C . GLY A 1 344 ? 17.419 2.765 -3.061 1.00 89.31 344 GLY A C 1
ATOM 2527 O O . GLY A 1 344 ? 17.127 1.769 -2.408 1.00 89.31 344 GLY A O 1
ATOM 2528 N N . ASP A 1 345 ? 18.216 2.715 -4.130 1.00 90.62 345 ASP A N 1
ATOM 2529 C CA . ASP A 1 345 ? 18.909 1.497 -4.599 1.00 90.62 345 ASP A CA 1
ATOM 2530 C C . ASP A 1 345 ? 17.963 0.324 -4.944 1.00 90.62 345 ASP A C 1
ATOM 2532 O O . ASP A 1 345 ? 18.274 -0.855 -4.782 1.00 90.62 345 ASP A O 1
ATOM 2536 N N . CYS A 1 346 ? 16.752 0.647 -5.407 1.00 92.69 346 CYS A N 1
ATOM 2537 C CA . CYS A 1 346 ? 15.810 -0.343 -5.925 1.00 92.69 346 CYS A CA 1
ATOM 2538 C C . CYS A 1 346 ? 16.195 -0.786 -7.346 1.00 92.69 346 CYS A C 1
ATOM 2540 O O . CYS A 1 346 ? 16.509 0.039 -8.206 1.00 92.69 346 CYS A O 1
ATOM 2542 N N . SER A 1 347 ? 16.094 -2.085 -7.625 1.00 90.94 347 SER A N 1
ATOM 2543 C CA . SER A 1 347 ? 16.488 -2.686 -8.903 1.00 90.94 347 SER A CA 1
ATOM 2544 C C . SER A 1 347 ? 15.344 -3.417 -9.612 1.00 90.94 347 SER A C 1
ATOM 2546 O O . SER A 1 347 ? 14.540 -4.110 -8.988 1.00 90.94 347 SER A O 1
ATOM 2548 N N . PHE A 1 348 ? 15.339 -3.329 -10.944 1.00 91.25 348 PHE A N 1
ATOM 2549 C CA . PHE A 1 348 ? 14.403 -3.992 -11.854 1.00 91.25 348 PHE A CA 1
ATOM 2550 C C . PHE A 1 348 ? 15.174 -4.861 -12.825 1.00 91.25 348 PHE A C 1
ATOM 2552 O O . PHE A 1 348 ? 16.045 -4.368 -13.550 1.00 91.25 348 PHE A O 1
ATOM 2559 N N . THR A 1 349 ? 14.842 -6.145 -12.879 1.00 96.12 349 THR A N 1
ATOM 2560 C CA . THR A 1 349 ? 15.510 -7.061 -13.797 1.00 96.12 349 THR A CA 1
ATOM 2561 C C . THR A 1 349 ? 14.547 -8.012 -14.488 1.00 96.12 349 THR A C 1
ATOM 2563 O O . THR A 1 349 ? 13.658 -8.569 -13.857 1.00 96.12 349 THR A O 1
ATOM 2566 N N . ASN A 1 350 ? 14.756 -8.267 -15.780 1.00 97.44 350 ASN A N 1
ATOM 2567 C CA . ASN A 1 350 ? 14.001 -9.279 -16.535 1.00 97.44 350 ASN A CA 1
ATOM 2568 C C . ASN A 1 350 ? 12.480 -9.037 -16.483 1.00 97.44 350 ASN A C 1
ATOM 2570 O O . ASN A 1 350 ? 11.729 -9.928 -16.088 1.00 97.44 350 ASN A O 1
ATOM 2574 N N . LEU A 1 351 ? 12.036 -7.821 -16.809 1.00 97.81 351 LEU A N 1
ATOM 2575 C CA . LEU A 1 351 ? 10.628 -7.420 -16.703 1.00 97.81 351 LEU A CA 1
ATOM 2576 C C . LEU A 1 351 ? 10.014 -7.079 -18.061 1.00 97.81 351 LEU A C 1
ATOM 2578 O O . LEU A 1 351 ? 10.708 -6.627 -18.972 1.00 97.81 351 LEU A O 1
ATOM 2582 N N . ILE A 1 352 ? 8.693 -7.218 -18.144 1.00 97.94 352 ILE A N 1
ATOM 2583 C CA . ILE A 1 352 ? 7.863 -6.660 -19.214 1.00 97.94 352 ILE A CA 1
ATOM 2584 C C . ILE A 1 352 ? 6.898 -5.667 -18.564 1.00 97.94 352 ILE A C 1
ATOM 2586 O O . ILE A 1 352 ? 6.125 -6.035 -17.689 1.00 97.94 352 ILE A O 1
ATOM 2590 N N . VAL A 1 353 ? 6.945 -4.399 -18.955 1.00 98.12 353 VAL A N 1
ATOM 2591 C CA . VAL A 1 353 ? 6.058 -3.340 -18.458 1.00 98.12 353 VAL A CA 1
ATOM 2592 C C . VAL A 1 353 ? 5.141 -2.930 -19.601 1.00 98.12 353 VAL A C 1
ATOM 2594 O O . VAL A 1 353 ? 5.586 -2.284 -20.557 1.00 98.12 353 VAL A O 1
ATOM 2597 N N . THR A 1 354 ? 3.876 -3.344 -19.528 1.00 97.38 354 THR A N 1
ATOM 2598 C CA . THR A 1 354 ? 2.950 -3.235 -20.661 1.00 97.38 354 THR A CA 1
ATOM 2599 C C . THR A 1 354 ? 1.531 -2.877 -20.267 1.00 97.38 354 THR A C 1
ATOM 2601 O O . THR A 1 354 ? 1.069 -3.251 -19.193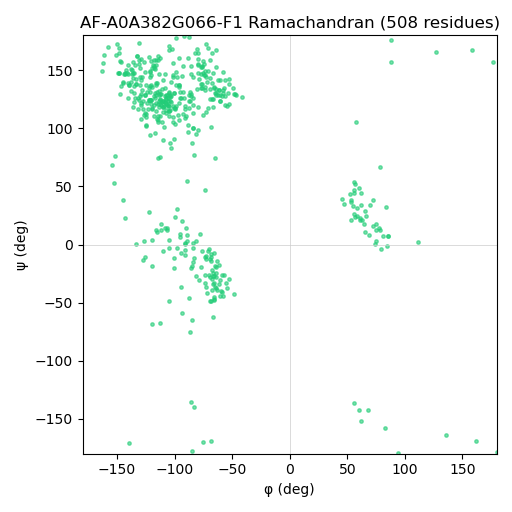 1.00 97.38 354 THR A O 1
ATOM 2604 N N . GLU A 1 355 ? 0.825 -2.188 -21.163 1.00 96.44 355 GLU A N 1
ATOM 2605 C CA . GLU A 1 355 ? -0.593 -1.825 -21.007 1.00 96.44 355 GLU A CA 1
ATOM 2606 C C . GLU A 1 355 ? -0.886 -1.053 -19.709 1.00 96.44 355 GLU A C 1
ATOM 2608 O O . GLU A 1 355 ? -1.953 -1.183 -19.113 1.00 96.44 355 GLU A O 1
ATOM 2613 N N . ASN A 1 356 ? 0.068 -0.235 -19.261 1.00 97.12 356 ASN A N 1
ATOM 2614 C CA . ASN A 1 356 ? -0.149 0.704 -18.169 1.00 97.12 356 ASN A CA 1
ATOM 2615 C C . ASN A 1 356 ? -0.538 2.063 -18.759 1.00 97.12 356 ASN A C 1
ATOM 2617 O O . ASN A 1 356 ? 0.154 2.606 -19.626 1.00 97.12 356 ASN A O 1
ATOM 2621 N N . THR A 1 357 ? -1.665 2.605 -18.312 1.00 95.06 357 THR A N 1
ATOM 2622 C CA . THR A 1 357 ? -2.315 3.764 -18.927 1.00 95.06 357 THR A CA 1
ATOM 2623 C C . THR A 1 357 ? -2.315 4.971 -18.004 1.00 95.06 357 THR A C 1
ATOM 2625 O O . THR A 1 357 ? -2.175 4.859 -16.786 1.00 95.06 357 THR A O 1
ATOM 2628 N N . ASN A 1 358 ? -2.538 6.148 -18.584 1.00 92.75 358 ASN A N 1
ATOM 2629 C CA . ASN A 1 358 ? -2.765 7.392 -17.857 1.00 92.75 358 ASN A CA 1
ATOM 2630 C C . ASN A 1 358 ? -1.605 7.842 -16.943 1.00 92.75 358 ASN A C 1
ATOM 2632 O O . ASN A 1 358 ? -1.830 8.628 -16.030 1.00 92.75 358 ASN A O 1
ATOM 2636 N N . GLY A 1 359 ? -0.361 7.411 -17.181 1.00 90.62 359 GLY A N 1
ATOM 2637 C CA . GLY A 1 359 ? 0.772 7.810 -16.336 1.00 90.62 359 GLY A CA 1
ATOM 2638 C C . GLY A 1 359 ? 2.117 7.222 -16.751 1.00 90.62 359 GLY A C 1
ATOM 2639 O O . GLY A 1 359 ? 2.202 6.488 -17.736 1.00 90.62 359 GLY A O 1
ATOM 2640 N N . ASP A 1 360 ? 3.159 7.536 -15.980 1.00 93.50 360 ASP A N 1
ATOM 2641 C CA . ASP A 1 360 ? 4.497 6.968 -16.170 1.00 93.50 360 ASP A CA 1
ATOM 2642 C C . ASP A 1 360 ? 4.492 5.463 -15.849 1.00 93.50 360 ASP A C 1
ATOM 2644 O O . ASP A 1 360 ? 4.110 5.082 -14.733 1.00 93.50 360 ASP A O 1
ATOM 2648 N N . PRO A 1 361 ? 4.941 4.585 -16.767 1.00 95.25 361 PRO A N 1
ATOM 2649 C CA . PRO A 1 361 ? 5.037 3.158 -16.494 1.00 95.25 361 PRO A CA 1
ATOM 2650 C C . PRO A 1 361 ? 6.062 2.844 -15.412 1.00 95.25 361 PRO A C 1
ATOM 2652 O O . PRO A 1 361 ? 5.819 1.959 -14.604 1.00 95.25 361 PRO A O 1
ATOM 2655 N N . VAL A 1 362 ? 7.187 3.558 -15.349 1.00 95.56 362 VAL A N 1
ATOM 2656 C CA . VAL A 1 362 ? 8.151 3.435 -14.248 1.00 95.56 362 VAL A CA 1
ATOM 2657 C C . VAL A 1 362 ? 8.690 4.808 -13.874 1.00 95.56 362 VAL A C 1
ATOM 2659 O O . VAL A 1 362 ? 9.264 5.501 -14.709 1.00 95.56 362 VAL A O 1
ATOM 2662 N N . THR A 1 363 ? 8.585 5.156 -12.591 1.00 94.50 363 THR A N 1
ATOM 2663 C CA . THR A 1 363 ? 9.306 6.281 -11.983 1.00 94.50 363 THR A CA 1
ATOM 2664 C C . THR A 1 363 ? 10.246 5.776 -10.895 1.00 94.50 363 THR A C 1
ATOM 2666 O O . THR A 1 363 ? 9.795 5.062 -10.000 1.00 94.50 363 THR A O 1
ATOM 2669 N N . MET A 1 364 ? 11.517 6.184 -10.911 1.00 92.88 364 MET A N 1
ATOM 2670 C CA . MET A 1 364 ? 12.525 5.757 -9.933 1.00 92.88 364 MET A CA 1
ATOM 2671 C C . MET A 1 364 ? 13.312 6.905 -9.311 1.00 92.88 364 MET A C 1
ATOM 2673 O O . MET A 1 364 ? 13.613 7.887 -9.980 1.00 92.88 364 MET A O 1
ATOM 2677 N N . GLY A 1 365 ? 13.646 6.745 -8.027 1.00 88.31 365 GLY A N 1
ATOM 2678 C CA . GLY A 1 365 ? 14.501 7.648 -7.257 1.00 88.31 365 GLY A CA 1
ATOM 2679 C C . GLY A 1 365 ? 15.996 7.389 -7.464 1.00 88.31 365 GLY A C 1
ATOM 2680 O O . GLY A 1 365 ? 16.442 7.127 -8.575 1.00 88.31 365 GLY A O 1
ATOM 2681 N N . ASN A 1 366 ? 16.787 7.467 -6.393 1.00 87.94 366 ASN A N 1
ATOM 2682 C CA . ASN A 1 366 ? 18.251 7.387 -6.450 1.00 87.94 366 ASN A CA 1
ATOM 2683 C C . ASN A 1 366 ? 18.788 5.950 -6.587 1.00 87.94 366 ASN A C 1
ATOM 2685 O O . ASN A 1 366 ? 18.313 5.033 -5.918 1.00 87.94 366 ASN A O 1
ATOM 2689 N N . TYR A 1 367 ? 19.857 5.798 -7.378 1.00 87.19 367 TYR A N 1
ATOM 2690 C CA . TYR A 1 367 ? 20.592 4.546 -7.622 1.00 87.19 367 TYR A CA 1
ATOM 2691 C C . TYR A 1 367 ? 19.805 3.386 -8.273 1.00 87.19 367 TYR A C 1
ATOM 2693 O O . TYR A 1 367 ? 20.096 2.229 -7.969 1.00 87.19 367 TYR A O 1
ATOM 2701 N N . PRO A 1 368 ? 18.833 3.605 -9.181 1.00 90.06 368 PRO A N 1
ATOM 2702 C CA . PRO A 1 368 ? 18.162 2.496 -9.831 1.00 90.06 368 PRO A CA 1
ATOM 2703 C C . PRO A 1 368 ? 19.101 1.731 -10.760 1.00 90.06 368 PRO A C 1
ATOM 2705 O O . PRO A 1 368 ? 19.859 2.300 -11.555 1.00 90.06 368 PRO A O 1
ATOM 2708 N N . THR A 1 369 ? 18.960 0.411 -10.719 1.00 90.81 369 THR A N 1
ATOM 2709 C CA . THR A 1 369 ? 19.472 -0.482 -11.757 1.00 90.81 369 THR A CA 1
ATOM 2710 C C . THR A 1 369 ? 18.295 -1.066 -12.526 1.00 90.81 369 THR A C 1
ATOM 2712 O O . THR A 1 369 ? 17.486 -1.786 -11.947 1.00 90.81 369 THR A O 1
ATOM 2715 N N . ILE A 1 370 ? 18.211 -0.804 -13.833 1.00 95.69 370 ILE A N 1
ATOM 2716 C CA . ILE A 1 370 ? 17.183 -1.390 -14.708 1.00 95.69 370 ILE A CA 1
ATOM 2717 C C . ILE A 1 370 ? 17.882 -2.205 -15.795 1.00 95.69 370 ILE A C 1
ATOM 2719 O O . ILE A 1 370 ? 18.652 -1.664 -16.595 1.00 95.69 370 ILE A O 1
ATOM 2723 N N . LYS A 1 371 ? 17.651 -3.523 -15.806 1.00 97.31 371 LYS A N 1
ATOM 2724 C CA . LYS A 1 371 ? 18.330 -4.444 -16.728 1.00 97.31 371 LYS A CA 1
ATOM 2725 C C . LYS A 1 371 ? 17.388 -5.444 -17.369 1.00 97.31 371 LYS A C 1
ATOM 2727 O O . LYS A 1 371 ? 16.615 -6.086 -16.670 1.00 97.31 371 LYS A O 1
ATOM 2732 N N . ASN A 1 372 ? 17.537 -5.671 -18.671 1.00 97.00 372 ASN A N 1
ATOM 2733 C CA . ASN A 1 372 ? 16.721 -6.640 -19.410 1.00 97.00 372 ASN A CA 1
ATOM 2734 C C . ASN A 1 372 ? 15.220 -6.338 -19.238 1.00 97.00 372 ASN A C 1
ATOM 2736 O O . ASN A 1 372 ? 14.466 -7.182 -18.755 1.00 97.00 372 ASN A O 1
ATOM 2740 N N . VAL A 1 373 ? 14.802 -5.107 -19.535 1.00 97.44 373 VAL A N 1
ATOM 2741 C CA . VAL A 1 373 ? 13.406 -4.681 -19.355 1.00 97.44 373 VAL A CA 1
ATOM 2742 C C . VAL A 1 373 ? 12.821 -4.201 -20.672 1.00 97.44 373 VAL A C 1
ATOM 2744 O O . VAL A 1 373 ? 13.458 -3.430 -21.391 1.00 97.44 373 VAL A O 1
ATOM 2747 N N . VAL A 1 374 ? 11.602 -4.645 -20.964 1.00 96.44 374 VAL A N 1
ATOM 2748 C CA . VAL A 1 374 ? 10.800 -4.187 -22.099 1.00 96.44 374 VAL A CA 1
ATOM 2749 C C . VAL A 1 374 ? 9.703 -3.253 -21.594 1.00 96.44 374 VAL A C 1
ATOM 2751 O O . VAL A 1 374 ? 8.981 -3.599 -20.666 1.00 96.44 374 VAL A O 1
ATOM 2754 N N . PHE A 1 375 ? 9.563 -2.092 -22.224 1.00 96.62 375 PHE A N 1
ATOM 2755 C CA . PHE A 1 375 ? 8.492 -1.124 -22.013 1.00 96.62 375 PHE A CA 1
ATOM 2756 C C . PHE A 1 375 ? 7.713 -0.969 -23.312 1.00 96.62 375 PHE A C 1
ATOM 2758 O O . PHE A 1 375 ? 8.238 -0.399 -24.275 1.00 96.62 375 PHE A O 1
ATOM 2765 N N . ALA A 1 376 ? 6.472 -1.450 -23.349 1.00 95.25 376 ALA A N 1
ATOM 2766 C CA . ALA A 1 376 ? 5.661 -1.382 -24.558 1.00 95.25 376 ALA A CA 1
ATOM 2767 C C . ALA A 1 376 ? 4.172 -1.197 -24.301 1.00 95.25 376 ALA A C 1
ATOM 2769 O O . ALA A 1 376 ? 3.678 -1.541 -23.240 1.00 95.25 376 ALA A O 1
ATOM 2770 N N . ASN A 1 377 ? 3.440 -0.665 -25.281 1.00 94.69 377 ASN A N 1
ATOM 2771 C CA . ASN A 1 377 ? 1.983 -0.509 -25.225 1.00 94.69 377 ASN A CA 1
ATOM 2772 C C . ASN A 1 377 ? 1.475 0.304 -24.020 1.00 94.69 377 ASN A C 1
ATOM 2774 O O . ASN A 1 377 ? 0.331 0.146 -23.599 1.00 94.69 377 ASN A O 1
ATOM 2778 N N . ASN A 1 378 ? 2.306 1.170 -23.442 1.00 95.44 378 ASN A N 1
ATOM 2779 C CA . ASN A 1 378 ? 1.891 2.045 -22.353 1.00 95.44 378 ASN A CA 1
ATOM 2780 C C . ASN A 1 378 ? 1.419 3.393 -22.904 1.00 95.44 378 ASN A C 1
ATOM 2782 O O . ASN A 1 378 ? 1.853 3.824 -23.978 1.00 95.44 378 ASN A O 1
ATOM 2786 N N . SER A 1 379 ? 0.541 4.081 -22.178 1.00 93.50 379 SER A N 1
ATOM 2787 C CA . SER A 1 379 ? -0.048 5.338 -22.640 1.00 93.50 379 SER A CA 1
ATOM 2788 C C . SER A 1 379 ? -0.104 6.405 -21.557 1.00 93.50 379 SER A C 1
ATOM 2790 O O . SER A 1 379 ? -0.284 6.133 -20.369 1.00 93.50 379 SER A O 1
ATOM 2792 N N . ARG A 1 380 ? 0.049 7.655 -21.991 1.00 91.69 380 ARG A N 1
ATOM 2793 C CA . ARG A 1 380 ? -0.087 8.832 -21.134 1.00 91.69 380 ARG A CA 1
ATOM 2794 C C . ARG A 1 380 ? -1.550 9.221 -20.967 1.00 91.69 380 ARG A C 1
ATOM 2796 O O . ARG A 1 380 ? -2.401 8.825 -21.763 1.00 91.69 380 ARG A O 1
ATOM 2803 N N . PHE A 1 381 ? -1.825 10.068 -19.980 1.00 88.50 381 PHE A N 1
ATOM 2804 C CA . PHE A 1 381 ? -3.142 10.683 -19.846 1.00 88.50 381 PHE A CA 1
ATOM 2805 C C . PHE A 1 381 ? -3.455 11.540 -21.094 1.00 88.50 381 PHE A C 1
ATOM 2807 O O . PHE A 1 381 ? -2.601 12.325 -21.522 1.00 88.50 381 PHE A O 1
ATOM 2814 N N . PRO A 1 382 ? -4.646 11.432 -21.710 1.00 84.50 382 PRO A N 1
ATOM 2815 C CA . PRO A 1 382 ? -4.959 12.182 -22.923 1.00 84.50 382 PRO A CA 1
ATOM 2816 C C . PRO A 1 382 ? -4.789 13.699 -22.753 1.00 84.50 382 PRO A C 1
ATOM 2818 O O . PRO A 1 382 ? -5.362 14.308 -21.853 1.00 84.50 382 PRO A O 1
ATOM 2821 N N . GLY A 1 383 ? -4.030 14.325 -23.657 1.00 78.50 383 GLY A N 1
ATOM 2822 C CA . GLY A 1 383 ? -3.839 15.779 -23.679 1.00 78.50 383 GLY A CA 1
ATOM 2823 C C . GLY A 1 383 ? -2.793 16.334 -22.704 1.00 78.50 383 GLY A C 1
ATOM 2824 O O . GLY A 1 383 ? -2.685 17.553 -22.603 1.00 78.50 383 GLY A O 1
ATOM 2825 N N . THR A 1 384 ? -2.024 15.487 -22.012 1.00 78.25 384 THR A N 1
ATOM 2826 C CA . THR A 1 384 ? -0.800 15.907 -21.302 1.00 78.25 384 THR A CA 1
ATOM 2827 C C . THR A 1 384 ? 0.435 15.656 -22.157 1.00 78.25 384 THR A C 1
ATOM 2829 O O . THR A 1 384 ? 0.375 14.838 -23.074 1.00 78.25 384 THR A O 1
ATOM 2832 N N . ASP A 1 385 ? 1.546 16.328 -21.847 1.00 68.88 385 ASP A N 1
ATOM 2833 C CA . ASP A 1 385 ? 2.831 16.134 -22.530 1.00 68.88 385 ASP A CA 1
ATOM 2834 C C . ASP A 1 385 ? 3.936 15.585 -21.606 1.00 68.88 385 ASP A C 1
ATOM 2836 O O . ASP A 1 385 ? 5.079 15.466 -22.035 1.00 68.88 385 ASP A O 1
ATOM 2840 N N . ASP A 1 386 ? 3.603 15.112 -20.401 1.00 77.06 386 ASP A N 1
ATOM 2841 C CA . ASP A 1 386 ? 4.605 14.912 -19.337 1.00 77.06 386 ASP A CA 1
ATOM 2842 C C . ASP A 1 386 ? 4.893 13.450 -18.952 1.00 77.06 386 ASP A C 1
ATOM 2844 O O . ASP A 1 386 ? 5.533 13.214 -17.933 1.00 77.06 386 ASP A O 1
ATOM 2848 N N . ALA A 1 387 ? 4.442 12.460 -19.731 1.00 90.00 387 ALA A N 1
ATOM 2849 C CA . ALA A 1 387 ? 4.690 11.053 -19.395 1.00 90.00 387 ALA A CA 1
ATOM 2850 C C . ALA A 1 387 ? 5.830 10.437 -20.213 1.00 90.00 387 ALA A C 1
ATOM 2852 O O . ALA A 1 387 ? 5.978 10.691 -21.415 1.00 90.00 387 ALA A O 1
ATOM 2853 N N . SER A 1 388 ? 6.587 9.563 -19.566 1.00 93.44 388 SER A N 1
ATOM 2854 C CA . SER A 1 388 ? 7.780 8.915 -20.103 1.00 93.44 388 SER A CA 1
ATOM 2855 C C . SER A 1 388 ? 7.784 7.426 -19.788 1.00 93.44 388 SER A C 1
ATOM 2857 O O . SER A 1 388 ? 7.256 7.026 -18.756 1.00 93.44 388 SER A O 1
ATOM 2859 N N . ALA A 1 389 ? 8.351 6.585 -20.662 1.00 95.62 389 ALA A N 1
ATOM 2860 C CA . ALA A 1 389 ? 8.397 5.142 -20.389 1.00 95.62 389 ALA A CA 1
ATOM 2861 C C . ALA A 1 389 ? 9.244 4.840 -19.145 1.00 95.62 389 ALA A C 1
ATOM 2863 O O . ALA A 1 389 ? 8.885 3.977 -18.341 1.00 95.62 389 ALA A O 1
ATOM 2864 N N . ILE A 1 390 ? 10.330 5.596 -18.975 1.00 95.44 390 ILE A N 1
ATOM 2865 C CA . ILE A 1 390 ? 11.156 5.603 -17.771 1.00 95.44 390 ILE A CA 1
ATOM 2866 C C . ILE A 1 390 ? 11.343 7.044 -17.317 1.00 95.44 390 ILE A C 1
ATOM 2868 O O . ILE A 1 390 ? 11.959 7.833 -18.031 1.00 95.44 390 ILE A O 1
ATOM 2872 N N . TYR A 1 391 ? 10.899 7.348 -16.103 1.00 94.25 391 TYR A N 1
ATOM 2873 C CA . TYR A 1 391 ? 11.201 8.600 -15.428 1.00 94.25 391 TYR A CA 1
ATOM 2874 C C . TYR A 1 391 ? 12.200 8.370 -14.288 1.00 94.25 391 TYR A C 1
ATOM 2876 O O . TYR A 1 391 ? 11.891 7.720 -13.290 1.00 94.25 391 TYR A O 1
ATOM 2884 N N . LEU A 1 392 ? 13.411 8.901 -14.419 1.00 92.88 392 LEU A N 1
ATOM 2885 C CA . LEU A 1 392 ? 14.436 8.863 -13.383 1.00 92.88 392 LEU A CA 1
ATOM 2886 C C . LEU A 1 392 ? 14.530 10.219 -12.685 1.00 92.88 392 LEU A C 1
ATOM 2888 O O . LEU A 1 392 ? 14.782 11.234 -13.322 1.00 92.88 392 LEU A O 1
ATOM 2892 N N . MET A 1 393 ? 14.343 10.217 -11.370 1.00 90.25 393 MET A N 1
ATOM 2893 C CA . MET A 1 393 ? 14.419 11.377 -10.487 1.00 90.25 393 MET A CA 1
ATOM 2894 C C . MET A 1 393 ? 15.631 11.206 -9.569 1.00 90.25 393 MET A C 1
ATOM 2896 O O . MET A 1 393 ? 15.493 10.840 -8.400 1.00 90.25 393 MET A O 1
ATOM 2900 N N . CYS A 1 394 ? 16.827 11.425 -10.110 1.00 85.12 394 CYS A N 1
ATOM 2901 C CA . CYS A 1 394 ? 18.081 11.051 -9.459 1.00 85.12 394 CYS A CA 1
ATOM 2902 C C . CYS A 1 394 ? 18.927 12.281 -9.109 1.00 85.12 394 CYS A C 1
ATOM 2904 O O . CYS A 1 394 ? 19.047 13.203 -9.905 1.00 85.12 394 CYS A O 1
ATOM 2906 N N . GLY A 1 395 ? 19.548 12.280 -7.933 1.00 83.38 395 GLY A N 1
ATOM 2907 C CA . GLY A 1 395 ? 20.391 13.364 -7.433 1.00 83.38 395 GLY A CA 1
ATOM 2908 C C . GLY A 1 395 ? 21.643 12.873 -6.715 1.00 83.38 395 GLY A C 1
ATOM 2909 O O . GLY A 1 395 ? 21.922 11.678 -6.681 1.00 83.38 395 GLY A O 1
ATOM 2910 N N . SER A 1 396 ? 22.378 13.769 -6.055 1.00 81.19 396 SER A N 1
ATOM 2911 C CA . SER A 1 396 ? 23.500 13.399 -5.165 1.00 81.19 396 SER A CA 1
ATOM 2912 C C . SER A 1 396 ? 24.722 12.733 -5.822 1.00 81.19 396 SER A C 1
ATOM 2914 O O . SER A 1 396 ? 25.444 11.982 -5.165 1.00 81.19 396 SER A O 1
ATOM 2916 N N . GLY A 1 397 ? 25.013 13.026 -7.091 1.00 78.31 397 GLY A N 1
ATOM 2917 C CA . GLY A 1 397 ? 26.147 12.439 -7.815 1.00 78.31 397 GLY A CA 1
ATOM 2918 C C . GLY A 1 397 ? 25.943 10.953 -8.116 1.00 78.31 397 GLY A C 1
ATOM 2919 O O . GLY A 1 397 ? 26.895 10.167 -8.061 1.00 78.31 397 GLY A O 1
ATOM 2920 N N . THR A 1 398 ? 24.693 10.563 -8.370 1.00 83.94 398 THR A N 1
ATOM 2921 C CA . THR A 1 398 ? 24.305 9.171 -8.632 1.00 83.94 398 THR A CA 1
ATOM 2922 C C . THR A 1 398 ? 24.933 8.629 -9.916 1.00 83.94 398 THR A C 1
ATOM 2924 O O . THR A 1 398 ? 25.228 9.366 -10.854 1.00 83.94 398 THR A O 1
ATOM 2927 N N . ASN A 1 399 ? 25.130 7.307 -9.965 1.00 87.94 399 ASN A N 1
ATOM 2928 C CA . ASN A 1 399 ? 25.545 6.585 -11.169 1.00 87.94 399 ASN A CA 1
ATOM 2929 C C . ASN A 1 399 ? 24.492 5.529 -11.499 1.00 87.94 399 ASN A C 1
ATOM 2931 O O . ASN A 1 399 ? 24.519 4.422 -10.964 1.00 87.94 399 ASN A O 1
ATOM 2935 N N . ASN A 1 400 ? 23.565 5.898 -12.371 1.00 91.06 400 ASN A N 1
ATOM 2936 C CA . ASN A 1 400 ? 22.415 5.090 -12.746 1.00 91.06 400 ASN A CA 1
ATOM 2937 C C . ASN A 1 400 ? 22.741 4.272 -14.002 1.00 91.06 400 ASN A C 1
ATOM 2939 O O . ASN A 1 400 ? 23.475 4.730 -14.887 1.00 91.06 400 ASN A O 1
ATOM 2943 N N . LEU A 1 401 ? 22.202 3.054 -14.084 1.00 93.19 401 LEU A N 1
ATOM 2944 C CA . LEU A 1 401 ? 22.474 2.129 -15.183 1.00 93.19 401 LEU A CA 1
ATOM 2945 C C . LEU A 1 401 ? 21.179 1.590 -15.783 1.00 93.19 401 LEU A C 1
ATOM 2947 O O . LEU A 1 401 ? 20.408 0.898 -15.114 1.00 93.19 401 LEU A O 1
ATOM 2951 N N . LEU A 1 402 ? 21.029 1.828 -17.083 1.00 96.31 402 LEU A N 1
ATOM 2952 C CA . LEU A 1 402 ? 20.053 1.176 -17.944 1.00 96.31 402 LEU A CA 1
ATOM 2953 C C . LEU A 1 402 ? 20.809 0.273 -18.922 1.00 96.31 402 LEU A C 1
ATOM 2955 O O . LEU A 1 402 ? 21.673 0.731 -19.672 1.00 96.31 402 LEU A O 1
ATOM 2959 N N . GLN A 1 403 ? 20.525 -1.027 -18.900 1.00 97.56 403 GLN A N 1
ATOM 2960 C CA . GLN A 1 403 ? 21.229 -1.991 -19.745 1.00 97.56 403 GLN A CA 1
ATOM 2961 C C . GLN A 1 403 ? 20.270 -3.010 -20.351 1.00 97.56 403 GLN A C 1
ATOM 2963 O O . GLN A 1 403 ? 19.491 -3.631 -19.632 1.00 97.56 403 GLN A O 1
ATOM 2968 N N . ASN A 1 404 ? 20.379 -3.249 -21.658 1.00 96.81 404 ASN A N 1
ATOM 2969 C CA . ASN A 1 404 ? 19.491 -4.164 -22.381 1.00 96.81 404 ASN A CA 1
ATOM 2970 C C . ASN A 1 404 ? 18.008 -3.780 -22.198 1.00 96.81 404 ASN A C 1
ATOM 2972 O O . ASN A 1 404 ? 17.165 -4.624 -21.895 1.00 96.81 404 ASN A O 1
ATOM 2976 N N . VAL A 1 405 ? 17.706 -2.486 -22.300 1.00 97.19 405 VAL A N 1
ATOM 2977 C CA . VAL A 1 405 ? 16.346 -1.952 -22.184 1.00 97.19 405 VAL A CA 1
ATOM 2978 C C . VAL A 1 405 ? 15.754 -1.785 -23.577 1.00 97.19 405 VAL A C 1
ATOM 2980 O O . VAL A 1 405 ? 16.438 -1.313 -24.478 1.00 97.19 405 VAL A O 1
ATOM 2983 N N . THR A 1 406 ? 14.489 -2.156 -23.759 1.00 96.06 406 THR A N 1
ATOM 2984 C CA . THR A 1 406 ? 13.740 -1.922 -25.002 1.00 96.06 406 THR A CA 1
ATOM 2985 C C . THR A 1 406 ? 12.520 -1.067 -24.701 1.00 96.06 406 THR A C 1
ATOM 2987 O O . THR A 1 406 ? 11.679 -1.468 -23.906 1.00 96.06 406 THR A O 1
ATOM 2990 N N . ILE A 1 407 ? 12.415 0.099 -25.331 1.00 96.12 407 ILE A N 1
ATOM 2991 C CA . ILE A 1 407 ? 11.255 0.990 -25.274 1.00 96.12 407 ILE A CA 1
ATOM 2992 C C . ILE A 1 407 ? 10.689 1.058 -26.687 1.00 96.12 407 ILE A C 1
ATOM 2994 O O . ILE A 1 407 ? 11.376 1.526 -27.595 1.00 96.12 407 ILE A O 1
ATOM 2998 N N . ALA A 1 408 ? 9.472 0.554 -26.877 1.00 93.81 408 ALA A N 1
ATOM 2999 C CA . ALA A 1 408 ? 8.846 0.452 -28.190 1.00 93.81 408 ALA A CA 1
ATOM 3000 C C . ALA A 1 408 ? 7.324 0.572 -28.101 1.00 93.81 408 ALA A C 1
ATOM 3002 O O . ALA A 1 408 ? 6.726 0.124 -27.133 1.00 93.81 408 ALA A O 1
ATOM 3003 N N . ASN A 1 409 ? 6.690 1.145 -29.126 1.00 91.38 409 ASN A N 1
ATOM 3004 C CA . ASN A 1 409 ? 5.227 1.194 -29.261 1.00 91.38 409 ASN A CA 1
ATOM 3005 C C . ASN A 1 409 ? 4.492 1.760 -28.028 1.00 91.38 409 ASN A C 1
ATOM 3007 O O . ASN A 1 409 ? 3.486 1.215 -27.575 1.00 91.38 409 ASN A O 1
ATOM 3011 N N . ASN A 1 410 ? 5.010 2.843 -27.448 1.00 92.50 410 ASN A N 1
ATOM 3012 C CA . ASN A 1 410 ? 4.348 3.532 -26.346 1.00 92.50 410 ASN A CA 1
ATOM 3013 C C . ASN A 1 410 ? 3.683 4.812 -26.862 1.00 92.50 410 ASN A C 1
ATOM 3015 O O . ASN A 1 410 ? 4.263 5.563 -27.637 1.00 92.50 410 ASN A O 1
ATOM 3019 N N . SER A 1 411 ? 2.482 5.112 -26.376 1.00 92.38 411 SER A N 1
ATOM 3020 C CA . SER A 1 411 ? 1.817 6.404 -26.590 1.00 92.38 411 SER A CA 1
ATOM 3021 C C . SER A 1 411 ? 2.200 7.386 -25.475 1.00 92.38 411 SER A C 1
ATOM 3023 O O . SER A 1 411 ? 1.343 7.916 -24.764 1.00 92.38 411 SER A O 1
ATOM 3025 N N . LEU A 1 412 ? 3.508 7.573 -25.291 1.00 91.94 412 LEU A N 1
ATOM 3026 C CA . LEU A 1 412 ? 4.129 8.416 -24.264 1.00 91.94 412 LEU A CA 1
ATOM 3027 C C . LEU A 1 412 ? 4.932 9.535 -24.929 1.00 91.94 412 LEU A C 1
ATOM 3029 O O . LEU A 1 412 ? 5.386 9.383 -26.062 1.00 91.94 412 LEU A O 1
ATOM 3033 N N . SER A 1 413 ? 5.111 10.660 -24.237 1.00 90.38 413 SER A N 1
ATOM 3034 C CA . SER A 1 413 ? 5.866 11.797 -24.778 1.00 90.38 413 SER A CA 1
ATOM 3035 C C . SER A 1 413 ? 7.337 11.456 -24.965 1.00 90.38 413 SER A C 1
ATOM 3037 O O . SER A 1 413 ? 7.895 11.709 -26.032 1.00 90.38 413 SER A O 1
ATOM 3039 N N . TYR A 1 414 ? 7.936 10.847 -23.941 1.00 92.31 414 TYR A N 1
ATOM 3040 C CA . TYR A 1 414 ? 9.367 10.577 -23.904 1.00 92.31 414 TYR A CA 1
ATOM 3041 C C . TYR A 1 414 ? 9.656 9.085 -23.765 1.00 92.31 414 TYR A C 1
ATOM 3043 O O . TYR A 1 414 ? 8.941 8.361 -23.066 1.00 92.31 414 TYR A O 1
ATOM 3051 N N . GLY A 1 415 ? 10.745 8.627 -24.378 1.00 94.44 415 GLY A N 1
ATOM 3052 C CA . GLY A 1 415 ? 11.306 7.315 -24.062 1.00 94.44 415 GLY A CA 1
ATOM 3053 C C . GLY A 1 415 ? 11.846 7.317 -22.633 1.00 94.44 415 GLY A C 1
ATOM 3054 O O . GLY A 1 415 ? 11.332 6.623 -21.757 1.00 94.44 415 GLY A O 1
ATOM 3055 N N . ILE A 1 416 ? 12.843 8.163 -22.382 1.00 95.19 416 ILE A N 1
ATOM 3056 C CA . ILE A 1 416 ? 13.434 8.369 -21.057 1.00 95.19 416 ILE A CA 1
ATOM 3057 C C . ILE A 1 416 ? 13.305 9.842 -20.669 1.00 95.19 416 ILE A C 1
ATOM 3059 O O . ILE A 1 416 ? 13.682 10.719 -21.440 1.00 95.19 416 ILE A O 1
ATOM 3063 N N . ASN A 1 417 ? 12.817 10.105 -19.461 1.00 93.56 417 ASN A N 1
ATOM 3064 C CA . ASN A 1 417 ? 12.938 11.390 -18.788 1.00 93.56 417 ASN A CA 1
ATOM 3065 C C . ASN A 1 417 ? 13.958 11.244 -17.651 1.00 93.56 417 ASN A C 1
ATOM 3067 O O . ASN A 1 417 ? 13.798 10.389 -16.778 1.00 93.56 417 ASN A O 1
ATOM 3071 N N . TYR A 1 418 ? 15.018 12.045 -17.671 1.00 92.38 418 TYR A N 1
ATOM 3072 C CA . TYR A 1 418 ? 16.019 12.096 -16.613 1.00 92.38 418 TYR A CA 1
ATOM 3073 C C . TYR A 1 418 ? 16.004 13.467 -15.949 1.00 92.38 418 TYR A C 1
ATOM 3075 O O . TYR A 1 418 ? 16.497 14.436 -16.519 1.00 92.38 418 TYR A O 1
ATOM 3083 N N . GLN A 1 419 ? 15.498 13.534 -14.724 1.00 89.94 419 GLN A N 1
ATOM 3084 C CA . GLN A 1 419 ? 15.551 14.725 -13.895 1.00 89.94 419 GLN A CA 1
ATOM 3085 C C . GLN A 1 419 ? 16.668 14.604 -12.860 1.00 89.94 419 GLN A C 1
ATOM 3087 O O . GLN A 1 419 ? 16.637 13.731 -11.986 1.00 89.94 419 GLN A O 1
ATOM 3092 N N . SER A 1 420 ? 17.619 15.535 -12.940 1.00 86.12 420 SER A N 1
ATOM 3093 C CA . SER A 1 420 ? 18.554 15.810 -11.852 1.00 86.12 420 SER A CA 1
ATOM 3094 C C . SER A 1 420 ? 17.791 16.296 -10.620 1.00 86.12 420 SER A C 1
ATOM 3096 O O . SER A 1 420 ? 16.838 17.057 -10.734 1.00 86.12 420 SER A O 1
ATOM 3098 N N . ASN A 1 421 ? 18.199 15.880 -9.430 1.00 80.88 421 ASN A N 1
ATOM 3099 C CA . ASN A 1 421 ? 17.650 16.359 -8.164 1.00 80.88 421 ASN A CA 1
ATOM 3100 C C . ASN A 1 421 ? 18.786 16.709 -7.199 1.00 80.88 421 ASN A C 1
ATOM 3102 O O . ASN A 1 421 ? 19.913 16.258 -7.361 1.00 80.88 421 ASN A O 1
ATOM 3106 N N . ASP A 1 422 ? 18.475 17.490 -6.166 1.00 78.12 422 ASP A N 1
ATOM 3107 C CA . ASP A 1 422 ? 19.391 17.861 -5.078 1.00 78.12 422 ASP A CA 1
ATOM 3108 C C . ASP A 1 422 ? 20.696 18.568 -5.510 1.00 78.12 422 ASP A C 1
ATOM 3110 O O . ASP A 1 422 ? 21.677 17.942 -5.916 1.00 78.12 422 ASP A O 1
ATOM 3114 N N . ALA A 1 423 ? 20.758 19.886 -5.270 1.00 67.75 423 ALA A N 1
ATOM 3115 C CA . ALA A 1 423 ? 21.920 20.754 -5.507 1.00 67.75 423 ALA A CA 1
ATOM 3116 C C . ALA A 1 423 ? 23.133 20.415 -4.616 1.00 67.75 423 ALA A C 1
ATOM 3118 O O . ALA A 1 423 ? 23.461 21.110 -3.651 1.00 67.75 423 ALA A O 1
ATOM 3119 N N . SER A 1 424 ? 23.807 19.323 -4.946 1.00 70.81 424 SER A N 1
ATOM 3120 C CA . SER A 1 424 ? 24.885 18.699 -4.182 1.00 70.81 424 SER A CA 1
ATOM 3121 C C . SER A 1 424 ? 26.163 18.598 -5.020 1.00 70.81 424 SER A C 1
ATOM 3123 O O . SER A 1 424 ? 26.144 18.712 -6.242 1.00 70.81 424 SER A O 1
ATOM 3125 N N . SER A 1 425 ? 27.323 18.420 -4.379 1.00 70.19 425 SER A N 1
ATOM 3126 C CA . SER A 1 425 ? 28.588 18.289 -5.111 1.00 70.19 425 SER A CA 1
ATOM 3127 C C . SER A 1 425 ? 28.659 16.945 -5.841 1.00 70.19 425 SER A C 1
ATOM 3129 O O . SER A 1 425 ? 28.715 15.906 -5.186 1.00 70.19 425 SER A O 1
ATOM 3131 N N . GLY A 1 426 ? 28.733 16.953 -7.170 1.00 83.44 426 GLY A N 1
ATOM 3132 C CA . GLY A 1 426 ? 28.863 15.733 -7.963 1.00 83.44 426 GLY A CA 1
ATOM 3133 C C . GLY A 1 426 ? 28.490 15.946 -9.424 1.00 83.44 426 GLY A C 1
ATOM 3134 O O . GLY A 1 426 ? 28.350 17.082 -9.874 1.00 83.44 426 GLY A O 1
ATOM 3135 N N . VAL A 1 427 ? 28.373 14.840 -10.158 1.00 88.19 427 VAL A N 1
ATOM 3136 C CA . VAL A 1 427 ? 27.756 14.799 -11.487 1.00 88.19 427 VAL A CA 1
ATOM 3137 C C . VAL A 1 427 ? 26.775 13.637 -11.487 1.00 88.19 427 VAL A C 1
ATOM 3139 O O . VAL A 1 427 ? 27.194 12.489 -11.326 1.00 88.19 427 VAL A O 1
ATOM 3142 N N . ASP A 1 428 ? 25.495 13.938 -11.654 1.00 90.31 428 ASP A N 1
ATOM 3143 C CA . ASP A 1 428 ? 24.438 12.943 -11.772 1.00 90.31 428 ASP A CA 1
ATOM 3144 C C . ASP A 1 428 ? 24.547 12.272 -13.137 1.00 90.31 428 ASP A C 1
ATOM 3146 O O . ASP A 1 428 ? 24.427 12.911 -14.181 1.00 90.31 428 ASP A O 1
ATOM 3150 N N . THR A 1 429 ? 24.868 10.983 -13.129 1.00 91.50 429 THR A N 1
ATOM 3151 C CA . THR A 1 429 ? 25.243 10.246 -14.331 1.00 91.50 429 THR A CA 1
ATOM 3152 C C . THR A 1 429 ? 24.229 9.153 -14.627 1.00 91.50 429 THR A C 1
ATOM 3154 O O . THR A 1 429 ? 23.971 8.294 -13.785 1.00 91.50 429 THR A O 1
ATOM 3157 N N . LEU A 1 430 ? 23.727 9.114 -15.860 1.00 93.81 430 LEU A N 1
ATOM 3158 C CA . LEU A 1 430 ? 23.024 7.956 -16.405 1.00 93.81 430 LEU A CA 1
ATOM 3159 C C . LEU A 1 430 ? 23.849 7.336 -17.533 1.00 93.81 430 LEU A C 1
ATOM 3161 O O . LEU A 1 430 ? 24.287 8.012 -18.460 1.00 93.81 430 LEU A O 1
ATOM 3165 N N . THR A 1 431 ? 24.052 6.024 -17.451 1.00 95.62 431 THR A N 1
ATOM 3166 C CA . THR A 1 431 ? 24.682 5.229 -18.502 1.00 95.62 431 THR A CA 1
ATOM 3167 C C . THR A 1 431 ? 23.667 4.271 -19.125 1.00 95.62 431 THR A C 1
ATOM 3169 O O . THR A 1 431 ? 23.101 3.428 -18.429 1.00 95.62 431 THR A O 1
ATOM 3172 N N . LEU A 1 432 ? 23.464 4.396 -20.437 1.00 97.25 432 LEU A N 1
ATOM 3173 C CA . LEU A 1 432 ? 22.610 3.546 -21.263 1.00 97.25 432 LEU A CA 1
ATOM 3174 C C . LEU A 1 432 ? 23.476 2.646 -22.151 1.00 97.25 432 LEU A C 1
ATOM 3176 O O . LEU A 1 432 ? 24.339 3.129 -22.888 1.00 97.25 432 LEU A O 1
ATOM 3180 N N . ILE A 1 433 ? 23.265 1.332 -22.074 1.00 97.81 433 ILE A N 1
ATOM 3181 C CA . ILE A 1 433 ? 24.076 0.341 -22.793 1.00 97.81 433 ILE A CA 1
ATOM 3182 C C . ILE A 1 433 ? 23.175 -0.684 -23.480 1.00 97.81 433 ILE A C 1
ATOM 3184 O O . ILE A 1 433 ? 22.238 -1.192 -22.860 1.00 97.81 433 ILE A O 1
ATOM 3188 N N . ASN A 1 434 ? 23.505 -1.061 -24.719 1.00 96.81 434 ASN A N 1
ATOM 3189 C CA . ASN A 1 434 ? 22.870 -2.172 -25.444 1.00 96.81 434 ASN A CA 1
ATOM 3190 C C . ASN A 1 434 ? 21.336 -2.068 -25.492 1.00 96.81 434 ASN A C 1
ATOM 3192 O O . ASN A 1 434 ? 20.642 -3.063 -25.294 1.00 96.81 434 ASN A O 1
ATOM 3196 N N . SER A 1 435 ? 20.802 -0.861 -25.646 1.00 96.94 435 SER A N 1
ATOM 3197 C CA . SER A 1 435 ? 19.371 -0.605 -25.478 1.00 96.94 435 SER A CA 1
ATOM 3198 C C . SER A 1 435 ? 18.732 -0.093 -26.763 1.00 96.94 435 SER A C 1
ATOM 3200 O O . SER A 1 435 ? 19.415 0.413 -27.650 1.00 96.94 435 SER A O 1
ATOM 3202 N N . VAL A 1 436 ? 17.415 -0.238 -26.861 1.00 95.94 436 VAL A N 1
ATOM 3203 C CA . VAL A 1 436 ? 16.591 0.192 -27.989 1.00 95.94 436 VAL A CA 1
ATOM 3204 C C . VAL A 1 436 ? 15.566 1.197 -27.479 1.00 95.94 436 VAL A C 1
ATOM 3206 O O . VAL A 1 436 ? 14.809 0.885 -26.563 1.00 95.94 436 VAL A O 1
ATOM 3209 N N . ILE A 1 437 ? 15.525 2.390 -28.069 1.00 94.94 437 ILE A N 1
ATOM 3210 C CA . ILE A 1 437 ? 14.507 3.409 -27.794 1.00 94.94 437 ILE A CA 1
ATOM 3211 C C . ILE A 1 437 ? 13.884 3.814 -29.124 1.00 94.94 437 ILE A C 1
ATOM 3213 O O . ILE A 1 437 ? 14.553 4.408 -29.972 1.00 94.94 437 ILE A O 1
ATOM 3217 N N . TRP A 1 438 ? 12.618 3.455 -29.318 1.00 92.38 438 TRP A N 1
ATOM 3218 C CA . TRP A 1 438 ? 11.908 3.684 -30.570 1.00 92.38 438 TRP A CA 1
ATOM 3219 C C . TRP A 1 438 ? 10.414 3.935 -30.352 1.00 92.38 438 TRP A C 1
ATOM 3221 O O . TRP A 1 438 ? 9.797 3.352 -29.466 1.00 92.38 438 TRP A O 1
ATOM 3231 N N . GLY A 1 439 ? 9.800 4.764 -31.192 1.00 81.44 439 GLY A N 1
ATOM 3232 C CA . GLY A 1 439 ? 8.359 5.004 -31.180 1.00 81.44 439 GLY A CA 1
ATOM 3233 C C . GLY A 1 439 ? 7.896 5.840 -29.990 1.00 81.44 439 GLY A C 1
ATOM 3234 O O . GLY A 1 439 ? 6.848 5.546 -29.423 1.00 81.44 439 GLY A O 1
ATOM 3235 N N . SER A 1 440 ? 8.684 6.847 -29.598 1.00 78.50 440 SER A N 1
ATOM 3236 C CA . SER A 1 440 ? 8.249 7.881 -28.642 1.00 78.50 440 SER A CA 1
ATOM 3237 C C . SER A 1 440 ? 7.515 9.000 -29.389 1.00 78.50 440 SER A C 1
ATOM 3239 O O . SER A 1 440 ? 7.849 9.290 -30.536 1.00 78.50 440 SER A O 1
ATOM 3241 N N . LEU A 1 441 ? 6.505 9.629 -28.776 1.00 73.75 441 LEU A N 1
ATOM 3242 C CA . LEU A 1 441 ? 5.675 10.622 -29.476 1.00 73.75 441 LEU A CA 1
ATOM 3243 C C . LEU A 1 441 ? 6.391 11.959 -29.711 1.00 73.75 441 LEU A C 1
ATOM 3245 O O . LEU A 1 441 ? 6.119 12.611 -30.720 1.00 73.75 441 LEU A O 1
ATOM 3249 N N . SER A 1 442 ? 7.269 12.368 -28.791 1.00 81.56 442 SER A N 1
ATOM 3250 C CA . SER A 1 442 ? 8.014 13.627 -28.878 1.00 81.56 442 SER A CA 1
ATOM 3251 C C . SER A 1 442 ? 9.505 13.368 -29.069 1.00 81.56 442 SER A C 1
ATOM 3253 O O . SER A 1 442 ? 10.056 13.672 -30.126 1.00 81.56 442 SER A O 1
ATOM 3255 N N . GLU A 1 443 ? 10.167 12.808 -28.055 1.00 84.44 443 GLU A N 1
ATOM 3256 C CA . GLU A 1 443 ? 11.626 12.676 -28.025 1.00 84.44 443 GLU A CA 1
ATOM 3257 C C . GLU A 1 443 ? 12.026 11.333 -27.415 1.00 84.44 443 GLU A C 1
ATOM 3259 O O . GLU A 1 443 ? 11.361 10.808 -26.520 1.00 84.44 443 GLU A O 1
ATOM 3264 N N . SER A 1 444 ? 13.139 10.768 -27.875 1.00 87.31 444 SER A N 1
ATOM 3265 C CA . SER A 1 444 ? 13.679 9.539 -27.287 1.00 87.31 444 SER A CA 1
ATOM 3266 C C . SER A 1 444 ? 14.172 9.779 -25.860 1.00 87.31 444 SER A C 1
ATOM 3268 O O . SER A 1 444 ? 14.066 8.891 -25.011 1.00 87.31 444 SER A O 1
ATOM 3270 N N . PHE A 1 445 ? 14.698 10.976 -25.591 1.00 90.44 445 PHE A N 1
ATOM 3271 C CA . PHE A 1 445 ? 15.278 11.321 -24.306 1.00 90.44 445 PHE A CA 1
ATOM 3272 C C . PHE A 1 445 ? 15.073 12.807 -23.984 1.00 90.44 445 PHE A C 1
ATOM 3274 O O . PHE A 1 445 ? 15.444 13.670 -24.779 1.00 90.44 445 PHE A O 1
ATOM 3281 N N . TYR A 1 446 ? 14.556 13.080 -22.790 1.00 91.25 446 TYR A N 1
ATOM 3282 C CA . TYR A 1 446 ? 14.456 14.413 -22.206 1.00 91.25 446 TYR A CA 1
ATOM 3283 C C . TYR A 1 446 ? 15.274 14.477 -20.911 1.00 91.25 446 TYR A C 1
ATOM 3285 O O . TYR A 1 446 ? 15.134 13.620 -20.036 1.00 91.25 446 TYR A O 1
ATOM 3293 N N . VAL A 1 447 ? 16.158 15.466 -20.806 1.00 90.06 447 VAL A N 1
ATOM 3294 C CA . VAL A 1 447 ? 17.013 15.714 -19.642 1.00 90.06 447 VAL A CA 1
ATOM 3295 C C . VAL A 1 447 ? 16.602 17.029 -18.993 1.00 90.06 447 VAL A C 1
ATOM 3297 O O . VAL A 1 447 ? 16.455 18.045 -19.666 1.00 90.06 447 VAL A O 1
ATOM 3300 N N . ASP A 1 448 ? 16.436 16.991 -17.678 1.00 87.94 448 ASP A N 1
ATOM 3301 C CA . ASP A 1 448 ? 16.133 18.135 -16.833 1.00 87.94 448 ASP A CA 1
ATOM 3302 C C . ASP A 1 448 ? 17.281 18.355 -15.831 1.00 87.94 448 ASP A C 1
ATOM 3304 O O . ASP A 1 448 ? 17.395 17.708 -14.783 1.00 87.94 448 ASP A O 1
ATOM 3308 N N . GLU A 1 449 ? 18.186 19.259 -16.195 1.00 81.44 449 GLU A N 1
ATOM 3309 C CA . GLU A 1 449 ? 19.439 19.564 -15.500 1.00 81.44 449 GLU A CA 1
ATOM 3310 C C . GLU A 1 449 ? 19.326 20.678 -14.438 1.00 81.44 449 GLU A C 1
ATOM 3312 O O . GLU A 1 449 ? 20.341 21.190 -13.966 1.00 81.44 449 GLU A O 1
ATOM 3317 N N . ARG A 1 450 ? 18.109 21.060 -14.029 1.00 81.38 450 ARG A N 1
ATOM 3318 C CA . ARG A 1 450 ? 17.849 22.259 -13.203 1.00 81.38 450 ARG A CA 1
ATOM 3319 C C . ARG A 1 450 ? 18.499 22.263 -11.817 1.00 81.38 450 ARG A C 1
ATOM 3321 O O . ARG A 1 450 ? 18.584 23.314 -11.178 1.00 81.38 450 ARG A O 1
ATOM 3328 N N . TYR A 1 451 ? 18.919 21.103 -11.315 1.00 84.00 451 TYR A N 1
ATOM 3329 C CA . TYR A 1 451 ? 19.332 20.949 -9.921 1.00 84.00 451 TYR A CA 1
ATOM 3330 C C . TYR A 1 451 ? 20.779 20.491 -9.748 1.00 84.00 451 TYR A C 1
ATOM 3332 O O . TYR A 1 451 ? 21.326 20.683 -8.661 1.00 84.00 451 TYR A O 1
ATOM 3340 N N . ASN A 1 452 ? 21.416 19.914 -10.772 1.00 85.94 452 ASN A N 1
ATOM 3341 C CA . ASN A 1 452 ? 22.806 19.479 -10.680 1.00 85.94 452 ASN A CA 1
ATOM 3342 C C . ASN A 1 452 ? 23.464 19.277 -12.050 1.00 85.94 452 ASN A C 1
ATOM 3344 O O . ASN A 1 452 ? 22.802 19.085 -13.070 1.00 85.94 452 ASN A O 1
ATOM 3348 N N . ASN A 1 453 ? 24.799 19.233 -12.060 1.00 88.69 453 ASN A N 1
ATOM 3349 C CA . ASN A 1 453 ? 25.544 18.842 -13.253 1.00 88.69 453 ASN A CA 1
ATOM 3350 C C . ASN A 1 453 ? 25.156 17.420 -13.657 1.00 88.69 453 ASN A C 1
ATOM 3352 O O . ASN A 1 453 ? 25.246 16.499 -12.845 1.00 88.69 453 ASN A O 1
ATOM 3356 N N . THR A 1 454 ? 24.792 17.240 -14.920 1.00 90.88 454 THR A N 1
ATOM 3357 C CA . THR A 1 454 ? 24.249 15.988 -15.440 1.00 90.88 454 THR A CA 1
ATOM 3358 C C . THR A 1 454 ? 25.120 15.450 -16.564 1.00 90.88 454 THR A C 1
ATOM 3360 O O . THR A 1 454 ? 25.555 16.198 -17.440 1.00 90.88 454 THR A O 1
ATOM 3363 N N . ARG A 1 455 ? 25.370 14.139 -16.554 1.00 92.88 455 ARG A N 1
ATOM 3364 C CA . ARG A 1 455 ? 26.066 13.432 -17.630 1.00 92.88 455 ARG A CA 1
ATOM 3365 C C . ARG A 1 455 ? 25.246 12.257 -18.134 1.00 92.88 455 ARG A C 1
ATOM 3367 O O . ARG A 1 455 ? 24.886 11.371 -17.363 1.00 92.88 455 ARG A O 1
ATOM 3374 N N . ILE A 1 456 ? 25.058 12.187 -19.443 1.00 94.94 456 ILE A N 1
ATOM 3375 C CA . ILE A 1 456 ? 24.416 11.053 -20.104 1.00 94.94 456 ILE A CA 1
ATOM 3376 C C . ILE A 1 456 ? 25.455 10.346 -20.968 1.00 94.94 456 ILE A C 1
ATOM 3378 O O . ILE A 1 456 ? 26.075 10.962 -21.829 1.00 94.94 456 ILE A O 1
ATOM 3382 N N . ASN A 1 457 ? 25.660 9.050 -20.740 1.00 97.12 457 ASN A N 1
ATOM 3383 C CA . ASN A 1 457 ? 26.545 8.223 -21.556 1.00 97.12 457 ASN A CA 1
ATOM 3384 C C . ASN A 1 457 ? 25.730 7.175 -22.305 1.00 97.12 457 ASN A C 1
ATOM 3386 O O . ASN A 1 457 ? 24.978 6.427 -21.679 1.00 97.12 457 ASN A O 1
ATOM 3390 N N . ILE A 1 458 ? 25.908 7.079 -23.621 1.00 98.00 458 ILE A N 1
ATOM 3391 C CA . ILE A 1 458 ? 25.145 6.150 -24.459 1.00 98.00 458 ILE A CA 1
ATOM 3392 C C . ILE A 1 458 ? 26.105 5.311 -25.296 1.00 98.00 458 ILE A C 1
ATOM 3394 O O . ILE A 1 458 ? 26.899 5.855 -26.067 1.00 98.00 458 ILE A O 1
ATOM 3398 N N . TYR A 1 459 ? 25.998 3.987 -25.166 1.00 98.06 459 TYR A N 1
ATOM 3399 C CA . TYR A 1 459 ? 26.855 3.019 -25.851 1.00 98.06 459 TYR A CA 1
ATOM 3400 C C . TYR A 1 459 ? 26.050 1.886 -26.484 1.00 98.06 459 TYR A C 1
ATOM 3402 O O . TYR A 1 459 ? 25.117 1.359 -25.868 1.00 98.06 459 TYR A O 1
ATOM 3410 N N . ASN A 1 460 ? 26.479 1.435 -27.666 1.00 97.25 460 ASN A N 1
ATOM 3411 C CA . ASN A 1 460 ? 25.952 0.263 -28.370 1.00 97.25 460 ASN A CA 1
ATOM 3412 C C . ASN A 1 460 ? 24.412 0.224 -28.438 1.00 97.25 460 ASN A C 1
ATOM 3414 O O . ASN A 1 460 ? 23.816 -0.841 -28.298 1.00 97.25 460 ASN A O 1
ATOM 3418 N N . SER A 1 461 ? 23.762 1.380 -28.555 1.00 96.81 461 SER A N 1
ATOM 3419 C CA . SER A 1 461 ? 22.307 1.500 -28.438 1.00 96.81 461 SER A CA 1
ATOM 3420 C C . SER A 1 461 ? 21.682 1.995 -29.736 1.00 96.81 461 SER A C 1
ATOM 3422 O O . SER A 1 461 ? 22.308 2.721 -30.506 1.00 96.81 461 SER A O 1
ATOM 3424 N N . LEU A 1 462 ? 20.440 1.594 -29.980 1.00 95.38 462 LEU A N 1
ATOM 3425 C CA . LEU A 1 462 ? 19.644 1.992 -31.131 1.00 95.38 462 LEU A CA 1
ATOM 3426 C C . LEU A 1 462 ? 18.604 3.013 -30.667 1.00 95.38 462 LEU A C 1
ATOM 3428 O O . LEU A 1 462 ? 17.735 2.683 -29.863 1.00 95.38 462 LEU A O 1
ATOM 3432 N N . ILE A 1 463 ? 18.704 4.252 -31.146 1.00 94.94 463 ILE A N 1
ATOM 3433 C CA . ILE A 1 463 ? 17.852 5.355 -30.682 1.00 94.94 463 ILE A CA 1
ATOM 3434 C C . ILE A 1 463 ? 17.261 6.089 -31.881 1.00 94.94 463 ILE A C 1
ATOM 3436 O O . ILE A 1 463 ? 17.985 6.569 -32.762 1.00 94.94 463 ILE A O 1
ATOM 3440 N N . GLU A 1 464 ? 15.934 6.190 -31.905 1.00 93.50 464 GLU A N 1
ATOM 3441 C CA . GLU A 1 464 ? 15.201 6.948 -32.915 1.00 93.50 464 GLU A CA 1
ATOM 3442 C C . GLU A 1 464 ? 15.630 8.420 -32.911 1.00 93.50 464 GLU A C 1
ATOM 3444 O O . GLU A 1 464 ? 15.657 9.068 -31.870 1.00 93.50 464 GLU A O 1
ATOM 3449 N N . GLY A 1 465 ? 16.002 8.950 -34.080 1.00 91.19 465 GLY A N 1
ATOM 3450 C CA . GLY A 1 465 ? 16.494 10.326 -34.219 1.00 91.19 465 GLY A CA 1
ATOM 3451 C C . GLY A 1 465 ? 17.960 10.542 -33.811 1.00 91.19 465 GLY A C 1
ATOM 3452 O O . GLY A 1 465 ? 18.482 11.637 -34.022 1.00 91.19 465 GLY A O 1
ATOM 3453 N N . GLY A 1 466 ? 18.651 9.514 -33.301 1.00 93.25 466 GLY A N 1
ATOM 3454 C CA . GLY A 1 466 ? 20.080 9.566 -32.971 1.00 93.25 466 GLY A CA 1
ATOM 3455 C C . GLY A 1 466 ? 20.438 10.592 -31.895 1.00 93.25 466 GLY A C 1
ATOM 3456 O O . GLY A 1 466 ? 19.613 10.929 -31.052 1.00 93.25 466 GLY A O 1
ATOM 3457 N N . GLU A 1 467 ? 21.666 11.112 -31.938 1.00 94.06 467 GLU A N 1
ATOM 3458 C CA . GLU A 1 467 ? 22.188 12.070 -30.948 1.00 94.06 467 GLU A CA 1
ATOM 3459 C C . GLU A 1 467 ? 21.287 13.305 -30.780 1.00 94.06 467 GLU A C 1
ATOM 3461 O O . GLU A 1 467 ? 21.056 13.755 -29.664 1.00 94.06 467 GLU A O 1
ATOM 3466 N N . SER A 1 468 ? 20.688 13.800 -31.869 1.00 91.25 468 SER A N 1
ATOM 3467 C CA . SER A 1 468 ? 19.776 14.955 -31.843 1.00 91.25 468 SER A CA 1
ATOM 3468 C C . SER A 1 468 ? 18.433 14.713 -31.146 1.00 91.25 468 SER A C 1
ATOM 3470 O O . SER A 1 468 ? 17.662 15.653 -30.996 1.00 91.25 468 SER A O 1
ATOM 3472 N N . SER A 1 469 ? 18.122 13.470 -30.773 1.00 90.81 469 SER A N 1
ATOM 3473 C CA . SER A 1 469 ? 16.917 13.125 -30.004 1.00 90.81 469 SER A CA 1
ATOM 3474 C C . SER A 1 469 ? 17.141 13.130 -28.489 1.00 90.81 469 SER A C 1
ATOM 3476 O O . SER A 1 469 ? 16.217 12.802 -27.744 1.00 90.81 469 SER A O 1
ATOM 3478 N N . VAL A 1 470 ? 18.363 13.457 -28.048 1.00 91.38 470 VAL A N 1
ATOM 3479 C CA . VAL A 1 470 ? 18.742 13.539 -26.638 1.00 91.38 470 VAL A CA 1
ATOM 3480 C C . VAL A 1 470 ? 18.832 15.001 -26.228 1.00 91.38 470 VAL A C 1
ATOM 3482 O O . VAL A 1 470 ? 19.894 15.624 -26.307 1.00 91.38 470 VAL A O 1
ATOM 3485 N N . ASN A 1 471 ? 17.691 15.547 -25.820 1.00 87.88 471 ASN A N 1
ATOM 3486 C CA . ASN A 1 471 ? 17.542 16.967 -25.537 1.00 87.88 471 ASN A CA 1
ATOM 3487 C C . ASN A 1 471 ? 17.673 17.251 -24.041 1.00 87.88 471 ASN A C 1
ATOM 3489 O O . ASN A 1 471 ? 17.230 16.463 -23.208 1.00 87.88 471 ASN A O 1
ATOM 3493 N N . SER A 1 472 ? 18.274 18.394 -23.716 1.00 86.44 472 SER A N 1
ATOM 3494 C CA . SER A 1 472 ? 18.321 18.938 -22.360 1.00 86.44 472 SER A CA 1
ATOM 3495 C C . SER A 1 472 ? 17.616 20.290 -22.315 1.00 86.44 472 SER A C 1
ATOM 3497 O O . SER A 1 472 ? 17.535 20.989 -23.334 1.00 86.44 472 SER A O 1
ATOM 3499 N N . ASN A 1 473 ? 17.074 20.645 -21.155 1.00 79.25 473 ASN A N 1
ATOM 3500 C CA . ASN A 1 473 ? 16.398 21.914 -20.943 1.00 79.25 473 ASN A CA 1
ATOM 3501 C C . ASN A 1 473 ? 17.243 22.807 -20.030 1.00 79.25 473 ASN A C 1
ATOM 3503 O O . ASN A 1 473 ? 17.082 22.799 -18.808 1.00 79.25 473 ASN A O 1
ATOM 3507 N N . ASP A 1 474 ? 18.118 23.606 -20.647 1.00 69.38 474 ASP A N 1
ATOM 3508 C CA . ASP A 1 474 ? 18.883 24.633 -19.942 1.00 69.38 474 ASP A CA 1
ATOM 3509 C C . ASP A 1 474 ? 17.928 25.739 -19.467 1.00 69.38 474 ASP A C 1
ATOM 3511 O O . ASP A 1 474 ? 17.507 26.615 -20.229 1.00 69.38 474 ASP A O 1
ATOM 3515 N N . ASP A 1 475 ? 17.575 25.697 -18.184 1.00 75.31 475 ASP A N 1
ATOM 3516 C CA . ASP A 1 475 ? 16.732 26.699 -17.532 1.00 75.31 475 ASP A CA 1
ATOM 3517 C C . ASP A 1 475 ? 17.511 27.956 -17.101 1.00 75.31 475 ASP A C 1
ATOM 3519 O O . ASP A 1 475 ? 16.944 28.866 -16.487 1.00 75.31 475 ASP A O 1
ATOM 3523 N N . GLY A 1 476 ? 18.813 28.027 -17.403 1.00 74.69 476 GLY A N 1
ATOM 3524 C CA . GLY A 1 476 ? 19.698 29.100 -16.968 1.00 74.69 476 GLY A CA 1
ATOM 3525 C C . GLY A 1 476 ? 20.150 28.991 -15.507 1.00 74.69 476 GLY A C 1
ATOM 3526 O O . GLY A 1 476 ? 20.692 29.965 -14.974 1.00 74.69 476 GLY A O 1
ATOM 3527 N N . SER A 1 477 ? 19.960 27.839 -14.852 1.00 79.25 477 SER A N 1
ATOM 3528 C CA . SER A 1 477 ? 20.442 27.550 -13.488 1.00 79.25 477 SER A CA 1
ATOM 3529 C C . SER A 1 477 ? 21.970 27.544 -13.359 1.00 79.25 477 SER A C 1
ATOM 3531 O O . SER A 1 477 ? 22.499 27.721 -12.259 1.00 79.25 477 SER A O 1
ATOM 3533 N N . GLY A 1 478 ? 22.695 27.396 -14.473 1.00 81.25 478 GLY A N 1
ATOM 3534 C CA . GLY A 1 478 ? 24.160 27.381 -14.513 1.00 81.25 478 GLY A CA 1
ATOM 3535 C C . GLY A 1 478 ? 24.791 26.013 -14.236 1.00 81.25 478 GLY A C 1
ATOM 3536 O O . GLY A 1 478 ? 26.018 25.937 -14.123 1.00 81.25 478 GLY A O 1
ATOM 3537 N N . TYR A 1 479 ? 23.986 24.953 -14.139 1.00 85.25 479 TYR A N 1
ATOM 3538 C CA . TYR A 1 479 ? 24.461 23.570 -14.144 1.00 85.25 479 TYR A CA 1
ATOM 3539 C C . TYR A 1 479 ? 24.822 23.113 -15.559 1.00 85.25 479 TYR A C 1
ATOM 3541 O O . TYR A 1 479 ? 24.320 23.634 -16.551 1.00 85.25 479 TYR A O 1
ATOM 3549 N N . THR A 1 480 ? 25.750 22.161 -15.664 1.00 86.38 480 THR A N 1
ATOM 3550 C CA . THR A 1 480 ? 26.231 21.669 -16.961 1.00 86.38 480 THR A CA 1
ATOM 3551 C C . THR A 1 480 ? 25.543 20.375 -17.364 1.00 86.38 480 THR A C 1
ATOM 3553 O O . THR A 1 480 ? 25.489 19.443 -16.561 1.00 86.38 480 THR A O 1
ATOM 3556 N N . TYR A 1 481 ? 25.170 20.278 -18.635 1.00 89.69 481 TYR A N 1
ATOM 3557 C CA . TYR A 1 481 ? 24.790 19.037 -19.300 1.00 89.69 481 TYR A CA 1
ATOM 3558 C C . TYR A 1 481 ? 25.935 18.527 -20.194 1.00 89.69 481 TYR A C 1
ATOM 3560 O O . TYR A 1 481 ? 26.484 19.278 -21.003 1.00 89.69 481 TYR A O 1
ATOM 3568 N N . ASP A 1 482 ? 26.317 17.258 -20.021 1.00 91.94 482 ASP A N 1
ATOM 3569 C CA . ASP A 1 482 ? 27.386 16.574 -20.761 1.00 91.94 482 ASP A CA 1
ATOM 3570 C C . ASP A 1 482 ? 26.847 15.292 -21.419 1.00 91.94 482 ASP A C 1
ATOM 3572 O O . ASP A 1 482 ? 26.545 14.311 -20.733 1.00 91.94 482 ASP A O 1
ATOM 3576 N N . LEU A 1 483 ? 26.727 15.289 -22.750 1.00 95.06 483 LEU A N 1
ATOM 3577 C CA . LEU A 1 483 ? 26.315 14.118 -23.525 1.00 95.06 483 LEU A CA 1
ATOM 3578 C C . LEU A 1 483 ? 27.530 13.413 -24.132 1.00 95.06 483 LEU A C 1
ATOM 3580 O O . LEU A 1 483 ? 28.198 13.942 -25.019 1.00 95.06 483 LEU A O 1
ATOM 3584 N N . ASN A 1 484 ? 27.756 12.169 -23.718 1.00 96.81 484 ASN A N 1
ATOM 3585 C CA . ASN A 1 484 ? 28.733 11.270 -24.318 1.00 96.81 484 ASN A CA 1
ATOM 3586 C C . ASN A 1 484 ? 28.030 10.277 -25.250 1.00 96.81 484 ASN A C 1
ATOM 3588 O O . ASN A 1 484 ? 27.611 9.193 -24.832 1.00 96.81 484 ASN A O 1
ATOM 3592 N N . TRP A 1 485 ? 27.923 10.653 -26.525 1.00 96.62 485 TRP A N 1
ATOM 3593 C CA . TRP A 1 485 ? 27.402 9.798 -27.590 1.00 96.62 485 TRP A CA 1
ATOM 3594 C C . TRP A 1 485 ? 28.521 8.983 -28.252 1.00 96.62 485 TRP A C 1
ATOM 3596 O O . TRP A 1 485 ? 29.373 9.524 -28.960 1.00 96.62 485 TRP A O 1
ATOM 3606 N N . ASP A 1 486 ? 28.530 7.666 -28.044 1.00 97.69 486 ASP A N 1
ATOM 3607 C CA . ASP A 1 486 ? 29.527 6.792 -28.662 1.00 97.69 486 ASP A CA 1
ATOM 3608 C C . ASP A 1 486 ? 29.207 6.449 -30.130 1.00 97.69 486 ASP A C 1
ATOM 3610 O O . ASP A 1 486 ? 28.055 6.286 -30.534 1.00 97.69 486 ASP A O 1
ATOM 3614 N N . SER A 1 487 ? 30.254 6.274 -30.942 1.00 96.50 487 SER A N 1
ATOM 3615 C CA . SER A 1 487 ? 30.133 5.905 -32.363 1.00 96.50 487 SER A CA 1
ATOM 3616 C C . SER A 1 487 ? 29.499 4.530 -32.622 1.00 96.50 487 SER A C 1
ATOM 3618 O O . SER A 1 487 ? 29.127 4.238 -33.756 1.00 96.50 487 SER A O 1
ATOM 3620 N N . SER A 1 488 ? 29.391 3.684 -31.594 1.00 96.56 488 SER A N 1
ATOM 3621 C CA . SER A 1 488 ? 28.704 2.389 -31.639 1.00 96.56 488 SER A CA 1
ATOM 3622 C C . SER A 1 488 ? 27.178 2.490 -31.660 1.00 96.56 488 SER A C 1
ATOM 3624 O O . SER A 1 488 ? 26.514 1.480 -31.892 1.00 96.56 488 SER A O 1
ATOM 3626 N N . ASN A 1 489 ? 26.612 3.673 -31.414 1.00 96.69 489 ASN A N 1
ATOM 3627 C CA . ASN A 1 489 ? 25.169 3.865 -31.436 1.00 96.69 489 ASN A CA 1
ATOM 3628 C C . ASN A 1 489 ? 24.620 3.888 -32.867 1.00 96.69 489 ASN A C 1
ATOM 3630 O O . ASN A 1 489 ? 25.254 4.387 -33.800 1.00 96.69 489 ASN A O 1
ATOM 3634 N N . LEU A 1 490 ? 23.410 3.361 -33.026 1.00 94.81 490 LEU A N 1
ATOM 3635 C CA . LEU A 1 490 ? 22.738 3.170 -34.304 1.00 94.81 490 LEU A CA 1
ATOM 3636 C C . LEU A 1 490 ? 21.434 3.970 -34.365 1.00 94.81 490 LEU 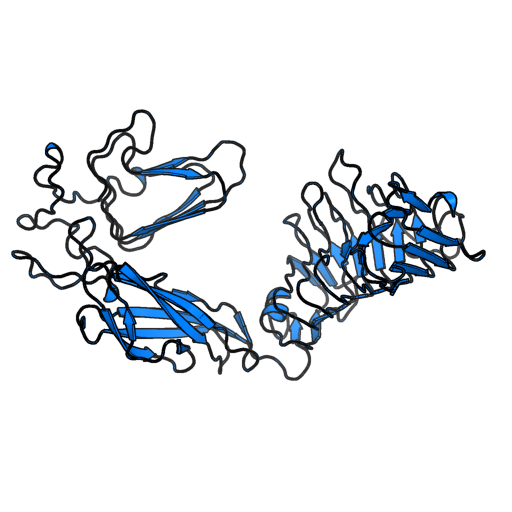A C 1
ATOM 3638 O O . LEU A 1 490 ? 20.803 4.260 -33.351 1.00 94.81 490 LEU A O 1
ATOM 3642 N N . THR A 1 491 ? 21.019 4.301 -35.585 1.00 93.25 491 THR A N 1
ATOM 3643 C CA . THR A 1 491 ? 19.773 5.037 -35.876 1.00 93.25 491 THR A CA 1
ATOM 3644 C C . THR A 1 491 ? 18.888 4.318 -36.893 1.00 93.25 491 THR A C 1
ATOM 3646 O O . THR A 1 491 ? 17.856 4.841 -37.314 1.00 93.25 491 THR A O 1
ATOM 3649 N N . SER A 1 492 ? 19.299 3.124 -37.327 1.00 90.50 492 SER A N 1
ATOM 3650 C CA . SER A 1 492 ? 18.496 2.261 -38.188 1.00 90.50 492 SER A CA 1
ATOM 3651 C C . SER A 1 492 ? 17.263 1.768 -37.443 1.00 90.50 492 SER A C 1
ATOM 3653 O O . SER A 1 492 ? 17.331 1.532 -36.246 1.00 90.50 492 SER A O 1
ATOM 3655 N N . TYR A 1 493 ? 16.161 1.570 -38.162 1.00 88.94 493 TYR A N 1
ATOM 3656 C CA . TYR A 1 493 ? 14.936 1.010 -37.594 1.00 88.94 493 TYR A CA 1
ATOM 3657 C C . TYR A 1 493 ? 15.187 -0.382 -36.968 1.00 88.94 493 TYR A C 1
ATOM 3659 O O . TYR A 1 493 ? 15.815 -1.214 -37.633 1.00 88.94 493 TYR A O 1
ATOM 3667 N N . PRO A 1 494 ? 14.701 -0.658 -35.741 1.00 90.38 494 PRO A N 1
ATOM 3668 C CA . PRO A 1 494 ? 14.836 -1.960 -35.099 1.00 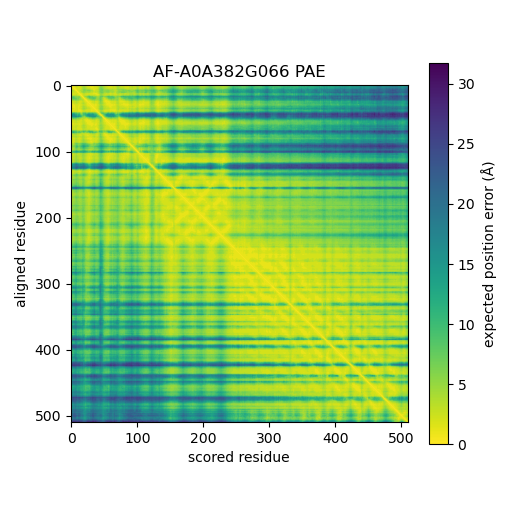90.38 494 PRO A CA 1
ATOM 3669 C C . PRO A 1 494 ? 13.783 -2.922 -35.655 1.00 90.38 494 PRO A C 1
ATOM 3671 O O . PRO A 1 494 ? 12.581 -2.698 -35.517 1.00 90.38 494 PRO A O 1
ATOM 3674 N N . TYR A 1 495 ? 14.212 -4.015 -36.284 1.00 89.50 495 TYR A N 1
ATOM 3675 C CA . TYR A 1 495 ? 13.274 -5.035 -36.759 1.00 89.50 495 TYR A CA 1
ATOM 3676 C C . TYR A 1 495 ? 12.929 -5.989 -35.617 1.00 89.50 495 TYR A C 1
ATOM 3678 O O . TYR A 1 495 ? 13.712 -6.894 -35.328 1.00 89.50 495 TYR A O 1
ATOM 3686 N N . PHE A 1 496 ? 11.767 -5.806 -34.991 1.00 91.25 496 PHE A N 1
ATOM 3687 C CA . PHE A 1 496 ? 11.234 -6.715 -33.969 1.00 91.25 496 PHE A CA 1
ATOM 3688 C C . PHE A 1 496 ? 10.656 -8.004 -34.581 1.00 91.25 496 PHE A C 1
ATOM 3690 O O . PHE A 1 496 ? 10.244 -8.002 -35.742 1.00 91.25 496 PHE A O 1
ATOM 3697 N N . ASN A 1 497 ? 10.647 -9.105 -33.822 1.00 88.62 497 ASN A N 1
ATOM 3698 C CA . ASN A 1 497 ? 10.156 -10.405 -34.297 1.00 88.62 497 ASN A CA 1
ATOM 3699 C C . ASN A 1 497 ? 8.638 -10.427 -34.529 1.00 88.62 497 ASN A C 1
ATOM 3701 O O . ASN A 1 497 ? 8.211 -10.874 -35.595 1.00 88.62 497 ASN A O 1
ATOM 3705 N N . ASP A 1 498 ? 7.839 -9.955 -33.567 1.00 85.69 498 ASP A N 1
ATOM 3706 C CA . ASP A 1 498 ? 6.372 -9.951 -33.663 1.00 85.69 498 ASP A CA 1
ATOM 3707 C C . ASP A 1 498 ? 5.741 -8.843 -32.787 1.00 85.69 498 ASP A C 1
ATOM 3709 O O . ASP A 1 498 ? 5.090 -9.118 -31.773 1.00 85.69 498 ASP A O 1
ATOM 3713 N N . PRO A 1 499 ? 5.948 -7.559 -33.147 1.00 83.00 499 PRO A N 1
ATOM 3714 C CA . PRO A 1 499 ? 5.508 -6.430 -32.325 1.00 83.00 499 PRO A CA 1
ATOM 3715 C C . PRO A 1 499 ? 3.979 -6.324 -32.218 1.00 83.00 499 PRO A C 1
ATOM 3717 O O . PRO A 1 499 ? 3.477 -5.854 -31.200 1.00 83.00 499 PRO A O 1
ATOM 3720 N N . ASP A 1 500 ? 3.235 -6.808 -33.219 1.00 80.06 500 ASP A N 1
ATOM 3721 C CA . ASP A 1 500 ? 1.764 -6.806 -33.218 1.00 80.06 500 ASP A CA 1
ATOM 3722 C C . ASP A 1 500 ? 1.181 -7.730 -32.132 1.00 80.06 500 ASP A C 1
ATOM 3724 O O . ASP A 1 500 ? 0.064 -7.502 -31.666 1.00 80.06 500 ASP A O 1
ATOM 3728 N N . ASN A 1 501 ? 1.941 -8.746 -31.704 1.00 78.56 501 ASN A N 1
ATOM 3729 C CA . ASN A 1 501 ? 1.582 -9.655 -30.610 1.00 78.56 501 ASN A CA 1
ATOM 3730 C 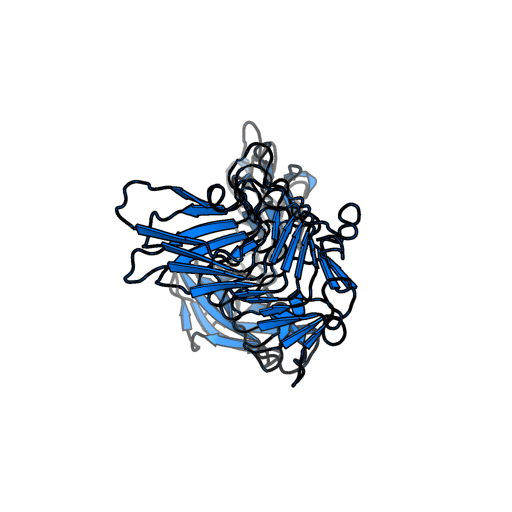C . ASN A 1 501 ? 2.426 -9.425 -29.340 1.00 78.56 501 ASN A C 1
ATOM 3732 O O . ASN A 1 501 ? 2.425 -10.263 -28.440 1.00 78.56 501 ASN A O 1
ATOM 3736 N N . GLY A 1 502 ? 3.137 -8.295 -29.250 1.00 74.88 502 GLY A N 1
ATOM 3737 C CA . GLY A 1 502 ? 3.887 -7.898 -28.057 1.00 74.88 502 GLY A CA 1
ATOM 3738 C C . GLY A 1 502 ? 5.304 -8.472 -27.927 1.00 74.88 502 GLY A C 1
ATOM 3739 O O . GLY A 1 502 ? 5.943 -8.247 -26.900 1.00 74.88 502 GLY A O 1
ATOM 3740 N N . ASP A 1 503 ? 5.832 -9.166 -28.941 1.00 84.81 503 ASP A N 1
ATOM 3741 C CA . ASP A 1 503 ? 7.226 -9.625 -28.959 1.00 84.81 503 ASP A CA 1
ATOM 3742 C C . ASP A 1 503 ? 8.149 -8.553 -29.556 1.00 84.81 503 ASP A C 1
ATOM 3744 O O . ASP A 1 503 ? 8.335 -8.434 -30.773 1.00 84.81 503 ASP A O 1
ATOM 3748 N N . TYR A 1 504 ? 8.771 -7.791 -28.658 1.00 86.25 504 TYR A N 1
ATOM 3749 C CA . TYR A 1 504 ? 9.750 -6.751 -28.979 1.00 86.25 504 TYR A CA 1
ATOM 3750 C C . TYR A 1 504 ? 11.201 -7.246 -28.929 1.00 86.25 504 TYR A C 1
ATOM 3752 O O . TYR A 1 504 ? 12.132 -6.446 -28.819 1.00 86.25 504 TYR A O 1
ATOM 3760 N N . SER A 1 505 ? 11.436 -8.557 -29.016 1.00 84.44 505 SER A N 1
ATOM 3761 C CA . SER A 1 505 ? 12.789 -9.065 -29.232 1.00 84.44 505 SER A CA 1
ATOM 3762 C C . SER A 1 505 ? 13.280 -8.721 -30.645 1.00 84.44 505 SER A C 1
ATOM 3764 O O . SER A 1 505 ? 12.515 -8.712 -31.613 1.00 84.44 505 SER A O 1
ATOM 3766 N N . LEU A 1 506 ? 14.574 -8.410 -30.776 1.00 84.12 506 LEU A N 1
ATOM 3767 C CA . LEU A 1 506 ? 15.173 -8.094 -32.074 1.00 84.12 506 LEU A CA 1
ATOM 3768 C C . LEU A 1 506 ? 15.240 -9.343 -32.964 1.00 84.12 506 LEU A C 1
ATOM 3770 O O . LEU A 1 506 ? 15.668 -10.420 -32.540 1.00 84.12 506 LEU A O 1
ATOM 3774 N N . SER A 1 507 ? 14.838 -9.180 -34.221 1.00 83.88 507 SER A N 1
ATOM 3775 C CA . SER A 1 507 ? 14.894 -10.216 -35.250 1.00 83.88 507 SER A CA 1
ATOM 3776 C C . SER A 1 507 ? 16.289 -10.351 -35.857 1.00 83.88 507 SER A C 1
ATOM 3778 O O . SER A 1 507 ? 17.149 -9.483 -35.722 1.00 83.88 507 SER A O 1
ATOM 3780 N N . SER A 1 508 ? 16.500 -11.419 -36.631 1.00 81.94 508 SER A N 1
ATOM 3781 C CA . SER A 1 508 ? 17.744 -11.628 -37.387 1.00 81.94 508 SER A CA 1
ATOM 3782 C C . SER A 1 508 ? 17.996 -10.604 -38.503 1.00 81.94 508 SER A C 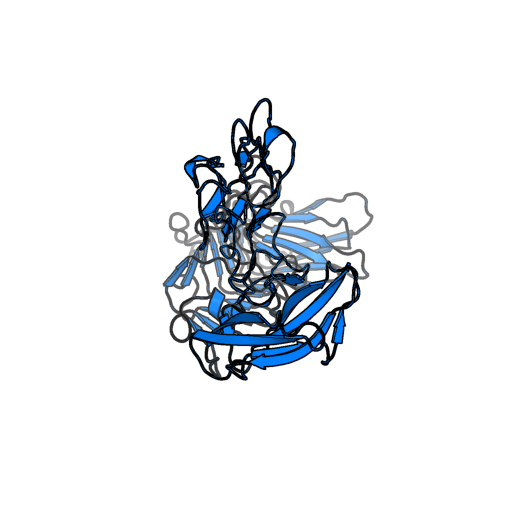1
ATOM 3784 O O . SER A 1 508 ? 19.037 -10.668 -39.153 1.00 81.94 508 SER A O 1
ATOM 3786 N N . TYR A 1 509 ? 17.026 -9.732 -38.788 1.00 75.12 509 TYR A N 1
ATOM 3787 C CA . TYR A 1 509 ? 17.145 -8.657 -39.776 1.00 75.12 509 TYR A CA 1
ATOM 3788 C C . TYR A 1 509 ? 17.578 -7.323 -39.158 1.00 75.12 509 TYR A C 1
ATOM 3790 O O . TYR A 1 509 ? 17.813 -6.375 -39.912 1.00 75.12 509 TYR A O 1
ATOM 3798 N N . SER A 1 510 ? 17.638 -7.249 -37.823 1.00 73.12 510 SER A N 1
ATOM 3799 C CA . SER A 1 510 ? 17.977 -6.040 -37.073 1.00 73.12 510 SER A CA 1
ATOM 3800 C C . SER A 1 510 ? 19.471 -5.817 -36.897 1.00 73.12 510 SER A C 1
ATOM 3802 O O . SER A 1 510 ? 20.248 -6.799 -36.903 1.00 73.12 510 SER A O 1
#